Protein AF-A0A8S4S5B0-F1 (afdb_monomer)

Secondary structure (DSSP, 8-state):
-PPP--S---S--------TT----HHHHHHHHHHHHHHHHHHTT--SHHHHHHHHHHHHHHHHHHHHHHHHHHHHHHGGGGSSBTTB---HHHHHHHHHHHHHHHHHHHHHHHHHHTTSTT--HHHHHHHHHHHHHHHHHHHHHHHHHHHHHHHS-TT-SS--TT--HHHHHHTS----THHHHTTTTTTTS-HHHHHHHHHHHHHHHHHHHHHHTT--GGGHHHHHHHHHH-HHHHHHHHHHHHHH--HHHHHHHHHGGGSTTTTHHHHHHSPP-SEEEEEEE-S--EEEE-TTS-EEEEPPP-TTT-S--EEEEEEESS-BTT--SS-S--BPPEEEEEEEE--STTTS--TTTTHHHHHHHHHHH---EEEEEPPPTTTS-TTHHHHHHHHHHHHHHHTTTTTTEEEEEEEEEEETHHHHHHHHHHHHHHHTTPPPPSEEEEES-----S----HHHHHGGG-SSS-HHHHHHHHHHHHS---TT----------------SPPPPPP-S-PPP-----S-------PPPPTTHHHHTTS-S---------------------------PPPP--HHHHHHHHHHHEEEEEEE-TTS-EEEEEEE-TT-TT----------------

Radius of gyration: 30.4 Å; Cα contacts (8 Å, |Δi|>4): 809; chains: 1; bounding box: 84×95×87 Å

Mean predicted aligned error: 15.58 Å

Solvent-accessible surface area (backbone atoms only — not comparable to full-atom values): 37441 Å² total; per-residue (Å²): 136,84,80,80,80,81,92,81,82,85,76,88,91,80,93,74,98,66,86,86,82,71,74,91,49,72,66,57,60,49,54,31,40,53,40,25,51,55,45,20,66,67,23,64,84,33,87,48,73,49,30,45,47,38,18,50,29,26,50,52,38,40,56,43,47,69,61,33,48,64,50,47,52,51,48,58,72,53,34,70,57,49,26,83,40,96,89,50,76,63,45,41,55,52,52,47,45,53,41,53,54,28,49,50,53,50,45,34,54,51,37,47,51,46,68,76,36,66,87,43,95,82,50,57,52,71,59,50,33,55,53,43,42,43,48,32,49,36,51,46,32,50,38,55,52,45,53,53,50,52,52,51,57,72,51,14,62,92,56,45,80,51,58,55,94,91,74,55,54,57,59,63,57,70,75,45,77,82,69,59,52,47,35,44,48,19,86,51,41,48,57,73,48,57,76,82,50,27,59,56,50,51,48,54,46,27,49,51,37,16,43,51,49,30,67,75,64,81,46,67,78,78,57,24,78,69,56,26,57,56,37,71,75,34,32,63,62,28,6,54,44,46,55,47,45,38,75,66,58,51,66,67,52,55,32,55,59,54,42,51,64,60,31,78,78,50,61,51,51,40,75,75,75,37,56,82,54,52,32,76,45,79,44,73,44,70,62,52,76,42,78,42,64,24,74,86,68,44,84,41,76,47,65,52,55,42,68,83,70,44,80,53,65,43,45,30,37,42,36,18,44,63,44,18,45,60,41,86,72,76,75,97,65,62,43,73,50,26,58,27,36,37,42,32,29,49,39,46,51,51,42,30,70,42,45,73,70,48,37,44,62,50,36,42,47,17,57,76,69,68,26,34,32,43,24,43,46,59,58,38,20,66,69,24,27,70,64,36,31,45,44,40,52,41,44,51,50,56,50,46,72,78,38,28,51,52,64,17,22,68,61,78,36,36,33,37,36,18,29,30,43,11,16,34,40,54,52,54,29,50,52,52,30,55,75,65,42,34,77,70,65,79,42,78,46,60,43,78,46,68,81,75,82,73,86,64,64,36,54,57,62,61,51,23,67,60,37,81,84,64,30,52,48,52,56,53,44,29,46,36,27,28,77,57,57,83,82,86,79,72,81,86,74,83,73,81,86,75,87,76,90,75,79,96,74,83,81,85,79,81,78,89,83,70,93,72,83,76,83,85,82,79,83,90,83,91,79,88,79,90,83,79,86,84,58,80,68,66,67,56,68,79,68,72,86,74,85,90,85,86,92,84,83,87,80,89,89,80,90,80,84,91,88,82,84,89,88,82,92,86,79,94,73,75,83,80,78,83,56,66,67,59,55,54,52,53,50,60,68,46,33,42,84,43,72,46,66,50,100,84,70,50,75,45,84,41,84,40,72,40,88,84,52,88,88,71,73,77,84,75,88,73,88,84,83,88,87,87,81,91,135

Sequence (631 aa):
MEFPDPPSKAALCCPIESVEGAPPTYAMYEALKDSCQNNATFFQPDDSENGQRLYQGFMTLIDHIDTVWPLVDHVRKVAPLYDFDAKSPGNGYRSFVSVVDSCVLHGLKLSRQVCTGRDALLFRKGYFVKEVESCGQLLASLGTCLHHLQTLLSWAPPGELFPSEGHSPEELFSQADNINQYCFYGRCLGFQFLPSMRGILKGISICMAGFSEAYYSHGNLISSVWTGGQYLIDPEMRARRIVNISQSASIEFCKAFWFLAESEIMKRVPSLMSSTVAVNKIITILPEPLVVNTMEGKEFTALPPTVHIGLQGLNVRLISVNKRVGMSGEGSTSLPASDGILFHCHGGGFVAQSSKSHETYLRDWAAKLGMPILSVDYSLAPQAPFPRALEEVFYAYCWMINHFKEIGTTGKRIVFAGDSAGANLIAGCTLKILGAGLRPPDGLFMAYAPLLVSFIPSPARLLCLMDPILPFGFMMRCLKAYASPNVKGGKEDKCPSKELTLSNATSPIEGNGFLKVSPSQEGISEGPSSFEEVSPSDLAELQAHKSGSERRKSSDTTISAASLQSEHTATGITPAEDKSQQYVSDFLERYVFDSDTDSEGRRFPIVKPNKQDPSYRYPMCHDRGLCSNSC

Foldseek 3Di:
DDDPDDPPPPDDDDDDDDDPDDDDDVVLLVLLLVLLVVLLVVLVVPPDPLSVLSNVLSVLSNVLSVLQVVLLVVLVVQQVLQAPDPVGRDDLSVVLSLVLSLLSVQSSVLSVCCVVPVPPPPDDSVVSSVVSNLSSLVSVLSSQLSVLVVVQVVQPDRNDQFGDPDDDPLNSPVPGDFRDLLSLQFPCPQSSHDPVVSVVLLVLLLLLLLQVCCVVVVHDSVCSVVSSVVCVVGRSSSSVSVVCCLVPPALVSLAVSQCVCVDPVNLVVLVVPAADAQFWDKDWAFQQWFWDAFPVRDTDTQGGDQPQPGGDIWIKIKTARFAAQQEDGDDDDHHAFAQEEEEEEEDRLLAYDAVSSVVNVVRVCNVVVNHMYIYTGFHGFLSQAPPRRLSSSLVVVSVCNVRSRNSRHPHNAYEYEYEEVRLCSLVSSQVVCVVRNHDHHPYYHYHPYPPDPDPTDGSVLSCLSSDSPRRNSSSVNSCCRHPPHDPPDDPPPPDDDDDDDDDDDDDDDDDRDDNDDDPPDPDDDDDDDDDDDDDPVVVVVVPPPDDDDDDDDDDDDDDDDDDDDDDDDDDDDDPDDDPVVVVVVVQPVQWDFDWDADPVGDTDTDTDGDPPDPPDDDPPPDDDDDDDDDD

Nearest PDB structures (foldseek):
  1jji-assembly1_A  TM=8.815E-01  e=3.417E-10  Archaeoglobus fulgidus
  4ypv-assembly1_A  TM=8.045E-01  e=4.622E-10  Parvibaculum
  5jd4-assembly3_C  TM=8.069E-01  e=1.204E-09  uncultured bacterium
  6rky-assembly2_D  TM=7.932E-01  e=5.740E-09  metagenome
  7yc0-assembly1_B  TM=7.167E-01  e=4.692E-09  Lactococcus garvieae subsp. garvieae

InterPro domains:
  IPR010468 Hormone-sensitive lipase, N-terminal [PF06350] (28-328)
  IPR013094 Alpha/beta hydrolase fold-3 [PF07859] (343-483)
  IPR029058 Alpha/Beta hydrolase fold [G3DSA:3.40.50.1820] (319-519)
  IPR029058 Alpha/Beta hydrolase fold [SSF53474] (338-486)

Organism: NCBI:txid348720

pLDDT: mean 72.64, std 27.78, range [21.22, 98.81]

Structure (mmCIF, N/CA/C/O backbone):
data_AF-A0A8S4S5B0-F1
#
_entry.id   AF-A0A8S4S5B0-F1
#
loop_
_atom_site.group_PDB
_atom_site.id
_atom_site.type_symbol
_atom_site.label_atom_id
_atom_site.label_alt_id
_atom_site.label_comp_id
_atom_site.label_asym_id
_atom_site.label_entity_id
_atom_site.label_seq_id
_atom_site.pdbx_PDB_ins_code
_atom_site.Cartn_x
_atom_site.Cartn_y
_atom_site.Cartn_z
_atom_site.occupancy
_atom_site.B_iso_or_equiv
_atom_site.auth_seq_id
_atom_site.auth_comp_id
_atom_site.auth_asym_id
_atom_site.auth_atom_id
_atom_site.pdbx_PDB_model_num
ATOM 1 N N . MET A 1 1 ? -36.886 -6.380 -2.736 1.00 30.95 1 MET A N 1
ATOM 2 C CA . MET A 1 1 ? -36.113 -5.254 -3.294 1.00 30.95 1 MET A CA 1
ATOM 3 C C . MET A 1 1 ? -34.664 -5.671 -3.236 1.00 30.95 1 MET A C 1
ATOM 5 O O . MET A 1 1 ? -34.085 -5.677 -2.159 1.00 30.95 1 MET A O 1
ATOM 9 N N . GLU A 1 2 ? -34.162 -6.173 -4.358 1.00 21.84 2 GLU A N 1
ATOM 10 C CA . GLU A 1 2 ? -32.765 -6.567 -4.529 1.00 21.84 2 GLU A CA 1
ATOM 11 C C . GLU A 1 2 ? -31.877 -5.321 -4.475 1.00 21.84 2 GLU A C 1
ATOM 13 O O . GLU A 1 2 ? -32.246 -4.260 -4.983 1.00 21.84 2 GLU A O 1
ATOM 18 N N . PHE A 1 3 ? -30.738 -5.438 -3.799 1.00 27.09 3 PHE A N 1
ATOM 19 C CA . PHE A 1 3 ? -29.723 -4.392 -3.762 1.00 27.09 3 PHE A CA 1
ATOM 20 C C . PHE A 1 3 ? -29.048 -4.306 -5.141 1.00 27.09 3 PHE A C 1
ATOM 22 O O . PHE A 1 3 ? -28.681 -5.353 -5.674 1.00 27.09 3 PHE A O 1
ATOM 29 N N . PRO A 1 4 ? -28.866 -3.109 -5.726 1.00 31.53 4 PRO A N 1
ATOM 30 C CA . PRO A 1 4 ? -28.059 -2.968 -6.929 1.00 31.53 4 PRO A CA 1
ATOM 31 C C . PRO A 1 4 ? -26.576 -3.213 -6.596 1.00 31.53 4 PRO A C 1
ATOM 33 O O . PRO A 1 4 ? -26.133 -2.954 -5.476 1.00 31.53 4 PRO A O 1
ATOM 36 N N . ASP A 1 5 ? -25.856 -3.738 -7.586 1.00 28.83 5 ASP A N 1
ATOM 37 C CA . ASP A 1 5 ? -24.474 -4.235 -7.565 1.00 28.83 5 ASP A CA 1
ATOM 38 C C . ASP A 1 5 ? -23.453 -3.446 -6.707 1.00 28.83 5 ASP A C 1
ATOM 40 O O . ASP A 1 5 ? -23.515 -2.215 -6.615 1.00 28.83 5 ASP A O 1
ATOM 44 N N . PRO A 1 6 ? -22.433 -4.123 -6.132 1.00 26.33 6 PRO A N 1
ATOM 45 C CA . PRO A 1 6 ? -21.343 -3.463 -5.420 1.00 26.33 6 PRO A CA 1
ATOM 46 C C . PRO A 1 6 ? -20.470 -2.610 -6.366 1.00 26.33 6 PRO A C 1
ATOM 48 O O . PRO A 1 6 ? -20.270 -2.961 -7.531 1.00 26.33 6 PRO A O 1
ATOM 51 N N . PRO A 1 7 ? -19.882 -1.501 -5.875 1.00 27.95 7 PRO A N 1
ATOM 52 C CA . PRO A 1 7 ? -19.089 -0.579 -6.678 1.00 27.95 7 PRO A CA 1
ATOM 53 C C . PRO A 1 7 ? -17.677 -1.140 -6.914 1.00 27.95 7 PRO A C 1
ATOM 55 O O . PRO A 1 7 ? -16.706 -0.678 -6.323 1.00 27.95 7 PRO A O 1
ATOM 58 N N . SER A 1 8 ? -17.551 -2.141 -7.786 1.00 27.22 8 SER A N 1
ATOM 59 C CA . SER A 1 8 ? -16.265 -2.639 -8.303 1.00 27.22 8 SER A CA 1
ATOM 60 C C . SER A 1 8 ? -15.980 -2.206 -9.750 1.00 27.22 8 SER A C 1
ATOM 62 O O . SER A 1 8 ? -14.988 -2.621 -10.339 1.00 27.22 8 SER A O 1
ATOM 64 N N . LYS A 1 9 ? -16.787 -1.301 -10.323 1.00 27.78 9 LYS A N 1
ATOM 65 C CA . LYS A 1 9 ? -16.585 -0.719 -11.666 1.00 27.78 9 LYS A CA 1
ATOM 66 C C . LYS A 1 9 ? -16.189 0.761 -11.624 1.00 27.78 9 LYS A C 1
ATOM 68 O O . LYS A 1 9 ? -16.827 1.607 -12.240 1.00 27.78 9 LYS A O 1
ATOM 73 N N . ALA A 1 10 ? -15.127 1.077 -10.890 1.00 25.31 10 ALA A N 1
ATOM 74 C CA . ALA A 1 10 ? -14.486 2.394 -10.928 1.00 25.31 10 ALA A CA 1
ATOM 75 C C . ALA A 1 10 ? -12.992 2.262 -11.258 1.00 25.31 10 ALA A C 1
ATOM 77 O O . ALA A 1 10 ? -12.125 2.760 -10.549 1.00 25.31 10 ALA A O 1
ATOM 78 N N . ALA A 1 11 ? -12.692 1.574 -12.353 1.00 30.84 11 ALA A N 1
ATOM 79 C CA . ALA A 1 11 ? -11.438 1.722 -13.070 1.00 30.84 11 ALA A CA 1
ATOM 80 C C . ALA A 1 11 ? -11.768 1.680 -14.564 1.00 30.84 11 ALA A C 1
ATOM 82 O O . ALA A 1 11 ? -12.525 0.811 -14.980 1.00 30.84 11 ALA A O 1
ATOM 83 N N . LEU A 1 12 ? -11.167 2.603 -15.323 1.00 31.94 12 LEU A N 1
ATOM 84 C CA . LEU A 1 12 ? -11.177 2.712 -16.791 1.00 31.94 12 LEU A CA 1
ATOM 85 C C . LEU A 1 12 ? -12.345 3.510 -17.403 1.00 31.94 12 LEU A C 1
ATOM 87 O O . LEU A 1 12 ? -13.310 2.964 -17.917 1.00 31.94 12 LEU A O 1
ATOM 91 N N . CYS A 1 13 ? -12.178 4.836 -17.450 1.00 26.30 13 CYS A N 1
ATOM 92 C CA . CYS A 1 13 ? -12.841 5.692 -18.437 1.00 26.30 13 CYS A CA 1
ATOM 93 C C . CYS A 1 13 ? -11.777 6.440 -19.258 1.00 26.30 13 CYS A C 1
ATOM 95 O O . CYS A 1 13 ? -11.218 7.425 -18.778 1.00 26.30 13 CYS A O 1
ATOM 97 N N . CYS A 1 14 ? -11.480 5.955 -20.469 1.00 27.17 14 CYS A N 1
ATOM 98 C CA . CYS A 1 14 ? -11.394 6.759 -21.700 1.00 27.17 14 CYS A CA 1
ATOM 99 C C . CYS A 1 14 ? -11.246 5.841 -22.937 1.00 27.17 14 CYS A C 1
ATOM 101 O O . CYS A 1 14 ? -10.607 4.796 -22.827 1.00 27.17 14 CYS A O 1
ATOM 103 N N . PRO A 1 15 ? -11.822 6.206 -24.100 1.00 29.58 15 PRO A N 1
ATOM 104 C CA . PRO A 1 15 ? -12.222 5.252 -25.128 1.00 29.58 15 PRO A CA 1
ATOM 105 C C . PRO A 1 15 ? -11.218 5.173 -26.283 1.00 29.58 15 PRO A C 1
ATOM 107 O O . PRO A 1 15 ? -10.966 6.173 -26.950 1.00 29.58 15 PRO A O 1
ATOM 110 N N . ILE A 1 16 ? -10.702 3.974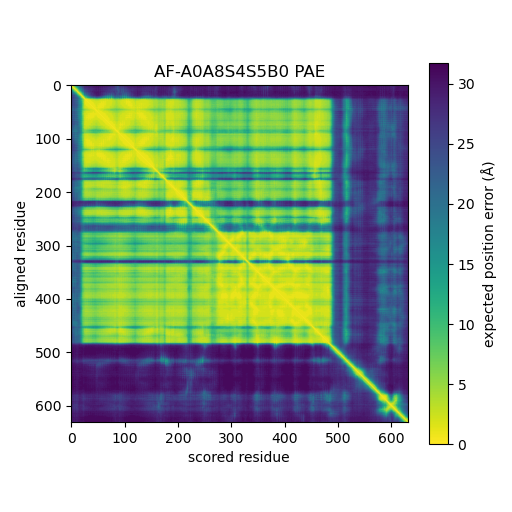 -26.559 1.00 29.91 16 ILE A N 1
ATOM 111 C CA . ILE A 1 16 ? -10.297 3.542 -27.904 1.00 29.91 16 ILE A CA 1
ATOM 112 C C . ILE A 1 16 ? -10.712 2.075 -28.017 1.00 29.91 16 ILE A C 1
ATOM 114 O O . ILE A 1 16 ? -10.271 1.234 -27.237 1.00 29.91 16 ILE A O 1
ATOM 118 N N . GLU A 1 17 ? -11.605 1.812 -28.962 1.00 33.03 17 GLU A N 1
ATOM 119 C CA . GLU A 1 17 ? -12.188 0.513 -29.277 1.00 33.03 17 GLU A CA 1
ATOM 120 C C . GLU A 1 17 ? -11.104 -0.553 -29.509 1.00 33.03 17 GLU A C 1
ATOM 122 O O . GLU A 1 17 ? -10.437 -0.591 -30.540 1.00 33.03 17 GLU A O 1
ATOM 127 N N . SER A 1 18 ? -10.940 -1.451 -28.541 1.00 34.25 18 SER A N 1
ATOM 128 C CA . SER A 1 18 ? -10.412 -2.796 -28.763 1.00 34.25 18 SER A CA 1
ATOM 129 C C . SER A 1 18 ? -11.069 -3.716 -27.738 1.00 34.25 18 SER A C 1
ATOM 131 O O . SER A 1 18 ? -11.217 -3.349 -26.577 1.00 34.25 18 SER A O 1
ATOM 133 N N . VAL A 1 19 ? -11.556 -4.855 -28.217 1.00 33.75 19 VAL A N 1
ATOM 134 C CA . VAL A 1 19 ? -12.407 -5.827 -27.519 1.00 33.75 19 VAL A CA 1
ATOM 135 C C . VAL A 1 19 ? -11.889 -6.137 -26.101 1.00 33.75 19 VAL A C 1
ATOM 137 O O . VAL A 1 19 ? -10.853 -6.777 -25.938 1.00 33.75 19 VAL A O 1
ATOM 140 N N . GLU A 1 20 ? -12.617 -5.683 -25.075 1.00 32.00 20 GLU A N 1
ATOM 141 C CA . GLU A 1 20 ? -12.344 -5.972 -23.662 1.00 32.00 20 GLU A CA 1
ATOM 142 C C . GLU A 1 20 ? -12.591 -7.459 -23.357 1.00 32.00 20 GLU A C 1
ATOM 144 O O . GLU A 1 20 ? -13.695 -7.965 -23.554 1.00 32.00 20 GLU A O 1
ATOM 149 N N . GLY A 1 21 ? -11.573 -8.156 -22.839 1.00 34.88 21 GLY A N 1
ATOM 150 C CA . GLY A 1 21 ? -11.745 -9.452 -22.166 1.00 34.88 21 GLY A CA 1
ATOM 151 C C . GLY A 1 21 ? -10.787 -10.575 -22.569 1.00 34.88 21 GLY A C 1
ATOM 152 O O . GLY A 1 21 ? -10.723 -11.576 -21.859 1.00 34.88 21 GLY A O 1
ATOM 153 N N . ALA A 1 22 ? -10.013 -10.439 -23.649 1.00 36.50 22 ALA A N 1
ATOM 154 C CA . ALA A 1 22 ? -8.960 -11.411 -23.940 1.00 36.50 22 ALA A CA 1
ATOM 155 C C . ALA A 1 22 ? -7.696 -11.071 -23.124 1.00 36.50 22 ALA A C 1
ATOM 157 O O . ALA A 1 22 ? -7.259 -9.917 -23.157 1.00 36.50 22 ALA A O 1
ATOM 158 N N . PRO A 1 23 ? -7.087 -12.028 -22.395 1.00 44.81 23 PRO A N 1
ATOM 159 C CA . PRO A 1 23 ? -5.765 -11.807 -21.823 1.00 44.81 23 PRO A CA 1
ATOM 160 C C . PRO A 1 23 ? -4.789 -11.453 -22.955 1.00 44.81 23 PRO A C 1
ATOM 162 O O . PRO A 1 23 ? -4.957 -11.965 -24.065 1.00 44.81 23 PRO A O 1
ATOM 165 N N . PRO A 1 24 ? -3.771 -10.613 -22.708 1.00 53.81 24 PRO A N 1
ATOM 166 C CA . PRO A 1 24 ? -2.731 -10.354 -23.689 1.00 53.81 24 PRO A CA 1
ATOM 167 C C . PRO A 1 24 ? -2.148 -11.681 -24.178 1.00 53.81 24 PRO A C 1
ATOM 169 O O . PRO A 1 24 ? -1.574 -12.455 -23.411 1.00 53.81 24 PRO A O 1
ATOM 172 N N . THR A 1 25 ? -2.384 -11.989 -25.448 1.00 64.50 25 THR A N 1
ATOM 173 C CA . THR A 1 25 ? -1.925 -13.224 -26.078 1.00 64.50 25 THR A CA 1
ATOM 174 C C . THR A 1 25 ? -0.509 -13.035 -26.608 1.00 64.50 25 THR A C 1
ATOM 176 O O . THR A 1 25 ? 0.006 -11.915 -26.672 1.00 64.50 25 THR A O 1
ATOM 179 N N . TYR A 1 26 ? 0.119 -14.134 -27.029 1.00 76.25 26 TYR A N 1
ATOM 180 C CA . TYR A 1 26 ? 1.409 -14.122 -27.725 1.00 76.25 26 TYR A CA 1
ATOM 181 C C . TYR A 1 26 ? 1.496 -13.040 -28.817 1.00 76.25 26 TYR A C 1
ATOM 183 O O . TYR A 1 26 ? 2.517 -12.372 -28.939 1.00 76.25 26 TYR A O 1
ATOM 191 N N . ALA A 1 27 ? 0.376 -12.757 -29.492 1.00 85.56 27 ALA A N 1
ATOM 192 C CA . ALA A 1 27 ? 0.250 -11.717 -30.508 1.00 85.56 27 ALA A CA 1
ATOM 193 C C . ALA A 1 27 ? 0.718 -10.319 -30.055 1.00 85.56 27 ALA A C 1
ATOM 195 O O . ALA A 1 27 ? 1.209 -9.539 -30.865 1.00 85.56 27 ALA A O 1
ATOM 196 N N . MET A 1 28 ? 0.583 -9.966 -28.772 1.00 88.38 28 MET A N 1
ATOM 197 C CA . MET A 1 28 ? 1.077 -8.681 -28.264 1.00 88.38 28 MET A CA 1
ATOM 198 C C . MET A 1 28 ? 2.608 -8.650 -28.164 1.00 88.38 28 MET A C 1
ATOM 200 O O . MET A 1 28 ? 3.223 -7.626 -28.466 1.00 88.38 28 MET A O 1
ATOM 204 N N . TYR A 1 29 ? 3.210 -9.762 -27.742 1.00 92.75 29 TYR A N 1
ATOM 205 C CA . TYR A 1 29 ? 4.662 -9.918 -27.670 1.00 92.75 29 TYR A CA 1
ATOM 206 C C . TYR A 1 29 ? 5.252 -9.935 -29.085 1.00 92.75 29 TYR A C 1
ATOM 208 O O . TYR A 1 29 ? 6.221 -9.224 -29.343 1.00 92.75 29 TYR A O 1
ATOM 216 N N . GLU A 1 30 ? 4.607 -10.643 -30.018 1.00 93.25 30 GLU A N 1
ATOM 217 C CA . GLU A 1 30 ? 4.946 -10.614 -31.447 1.00 93.25 30 GLU A CA 1
ATOM 218 C C . GLU A 1 30 ? 4.837 -9.199 -32.025 1.00 93.25 30 GLU A C 1
ATOM 220 O O . GLU A 1 30 ? 5.784 -8.711 -32.629 1.00 93.25 30 GLU A O 1
ATOM 225 N N . ALA A 1 31 ? 3.744 -8.476 -31.760 1.00 94.94 31 ALA A N 1
ATOM 226 C CA . ALA A 1 31 ? 3.577 -7.109 -32.254 1.00 94.94 31 ALA A CA 1
ATOM 227 C C . ALA A 1 31 ? 4.668 -6.150 -31.746 1.00 94.94 31 ALA A C 1
ATOM 229 O O . ALA A 1 31 ? 5.087 -5.245 -32.475 1.00 94.94 31 ALA A O 1
ATOM 230 N N . LEU A 1 32 ? 5.124 -6.314 -30.497 1.00 95.75 32 LEU A N 1
ATOM 231 C CA . LEU A 1 32 ? 6.275 -5.568 -29.985 1.00 95.75 32 LEU A CA 1
ATOM 232 C C . LEU A 1 32 ? 7.552 -5.973 -30.719 1.00 95.75 32 LEU A C 1
ATOM 234 O O . LEU A 1 32 ? 8.275 -5.089 -31.178 1.00 95.75 32 LEU A O 1
ATOM 238 N N . LYS A 1 33 ? 7.806 -7.275 -30.857 1.00 96.38 33 LYS A N 1
ATOM 239 C CA . LYS A 1 33 ? 8.981 -7.810 -31.548 1.00 96.38 33 LYS A CA 1
ATOM 240 C C . LYS A 1 33 ? 9.071 -7.293 -32.985 1.00 96.38 33 LYS A C 1
ATOM 242 O O . LYS A 1 33 ? 10.098 -6.732 -33.355 1.00 96.38 33 LYS A O 1
ATOM 247 N N . ASP A 1 34 ? 7.980 -7.357 -33.741 1.00 97.31 34 ASP A N 1
ATOM 248 C CA . ASP A 1 34 ? 7.889 -6.851 -35.114 1.00 97.31 34 ASP A CA 1
ATOM 249 C C . ASP A 1 34 ? 8.150 -5.342 -35.189 1.00 97.31 34 ASP A C 1
ATOM 251 O O . ASP A 1 34 ? 8.900 -4.861 -36.043 1.00 97.31 34 ASP A O 1
ATOM 255 N N . SER A 1 35 ? 7.568 -4.572 -34.263 1.00 97.75 35 SER A N 1
ATOM 256 C CA . SER A 1 35 ? 7.790 -3.124 -34.186 1.00 97.75 35 SER A CA 1
ATOM 257 C C . SER A 1 35 ? 9.249 -2.790 -33.850 1.00 97.75 35 SER A C 1
ATOM 259 O O . SER A 1 35 ? 9.822 -1.867 -34.431 1.00 97.75 35 SER A O 1
ATOM 261 N N . CYS A 1 36 ? 9.873 -3.533 -32.931 1.00 98.25 36 CYS A N 1
ATOM 262 C CA . CYS A 1 36 ? 11.293 -3.394 -32.607 1.00 98.25 36 CYS A CA 1
ATOM 263 C C . CYS A 1 36 ? 12.176 -3.759 -33.802 1.00 98.25 36 CYS A C 1
ATOM 265 O O . CYS A 1 36 ? 13.081 -2.993 -34.120 1.00 98.25 36 CYS A O 1
ATOM 267 N N . GLN A 1 37 ? 11.874 -4.847 -34.515 1.00 98.25 37 GLN A N 1
ATOM 268 C CA . GLN A 1 37 ? 12.614 -5.262 -35.707 1.00 98.25 37 GLN A CA 1
ATOM 269 C C . GLN A 1 37 ? 12.554 -4.187 -36.796 1.00 98.25 37 GLN A C 1
ATOM 271 O O . GLN A 1 37 ? 13.573 -3.853 -37.397 1.00 98.25 37 GLN A O 1
ATOM 276 N N . ASN A 1 38 ? 11.379 -3.588 -37.011 1.00 98.06 38 ASN A N 1
ATOM 277 C CA . ASN A 1 38 ? 11.220 -2.495 -37.964 1.00 98.06 38 ASN A CA 1
ATOM 278 C C . ASN A 1 38 ? 12.084 -1.274 -37.610 1.00 98.06 38 ASN A C 1
ATOM 280 O O . ASN A 1 38 ? 12.691 -0.671 -38.495 1.00 98.06 38 ASN A O 1
ATOM 284 N N . ASN A 1 39 ? 12.142 -0.898 -36.330 1.00 98.19 39 ASN A N 1
ATOM 285 C CA . ASN A 1 39 ? 13.007 0.190 -35.875 1.00 98.19 39 ASN A CA 1
ATOM 286 C C . ASN A 1 39 ? 14.491 -0.170 -35.946 1.00 98.19 39 ASN A C 1
ATOM 288 O O . ASN A 1 39 ? 15.280 0.659 -36.393 1.00 98.19 39 ASN A O 1
ATOM 292 N N . ALA A 1 40 ? 14.874 -1.386 -35.558 1.00 97.94 40 ALA A N 1
ATOM 293 C CA . ALA A 1 40 ? 16.251 -1.852 -35.657 1.00 97.94 40 ALA A CA 1
ATOM 294 C C . ALA A 1 40 ? 16.738 -1.764 -37.111 1.00 97.94 40 ALA A C 1
ATOM 296 O O . ALA A 1 40 ? 17.728 -1.095 -37.383 1.00 97.94 40 ALA A O 1
ATOM 297 N N . THR A 1 41 ? 15.992 -2.313 -38.072 1.00 98.00 41 THR A N 1
ATOM 298 C CA . THR A 1 41 ? 16.347 -2.219 -39.498 1.00 98.00 41 THR A CA 1
ATOM 299 C C . THR A 1 41 ? 16.474 -0.770 -39.983 1.00 98.00 41 THR A C 1
ATOM 301 O O . THR A 1 41 ? 17.350 -0.478 -40.792 1.00 98.00 41 THR A O 1
ATOM 304 N N . PHE A 1 42 ? 15.651 0.154 -39.476 1.00 97.56 42 PHE A N 1
ATOM 305 C CA . PHE A 1 42 ? 15.754 1.575 -39.822 1.00 97.56 42 PHE A CA 1
ATOM 306 C C . PHE A 1 42 ? 17.033 2.240 -39.290 1.00 97.56 42 PHE A C 1
ATOM 308 O O . PHE A 1 42 ? 17.645 3.025 -40.008 1.00 97.56 42 PHE A O 1
ATOM 315 N N . PHE A 1 43 ? 17.435 1.947 -38.049 1.00 97.62 43 PHE A N 1
ATOM 316 C CA . PHE A 1 43 ? 18.626 2.546 -37.429 1.00 97.62 43 PHE A CA 1
ATOM 317 C C . PHE A 1 43 ? 19.927 1.784 -37.723 1.00 97.62 43 PHE A C 1
ATOM 319 O O . PHE A 1 43 ? 21.001 2.310 -37.465 1.00 97.62 43 PHE A O 1
ATOM 326 N N . GLN A 1 44 ? 19.861 0.579 -38.293 1.00 97.19 44 GLN A N 1
ATOM 327 C CA . GLN A 1 44 ? 21.032 -0.223 -38.660 1.00 97.19 44 GLN A CA 1
ATOM 328 C C . GLN A 1 44 ? 22.076 0.518 -39.528 1.00 97.19 44 GLN A C 1
ATOM 330 O O . GLN A 1 44 ? 23.260 0.369 -39.239 1.00 97.19 44 GLN A O 1
ATOM 335 N N . PRO A 1 45 ? 21.705 1.297 -40.568 1.00 97.38 45 PRO A N 1
ATOM 336 C CA . PRO A 1 45 ? 22.674 2.050 -41.370 1.00 97.38 45 PRO A CA 1
ATOM 337 C C . PRO A 1 45 ? 23.097 3.398 -40.748 1.00 97.38 45 PRO A C 1
ATOM 339 O O . PRO A 1 45 ? 23.820 4.157 -41.388 1.00 97.38 45 PRO A O 1
ATOM 342 N N . ASP A 1 46 ? 22.603 3.756 -39.559 1.00 94.69 46 ASP A N 1
ATOM 343 C CA . ASP A 1 46 ? 22.887 5.040 -38.912 1.00 94.69 46 ASP A CA 1
ATOM 344 C C . ASP A 1 46 ? 24.146 4.954 -38.038 1.00 94.69 46 ASP A C 1
ATOM 346 O O . ASP A 1 46 ? 24.091 4.536 -36.882 1.00 94.69 46 ASP A O 1
ATOM 350 N N . ASP A 1 47 ? 25.276 5.409 -38.583 1.00 94.56 47 ASP A N 1
ATOM 351 C CA . ASP A 1 47 ? 26.587 5.381 -37.918 1.00 94.56 47 ASP A CA 1
ATOM 352 C C . ASP A 1 47 ? 26.751 6.408 -36.781 1.00 94.56 47 ASP A C 1
ATOM 354 O O . ASP A 1 47 ? 27.809 6.481 -36.152 1.00 94.56 47 ASP A O 1
ATOM 358 N N . SER A 1 48 ? 25.735 7.229 -36.490 1.00 96.12 48 SER A N 1
ATOM 359 C CA . SER A 1 48 ? 25.788 8.107 -35.317 1.00 96.12 48 SER A CA 1
ATOM 360 C C . SER A 1 48 ? 25.698 7.300 -34.020 1.00 96.12 48 SER A C 1
ATOM 362 O O . SER A 1 48 ? 24.981 6.305 -33.954 1.00 96.12 48 SER A O 1
ATOM 364 N N . GLU A 1 49 ? 26.342 7.769 -32.944 1.00 96.38 49 GLU A N 1
ATOM 365 C CA . GLU A 1 49 ? 26.304 7.098 -31.630 1.00 96.38 49 GLU A CA 1
ATOM 366 C C . GLU A 1 49 ? 24.862 6.785 -31.185 1.00 96.38 49 GLU A C 1
ATOM 368 O O . GLU A 1 49 ? 24.537 5.665 -30.802 1.00 96.38 49 GLU A O 1
ATOM 373 N N . ASN A 1 50 ? 23.958 7.764 -31.300 1.00 96.56 50 ASN A N 1
ATOM 374 C CA . ASN A 1 50 ? 22.554 7.570 -30.940 1.00 96.56 50 ASN A CA 1
ATOM 375 C C . ASN A 1 50 ? 21.819 6.608 -31.891 1.00 96.56 50 ASN A C 1
ATOM 377 O O . ASN A 1 50 ? 20.898 5.924 -31.452 1.00 96.56 50 ASN A O 1
ATOM 381 N N . GLY A 1 51 ? 22.185 6.568 -33.177 1.00 96.56 51 GLY A N 1
ATOM 382 C CA . GLY A 1 51 ? 21.634 5.623 -34.152 1.00 96.56 51 GLY A CA 1
ATOM 383 C C . GLY A 1 51 ? 22.014 4.185 -33.814 1.00 96.56 51 GLY A C 1
ATOM 384 O O . GLY A 1 51 ? 21.139 3.338 -33.632 1.00 96.56 51 GLY A O 1
ATOM 385 N N . GLN A 1 52 ? 23.306 3.946 -33.589 1.00 97.75 52 GLN A N 1
ATOM 386 C CA . GLN A 1 52 ? 23.833 2.645 -33.174 1.00 97.75 52 GLN A CA 1
ATOM 387 C C . GLN A 1 52 ? 23.239 2.181 -31.839 1.00 97.75 52 GLN A C 1
ATOM 389 O O . GLN A 1 52 ? 22.842 1.022 -31.711 1.00 97.75 52 GLN A O 1
ATOM 394 N N . ARG A 1 53 ? 23.099 3.082 -30.860 1.00 98.12 53 ARG A N 1
ATOM 395 C CA . ARG A 1 53 ? 22.463 2.767 -29.570 1.00 98.12 53 ARG A CA 1
ATOM 396 C C . ARG A 1 53 ? 20.974 2.461 -29.696 1.00 98.12 53 ARG A C 1
ATOM 398 O O . ARG A 1 53 ? 20.488 1.573 -29.005 1.00 98.12 53 ARG A O 1
ATOM 405 N N . LEU A 1 54 ? 20.242 3.137 -30.585 1.00 98.12 54 LEU A N 1
ATOM 406 C CA . LEU A 1 54 ? 18.847 2.783 -30.875 1.00 98.12 54 LEU A CA 1
ATOM 407 C C . LEU A 1 54 ? 18.749 1.405 -31.528 1.00 98.12 54 LEU A C 1
ATOM 409 O O . LEU A 1 54 ? 17.924 0.601 -31.099 1.00 98.12 54 LEU A O 1
ATOM 413 N N . TYR A 1 55 ? 19.599 1.116 -32.517 1.00 98.12 55 TYR A N 1
ATOM 414 C CA . TYR A 1 55 ? 19.678 -0.209 -33.134 1.00 98.12 55 TYR A CA 1
ATOM 415 C C . TYR A 1 55 ? 19.916 -1.296 -32.079 1.00 98.12 55 TYR A C 1
ATOM 417 O O . TYR A 1 55 ? 19.109 -2.218 -31.957 1.00 98.12 55 TYR A O 1
ATOM 425 N N . GLN A 1 56 ? 20.966 -1.146 -31.267 1.00 97.94 56 GLN A N 1
ATOM 426 C CA . GLN A 1 56 ? 21.287 -2.087 -30.193 1.00 97.94 56 GLN A CA 1
ATOM 427 C C . GLN A 1 56 ? 20.147 -2.194 -29.176 1.00 97.94 56 GLN A C 1
ATOM 429 O O . GLN A 1 56 ? 19.742 -3.299 -28.842 1.00 97.94 56 GLN A O 1
ATOM 434 N N . GLY A 1 57 ? 19.569 -1.075 -28.737 1.00 98.00 57 GLY A N 1
ATOM 435 C CA . GLY A 1 57 ? 18.468 -1.064 -27.775 1.00 98.00 57 GLY A CA 1
ATOM 436 C C . GLY A 1 57 ? 17.230 -1.826 -28.259 1.00 98.00 57 GLY A C 1
ATOM 437 O O . GLY A 1 57 ? 16.619 -2.562 -27.483 1.00 98.00 57 GLY A O 1
ATOM 438 N N . PHE A 1 58 ? 16.872 -1.707 -29.542 1.00 98.56 58 PHE A N 1
ATOM 439 C CA . PHE A 1 58 ? 15.769 -2.481 -30.118 1.00 98.56 58 PHE A CA 1
ATOM 440 C C . PHE A 1 58 ? 16.106 -3.964 -30.291 1.00 98.56 58 PHE A C 1
ATOM 442 O O . PHE A 1 58 ? 15.232 -4.791 -30.038 1.00 98.56 58 PHE A O 1
ATOM 449 N N . MET A 1 59 ? 17.342 -4.308 -30.665 1.00 98.31 59 MET A N 1
ATOM 450 C CA . MET A 1 59 ? 17.790 -5.707 -30.722 1.00 98.31 59 MET A CA 1
ATOM 451 C C . MET A 1 59 ? 17.771 -6.354 -29.330 1.00 98.31 59 MET A C 1
ATOM 453 O O . MET A 1 59 ? 17.177 -7.412 -29.155 1.00 98.31 59 MET A O 1
ATOM 457 N N . THR A 1 60 ? 18.281 -5.666 -28.309 1.00 97.56 60 THR A N 1
ATOM 458 C CA . THR A 1 60 ? 18.230 -6.122 -26.912 1.00 97.56 60 THR A CA 1
ATOM 459 C C . THR A 1 60 ? 16.793 -6.336 -26.428 1.00 97.56 60 THR A C 1
ATOM 461 O O . THR A 1 60 ? 16.503 -7.313 -25.739 1.00 97.56 60 THR A O 1
ATOM 464 N N . LEU A 1 61 ? 15.856 -5.454 -26.800 1.00 97.44 61 LEU A N 1
ATOM 465 C CA . LEU A 1 61 ? 14.438 -5.656 -26.490 1.00 97.44 61 LEU A CA 1
ATOM 466 C C . LEU A 1 61 ? 13.882 -6.930 -27.134 1.00 97.44 61 LEU A C 1
ATOM 468 O O . LEU A 1 61 ? 13.111 -7.629 -26.482 1.00 97.44 61 LEU A O 1
ATOM 472 N N . ILE A 1 62 ? 14.261 -7.235 -28.378 1.00 98.00 62 ILE A N 1
ATOM 473 C CA . ILE A 1 62 ? 13.861 -8.474 -29.059 1.00 98.00 62 ILE A CA 1
ATOM 474 C C . ILE A 1 62 ? 14.366 -9.698 -28.283 1.00 98.00 62 ILE A C 1
ATOM 476 O O . ILE A 1 62 ? 13.565 -10.578 -27.961 1.00 98.00 62 ILE A O 1
ATOM 480 N N . ASP A 1 63 ? 15.643 -9.712 -27.904 1.00 97.38 63 ASP A N 1
ATOM 481 C CA . ASP A 1 63 ? 16.246 -10.820 -27.151 1.00 97.38 63 ASP A CA 1
ATOM 482 C C . ASP A 1 63 ? 15.562 -11.026 -25.788 1.00 97.38 63 ASP A C 1
ATOM 484 O O . ASP A 1 63 ? 15.270 -12.152 -25.365 1.00 97.38 63 ASP A O 1
ATOM 488 N N . HIS A 1 64 ? 15.245 -9.930 -25.093 1.00 95.88 64 HIS A N 1
ATOM 489 C CA . HIS A 1 64 ? 14.511 -9.987 -23.831 1.00 95.88 64 HIS A CA 1
ATOM 490 C C . HIS A 1 64 ? 13.080 -10.499 -24.004 1.00 95.88 64 HIS A C 1
ATOM 492 O O . HIS A 1 64 ? 12.622 -11.266 -23.160 1.00 95.88 64 HIS A O 1
ATOM 498 N N . ILE A 1 65 ? 12.373 -10.131 -25.076 1.00 95.44 65 ILE A N 1
ATOM 499 C CA . ILE A 1 65 ? 11.023 -10.648 -25.366 1.00 95.44 65 ILE A CA 1
ATOM 500 C C . ILE A 1 65 ? 11.058 -12.167 -25.540 1.00 95.44 65 ILE A C 1
ATOM 502 O O . ILE A 1 65 ? 10.242 -12.862 -24.929 1.00 95.44 65 ILE A O 1
ATOM 506 N N . ASP A 1 66 ? 12.017 -12.676 -26.316 1.00 94.62 66 ASP A N 1
ATOM 507 C CA . ASP A 1 66 ? 12.168 -14.113 -26.570 1.00 94.62 66 ASP A CA 1
ATOM 508 C C . ASP A 1 66 ? 12.504 -14.893 -25.293 1.00 94.62 66 ASP A C 1
ATOM 510 O O . ASP A 1 66 ? 12.026 -16.012 -25.101 1.00 94.62 66 ASP A O 1
ATOM 514 N N . THR A 1 67 ? 13.257 -14.274 -24.383 1.00 93.12 67 THR A N 1
ATOM 515 C CA . THR A 1 67 ? 13.607 -14.860 -23.082 1.00 93.12 67 THR A CA 1
ATOM 516 C C . THR A 1 67 ? 12.441 -14.811 -22.088 1.00 93.12 67 THR A C 1
ATOM 518 O O . THR A 1 67 ? 12.192 -15.770 -21.360 1.00 93.12 67 THR A O 1
ATOM 521 N N . VAL A 1 68 ? 11.705 -13.697 -22.035 1.00 94.25 68 VAL A N 1
ATOM 522 C CA . VAL A 1 68 ? 10.648 -13.448 -21.039 1.00 94.25 68 VAL A CA 1
ATOM 523 C C . VAL A 1 68 ? 9.354 -14.185 -21.372 1.00 94.25 68 VAL A C 1
ATOM 525 O O . VAL A 1 68 ? 8.672 -14.660 -20.460 1.00 94.25 68 VAL A O 1
ATOM 528 N N . TRP A 1 69 ? 9.005 -14.298 -22.657 1.00 94.19 69 TRP A N 1
ATOM 529 C CA . TRP A 1 69 ? 7.730 -14.874 -23.089 1.00 94.19 69 TRP A CA 1
ATOM 530 C C . TRP A 1 69 ? 7.467 -16.297 -22.546 1.00 94.19 69 TRP A C 1
ATOM 532 O O . TRP A 1 69 ? 6.407 -16.509 -21.948 1.00 94.19 69 TRP A O 1
ATOM 542 N N . PRO A 1 70 ? 8.388 -17.273 -22.672 1.00 93.88 70 PRO A N 1
ATOM 543 C CA . PRO A 1 70 ? 8.155 -18.625 -22.160 1.00 93.88 70 PRO A CA 1
ATOM 544 C C . PRO A 1 70 ? 7.913 -18.655 -20.644 1.00 93.88 70 PRO A C 1
ATOM 546 O O . PRO A 1 70 ? 7.106 -19.445 -20.150 1.00 93.88 70 PRO A O 1
ATOM 549 N N . LEU A 1 71 ? 8.584 -17.769 -19.904 1.00 93.88 71 LEU A N 1
ATOM 550 C CA . LEU A 1 71 ? 8.490 -17.689 -18.448 1.00 93.88 71 LEU A CA 1
ATOM 551 C C . LEU A 1 71 ? 7.127 -17.150 -18.011 1.00 93.88 71 LEU A C 1
ATOM 553 O O . LEU A 1 71 ? 6.461 -17.751 -17.166 1.00 93.88 71 LEU A O 1
ATOM 557 N N . VAL A 1 72 ? 6.689 -16.032 -18.600 1.00 94.38 72 VAL A N 1
ATOM 558 C CA . VAL A 1 72 ? 5.387 -15.432 -18.275 1.00 94.38 72 VAL A CA 1
ATOM 559 C C . VAL A 1 72 ? 4.234 -16.326 -18.725 1.00 94.38 72 VAL A C 1
ATOM 561 O O . VAL A 1 72 ? 3.240 -16.426 -18.009 1.00 94.38 72 VAL A O 1
ATOM 564 N N . ASP A 1 73 ? 4.366 -17.030 -19.853 1.00 93.25 73 ASP A N 1
ATOM 565 C CA . ASP A 1 73 ? 3.362 -17.991 -20.317 1.00 93.25 73 ASP A CA 1
ATOM 566 C C . ASP A 1 73 ? 3.225 -19.184 -19.358 1.00 93.25 73 ASP A C 1
ATOM 568 O O . ASP A 1 73 ? 2.108 -19.583 -19.016 1.00 93.25 73 ASP A O 1
ATOM 572 N N . HIS A 1 74 ? 4.342 -19.698 -18.835 1.00 92.75 74 HIS A N 1
ATOM 573 C CA . HIS A 1 74 ? 4.321 -20.725 -17.793 1.00 92.75 74 HIS A CA 1
ATOM 574 C C . HIS A 1 74 ? 3.610 -20.236 -16.522 1.00 92.75 74 HIS A C 1
ATOM 576 O O . HIS A 1 74 ? 2.661 -20.876 -16.062 1.00 92.75 74 HIS A O 1
ATOM 582 N N . VAL A 1 75 ? 4.002 -19.071 -15.990 1.00 92.88 75 VAL A N 1
ATOM 583 C CA . VAL A 1 75 ? 3.363 -18.488 -14.795 1.00 92.88 75 VAL A CA 1
ATOM 584 C C . VAL A 1 75 ? 1.870 -18.247 -15.038 1.00 92.88 75 VAL A C 1
ATOM 586 O O . VAL A 1 75 ? 1.052 -18.565 -14.178 1.00 92.88 75 VAL A O 1
ATOM 589 N N . ARG A 1 76 ? 1.483 -17.758 -16.222 1.00 92.44 76 ARG A N 1
ATOM 590 C CA . ARG A 1 76 ? 0.081 -17.521 -16.606 1.00 92.44 76 ARG A CA 1
ATOM 591 C C . ARG A 1 76 ? -0.756 -18.801 -16.591 1.00 92.44 76 ARG A C 1
ATOM 593 O O . ARG A 1 76 ? -1.897 -18.757 -16.138 1.00 92.44 76 ARG A O 1
ATOM 600 N N . LYS A 1 77 ? -0.207 -19.924 -17.060 1.00 91.50 77 LYS A N 1
ATOM 601 C CA . LYS A 1 77 ? -0.885 -21.235 -17.064 1.00 91.50 77 LYS A CA 1
ATOM 602 C C . LYS A 1 77 ? -1.061 -21.815 -15.662 1.00 91.50 77 LYS A C 1
ATOM 604 O O . LYS A 1 77 ? -2.052 -22.491 -15.406 1.00 91.50 77 LYS A O 1
ATOM 609 N N . VAL A 1 78 ? -0.115 -21.537 -14.771 1.00 90.31 78 VAL A N 1
ATOM 610 C CA . VAL A 1 78 ? -0.074 -22.074 -13.405 1.00 90.31 78 VAL A CA 1
ATOM 611 C C . VAL A 1 78 ? -0.850 -21.202 -12.408 1.00 90.31 78 VAL A C 1
ATOM 613 O O . VAL A 1 78 ? -1.435 -21.718 -11.459 1.00 90.31 78 VAL A O 1
ATOM 616 N N . ALA A 1 79 ? -0.944 -19.891 -12.647 1.00 91.06 79 ALA A N 1
ATOM 617 C CA . ALA A 1 79 ? -1.602 -18.935 -11.758 1.00 91.06 79 ALA A CA 1
ATOM 618 C C . ALA A 1 79 ? -3.043 -19.295 -11.323 1.00 91.06 79 ALA A C 1
ATOM 620 O O . ALA A 1 79 ? -3.358 -19.023 -10.164 1.00 91.06 79 ALA A O 1
ATOM 621 N N . PRO A 1 80 ? -3.917 -19.905 -12.156 1.00 91.69 80 PRO A N 1
ATOM 622 C CA . PRO A 1 80 ? -5.259 -20.309 -11.729 1.00 91.69 80 PRO A CA 1
ATOM 623 C C . PRO A 1 80 ? -5.289 -21.320 -10.576 1.00 91.69 80 PRO A C 1
ATOM 625 O O . PRO A 1 80 ? -6.283 -21.382 -9.861 1.00 91.69 80 PRO A O 1
ATOM 628 N N . LEU A 1 81 ? -4.214 -22.091 -10.367 1.00 90.31 81 LEU A N 1
ATOM 629 C CA . LEU A 1 81 ? -4.119 -23.047 -9.257 1.00 90.31 81 LEU A CA 1
ATOM 630 C C . LEU A 1 81 ? -4.084 -22.363 -7.883 1.00 90.31 81 LEU A C 1
ATOM 632 O O . LEU A 1 81 ? -4.366 -23.010 -6.883 1.00 90.31 81 LEU A O 1
ATOM 636 N N . TYR A 1 82 ? -3.744 -21.072 -7.837 1.00 89.44 82 TYR A N 1
ATOM 637 C CA . TYR A 1 82 ? -3.577 -20.287 -6.610 1.00 89.44 82 TYR A CA 1
ATOM 638 C C . TYR A 1 82 ? -4.727 -19.306 -6.366 1.00 89.44 82 TYR A C 1
ATOM 640 O O . TYR A 1 82 ? -4.629 -18.441 -5.495 1.00 89.44 82 TYR A O 1
ATOM 648 N N . ASP A 1 83 ? -5.786 -19.375 -7.171 1.00 89.00 83 ASP A N 1
ATOM 649 C CA . ASP A 1 83 ? -6.987 -18.587 -6.924 1.00 89.00 83 ASP A CA 1
ATOM 650 C C . ASP A 1 83 ? -7.745 -19.138 -5.718 1.00 89.00 83 ASP A C 1
ATOM 652 O O . ASP A 1 83 ? -7.790 -20.346 -5.501 1.00 89.00 83 ASP A O 1
ATOM 656 N N . PHE A 1 84 ? -8.373 -18.243 -4.951 1.00 85.00 84 PHE A N 1
ATOM 657 C CA . PHE A 1 84 ? -9.211 -18.648 -3.823 1.00 85.00 84 PHE A CA 1
ATOM 658 C C . PHE A 1 84 ? -10.351 -19.569 -4.281 1.00 85.00 84 PHE A C 1
ATOM 660 O O . PHE A 1 84 ? -10.614 -20.600 -3.667 1.00 85.00 84 PHE A O 1
ATOM 667 N N . ASP A 1 85 ? -10.999 -19.207 -5.392 1.00 86.38 85 ASP A N 1
ATOM 668 C CA . ASP A 1 85 ? -11.939 -20.050 -6.121 1.00 86.38 85 ASP A CA 1
ATOM 669 C C . ASP A 1 85 ? -12.066 -19.568 -7.584 1.00 86.38 85 ASP A C 1
ATOM 671 O O . ASP A 1 85 ? -11.605 -18.483 -7.942 1.00 86.38 85 ASP A O 1
ATOM 675 N N . ALA A 1 86 ? -12.726 -20.356 -8.441 1.00 84.69 86 ALA A N 1
ATOM 676 C CA . ALA A 1 86 ? -12.871 -20.053 -9.872 1.00 84.69 86 ALA A CA 1
ATOM 677 C C . ALA A 1 86 ? -13.654 -18.758 -10.190 1.00 84.69 86 ALA A C 1
ATOM 679 O O . ALA A 1 86 ? -13.521 -18.210 -11.284 1.00 84.69 86 ALA A O 1
ATOM 680 N N . LYS A 1 87 ? -14.496 -18.284 -9.268 1.00 90.00 87 LYS A N 1
ATOM 681 C CA . LYS A 1 87 ? -15.273 -17.036 -9.366 1.00 90.00 87 LYS A CA 1
ATOM 682 C C . LYS A 1 87 ? -14.545 -15.847 -8.731 1.00 90.00 87 LYS A C 1
ATOM 684 O O . LYS A 1 87 ? -14.910 -14.708 -9.018 1.00 90.00 87 LYS A O 1
ATOM 689 N N . SER A 1 88 ? -13.515 -16.108 -7.931 1.00 87.25 88 SER A N 1
ATOM 690 C CA . SER A 1 88 ? -12.708 -15.120 -7.214 1.00 87.25 88 SER A CA 1
ATOM 691 C C . SER A 1 88 ? -11.231 -15.178 -7.650 1.00 87.25 88 SER A C 1
ATOM 693 O O . SER A 1 88 ? -10.358 -15.413 -6.809 1.00 87.25 88 SER A O 1
ATOM 695 N N . PRO A 1 89 ? -10.911 -14.988 -8.951 1.00 88.31 89 PRO A N 1
ATOM 696 C CA . PRO A 1 89 ? -9.533 -15.047 -9.420 1.00 88.31 89 PRO A CA 1
ATOM 697 C C . PRO A 1 89 ? -8.721 -13.884 -8.844 1.00 88.31 89 PRO A C 1
ATOM 699 O O . PRO A 1 89 ? -9.087 -12.717 -8.994 1.00 88.31 89 PRO A O 1
ATOM 702 N N . GLY A 1 90 ? -7.594 -14.187 -8.206 1.00 86.69 90 GLY A N 1
ATOM 703 C CA . GLY A 1 90 ? -6.813 -13.170 -7.513 1.00 86.69 90 GLY A CA 1
ATOM 704 C C . GLY A 1 90 ? -5.671 -13.758 -6.703 1.00 86.69 90 GLY A C 1
ATOM 705 O O . GLY A 1 90 ? -5.877 -14.292 -5.620 1.00 86.69 90 GLY A O 1
ATOM 706 N N . ASN A 1 91 ? -4.449 -13.614 -7.213 1.00 90.25 91 ASN A N 1
ATOM 707 C CA . ASN A 1 91 ? -3.231 -13.995 -6.509 1.00 90.25 91 ASN A CA 1
ATOM 7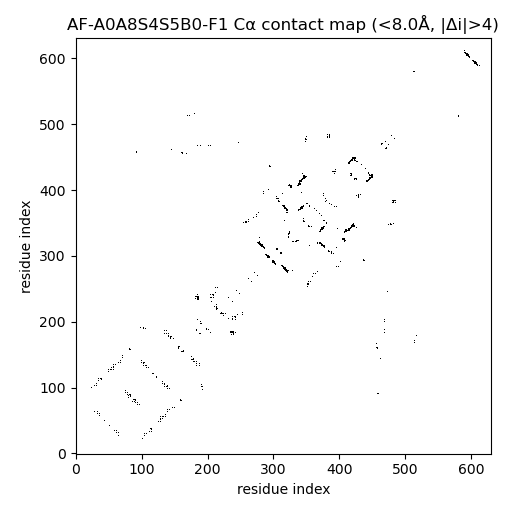08 C C . ASN A 1 91 ? -2.017 -13.223 -7.051 1.00 90.25 91 ASN A C 1
ATOM 710 O O . ASN A 1 91 ? -2.084 -12.564 -8.092 1.00 90.25 91 ASN A O 1
ATOM 714 N N . GLY A 1 92 ? -0.889 -13.308 -6.345 1.00 90.44 92 GLY A N 1
ATOM 715 C CA . GLY A 1 92 ? 0.310 -12.551 -6.701 1.00 90.44 92 GLY A CA 1
ATOM 716 C C . GLY A 1 92 ? 0.967 -12.971 -8.027 1.00 90.44 92 GLY A C 1
ATOM 717 O O . GLY A 1 92 ? 1.588 -12.125 -8.667 1.00 90.44 92 GLY A O 1
ATOM 718 N N . TYR A 1 93 ? 0.794 -14.218 -8.490 1.00 92.25 93 TYR A N 1
ATOM 719 C CA . TYR A 1 93 ? 1.272 -14.640 -9.815 1.00 92.25 93 TYR A CA 1
ATOM 720 C C . TYR A 1 93 ? 0.485 -13.947 -10.930 1.00 92.25 93 TYR A C 1
ATOM 722 O O . TYR A 1 93 ? 1.085 -13.420 -11.867 1.00 92.25 93 TYR A O 1
ATOM 730 N N . ARG A 1 94 ? -0.849 -13.855 -10.799 1.00 92.31 94 ARG A N 1
ATOM 731 C CA . ARG A 1 94 ? -1.691 -13.076 -11.728 1.00 92.31 94 ARG A CA 1
ATOM 732 C C . ARG A 1 94 ? -1.272 -11.608 -11.769 1.00 92.31 94 ARG A C 1
ATOM 734 O O . ARG A 1 94 ? -1.165 -11.039 -12.853 1.00 92.31 94 ARG A O 1
ATOM 741 N N . SER A 1 95 ? -1.005 -11.007 -10.608 1.00 92.75 95 SER A N 1
ATOM 742 C CA . SER A 1 95 ? -0.514 -9.626 -10.531 1.00 92.75 95 SER A CA 1
ATOM 743 C C . SER A 1 95 ? 0.801 -9.448 -11.289 1.00 92.75 95 SER A C 1
ATOM 745 O O . SER A 1 95 ? 0.942 -8.489 -12.042 1.00 92.75 95 SER A O 1
ATOM 747 N N . PHE A 1 96 ? 1.737 -10.390 -11.159 1.00 93.19 96 PHE A N 1
ATOM 748 C CA . PHE A 1 96 ? 2.997 -10.343 -11.896 1.00 93.19 96 PHE A CA 1
ATOM 749 C C . PHE A 1 96 ? 2.824 -10.470 -13.406 1.00 93.19 96 PHE A C 1
ATOM 751 O O . PHE A 1 96 ? 3.421 -9.688 -14.139 1.00 93.19 96 PHE A O 1
ATOM 758 N N . VAL A 1 97 ? 1.985 -11.397 -13.875 1.00 93.38 97 VAL A N 1
ATOM 759 C CA . VAL A 1 97 ? 1.669 -11.521 -15.309 1.00 93.38 97 VAL A CA 1
ATOM 760 C C . VAL A 1 97 ? 1.142 -10.188 -15.850 1.00 93.38 97 VAL A C 1
ATOM 762 O O . VAL A 1 97 ? 1.658 -9.687 -16.846 1.00 93.38 97 VAL A O 1
ATOM 765 N N . SER A 1 98 ? 0.204 -9.552 -15.139 1.00 93.00 98 SER A N 1
ATOM 766 C CA . SER A 1 98 ? -0.328 -8.233 -15.509 1.00 93.00 98 SER A CA 1
ATOM 767 C C . SER A 1 98 ? 0.742 -7.135 -15.539 1.00 93.00 98 SER A C 1
ATOM 769 O O . SER A 1 98 ? 0.696 -6.248 -16.395 1.00 93.00 98 SER A O 1
ATOM 771 N N . VAL A 1 99 ? 1.717 -7.176 -14.626 1.00 94.44 99 VAL A N 1
ATOM 772 C CA . VAL A 1 99 ? 2.851 -6.241 -14.611 1.00 94.44 99 VAL A CA 1
ATOM 773 C C . VAL A 1 99 ? 3.736 -6.442 -15.841 1.00 94.44 99 VAL A C 1
ATOM 775 O O . VAL A 1 99 ? 4.040 -5.467 -16.526 1.00 94.44 99 VAL A O 1
ATOM 778 N N . VAL A 1 100 ? 4.110 -7.679 -16.175 1.00 95.31 100 VAL A N 1
ATOM 779 C CA . VAL A 1 100 ? 4.946 -7.959 -17.357 1.00 95.31 100 VAL A CA 1
ATOM 780 C C . VAL A 1 100 ? 4.219 -7.573 -18.643 1.00 95.31 100 VAL A C 1
ATOM 782 O O . VAL A 1 100 ? 4.785 -6.875 -19.484 1.00 95.31 100 VAL A O 1
ATOM 785 N N . ASP A 1 101 ? 2.935 -7.904 -18.755 1.00 94.00 101 ASP A N 1
ATOM 786 C CA . ASP A 1 101 ? 2.116 -7.512 -19.901 1.00 94.00 101 ASP A CA 1
ATOM 787 C C . ASP A 1 101 ? 2.011 -5.981 -20.032 1.00 94.00 101 ASP A C 1
ATOM 789 O O . ASP A 1 101 ? 2.091 -5.435 -21.135 1.00 94.00 101 ASP A O 1
ATOM 793 N N . SER A 1 102 ? 1.934 -5.259 -18.909 1.00 94.69 102 SER A N 1
ATOM 794 C CA . SER A 1 102 ? 1.977 -3.790 -18.899 1.00 94.69 102 SER A CA 1
ATOM 795 C C . SER A 1 102 ? 3.324 -3.234 -19.376 1.00 94.69 102 SER A C 1
ATOM 797 O O . SER A 1 102 ? 3.350 -2.199 -20.047 1.00 94.69 102 SER A O 1
ATOM 799 N N . CYS A 1 103 ? 4.440 -3.908 -19.073 1.00 95.88 103 CYS A N 1
ATOM 800 C CA . CYS A 1 103 ? 5.762 -3.553 -19.598 1.00 95.88 103 CYS A CA 1
ATOM 801 C C . CYS A 1 103 ? 5.823 -3.739 -21.119 1.00 95.88 103 CYS A C 1
ATOM 803 O O . CYS A 1 103 ? 6.299 -2.853 -21.828 1.00 95.88 103 CYS A O 1
ATOM 805 N N . VAL A 1 104 ? 5.291 -4.845 -21.640 1.00 95.62 104 VAL A N 1
ATOM 806 C CA . VAL A 1 104 ? 5.251 -5.105 -23.088 1.00 95.62 104 VAL A CA 1
ATOM 807 C C . VAL A 1 104 ? 4.372 -4.085 -23.810 1.00 95.62 104 VAL A C 1
ATOM 809 O O . VAL A 1 104 ? 4.787 -3.531 -24.827 1.00 95.62 104 VAL A O 1
ATOM 812 N N . LEU A 1 105 ? 3.205 -3.737 -23.259 1.00 93.88 105 LEU A N 1
ATOM 813 C CA . LEU A 1 105 ? 2.371 -2.649 -23.790 1.00 93.88 105 LEU A CA 1
ATOM 814 C C . LEU A 1 105 ? 3.092 -1.299 -23.770 1.00 93.88 105 LEU A C 1
ATOM 816 O O . LEU A 1 105 ? 2.977 -0.512 -24.715 1.00 93.88 105 LEU A O 1
ATOM 820 N N . HIS A 1 106 ? 3.834 -1.018 -22.698 1.00 94.69 106 HIS A N 1
ATOM 821 C CA . HIS A 1 106 ? 4.639 0.192 -22.588 1.00 94.69 106 HIS A CA 1
ATOM 822 C C . HIS A 1 106 ? 5.723 0.241 -23.674 1.00 94.69 106 HIS A C 1
ATOM 824 O O . HIS A 1 106 ? 5.808 1.245 -24.388 1.00 94.69 106 HIS A O 1
ATOM 830 N N . GLY A 1 107 ? 6.463 -0.854 -23.861 1.00 96.31 107 GLY A N 1
ATOM 831 C CA . GLY A 1 107 ? 7.458 -1.005 -24.922 1.00 96.31 107 GLY A CA 1
ATOM 832 C C . GLY A 1 107 ? 6.852 -0.892 -26.319 1.00 96.31 107 GLY A C 1
ATOM 833 O O . GLY A 1 107 ? 7.412 -0.216 -27.178 1.00 96.31 107 GLY A O 1
ATOM 834 N N . LEU A 1 108 ? 5.662 -1.458 -26.550 1.00 96.19 108 LEU A N 1
ATOM 835 C CA . LEU A 1 108 ? 4.987 -1.402 -27.854 1.00 96.19 108 LEU A CA 1
ATOM 836 C C . LEU A 1 108 ? 4.566 0.021 -28.190 1.00 96.19 108 LEU A C 1
ATOM 838 O O . LEU A 1 108 ? 4.755 0.482 -29.316 1.00 96.19 108 LEU A O 1
ATOM 842 N N . LYS A 1 109 ? 4.033 0.744 -27.203 1.00 95.06 109 LYS A N 1
ATOM 843 C CA . LYS A 1 109 ? 3.707 2.160 -27.359 1.00 95.06 109 LYS A CA 1
ATOM 844 C C . LYS A 1 109 ? 4.956 2.983 -27.678 1.00 95.06 109 LYS A C 1
ATOM 846 O O . LYS A 1 109 ? 4.901 3.803 -28.591 1.00 95.06 109 LYS A O 1
ATOM 851 N N . LEU A 1 110 ? 6.059 2.754 -26.965 1.00 96.81 110 LEU A N 1
ATOM 852 C CA . LEU A 1 110 ? 7.334 3.432 -27.201 1.00 96.81 110 LEU A CA 1
ATOM 853 C C . LEU A 1 110 ? 7.890 3.129 -28.602 1.00 96.81 110 LEU A C 1
ATOM 855 O O . LEU A 1 110 ? 8.205 4.049 -29.354 1.00 96.81 110 LEU A O 1
ATOM 859 N N . SER A 1 111 ? 7.945 1.853 -28.984 1.00 97.75 111 SER A N 1
ATOM 860 C CA . SER A 1 111 ? 8.437 1.404 -30.290 1.00 97.75 111 SER A CA 1
ATOM 861 C C . SER A 1 111 ? 7.611 2.003 -31.433 1.00 97.75 111 SER A C 1
ATOM 863 O O . SER A 1 111 ? 8.170 2.555 -32.381 1.00 97.75 111 SER A O 1
ATOM 865 N N . ARG A 1 112 ? 6.277 2.031 -31.304 1.00 96.81 112 ARG A N 1
ATOM 866 C CA . ARG A 1 112 ? 5.392 2.689 -32.280 1.00 96.81 112 ARG A CA 1
ATOM 867 C C . ARG A 1 112 ? 5.604 4.199 -32.352 1.00 96.81 112 ARG A C 1
ATOM 869 O O . ARG A 1 112 ? 5.607 4.744 -33.450 1.00 96.81 112 ARG A O 1
ATOM 876 N N . GLN A 1 113 ? 5.808 4.874 -31.219 1.00 95.88 113 GLN A N 1
ATOM 877 C CA . GLN A 1 113 ? 6.127 6.307 -31.209 1.00 95.88 113 GLN A CA 1
ATOM 878 C C . GLN A 1 113 ? 7.408 6.595 -31.995 1.00 95.88 113 GLN A C 1
ATOM 880 O O . GLN A 1 113 ? 7.421 7.520 -32.809 1.00 95.88 113 GLN A O 1
ATOM 885 N N . VAL A 1 114 ? 8.443 5.769 -31.819 1.00 97.12 114 VAL A N 1
ATOM 886 C CA . VAL A 1 114 ? 9.675 5.860 -32.611 1.00 97.12 114 VAL A CA 1
ATOM 887 C C . VAL A 1 114 ? 9.393 5.604 -34.092 1.00 97.12 114 VAL A C 1
ATOM 889 O O . VAL A 1 114 ? 9.742 6.457 -34.903 1.00 97.12 114 VAL A O 1
ATOM 892 N N . CYS A 1 115 ? 8.676 4.531 -34.449 1.00 95.38 115 CYS A N 1
ATOM 893 C CA . CYS A 1 115 ? 8.306 4.236 -35.842 1.00 95.38 115 CYS A CA 1
ATOM 894 C C . CYS A 1 115 ? 7.625 5.427 -36.526 1.00 95.38 115 CYS A C 1
ATOM 896 O O . CYS A 1 115 ? 7.966 5.775 -37.649 1.00 95.38 115 CYS A O 1
ATOM 898 N N . THR A 1 116 ? 6.664 6.058 -35.845 1.00 94.25 116 THR A N 1
ATOM 899 C CA . THR A 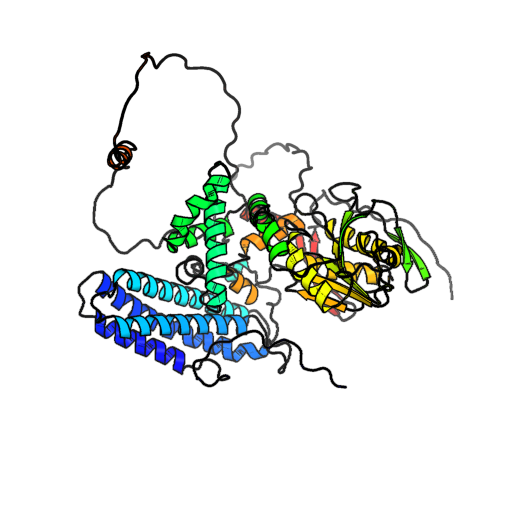1 116 ? 5.883 7.173 -36.406 1.00 94.25 116 THR A CA 1
ATOM 900 C C . THR A 1 116 ? 6.646 8.496 -36.451 1.00 94.25 116 THR A C 1
ATOM 902 O O . THR A 1 116 ? 6.297 9.372 -37.235 1.00 94.25 116 THR A O 1
ATOM 905 N N . GLY A 1 117 ? 7.645 8.673 -35.580 1.00 93.00 117 GLY A N 1
ATOM 906 C CA . GLY A 1 117 ? 8.321 9.954 -35.375 1.00 93.00 117 GLY A CA 1
ATOM 907 C C . GLY A 1 117 ? 9.732 10.036 -35.947 1.00 93.00 117 GLY A C 1
ATOM 908 O O . GLY A 1 117 ? 10.244 11.144 -36.074 1.00 93.00 117 GLY A O 1
ATOM 909 N N . ARG A 1 118 ? 10.370 8.906 -36.274 1.00 93.31 118 ARG A N 1
ATOM 910 C CA . ARG A 1 118 ? 11.800 8.831 -36.633 1.00 93.31 118 ARG A CA 1
ATOM 911 C C . ARG A 1 118 ? 12.203 9.630 -37.875 1.00 93.31 118 ARG A C 1
ATOM 913 O O . ARG A 1 118 ? 13.345 10.068 -37.942 1.00 93.31 118 ARG A O 1
ATOM 920 N N . ASP A 1 119 ? 11.269 9.876 -38.794 1.00 91.12 119 ASP A N 1
ATOM 921 C CA . ASP A 1 119 ? 11.493 10.680 -40.006 1.00 91.12 119 ASP A CA 1
ATOM 922 C C . ASP A 1 119 ? 11.236 12.187 -39.795 1.00 91.12 119 ASP A C 1
ATOM 924 O O . ASP A 1 119 ? 11.475 13.006 -40.684 1.00 91.12 119 ASP A O 1
ATOM 928 N N . ALA A 1 120 ? 10.727 12.590 -38.626 1.00 91.44 120 ALA A N 1
ATOM 929 C CA . ALA A 1 120 ? 10.412 13.985 -38.347 1.00 91.44 120 ALA A CA 1
ATOM 930 C C . ALA A 1 120 ? 11.677 14.810 -38.056 1.00 91.44 120 ALA A C 1
ATOM 932 O O . ALA A 1 120 ? 12.548 14.399 -37.292 1.00 91.44 120 ALA A O 1
ATOM 933 N N . LEU A 1 121 ? 11.720 16.052 -38.555 1.00 83.12 121 LEU A N 1
ATOM 934 C CA . LEU A 1 121 ? 12.845 16.984 -38.351 1.00 83.12 121 LEU A CA 1
ATOM 935 C C . LEU A 1 121 ? 13.179 17.253 -36.872 1.00 83.12 121 LEU A C 1
ATOM 937 O O . LEU A 1 121 ? 14.315 17.575 -36.542 1.00 83.12 121 LEU A O 1
ATOM 941 N N . LEU A 1 122 ? 12.192 17.140 -35.979 1.00 87.44 122 LEU A N 1
ATOM 942 C CA . LEU A 1 122 ? 12.351 17.364 -34.538 1.00 87.44 122 LEU A CA 1
ATOM 943 C C . LEU A 1 122 ? 12.529 16.059 -33.742 1.00 87.44 122 LEU A C 1
ATOM 945 O O . LEU A 1 122 ? 12.388 16.072 -32.515 1.00 87.44 122 LEU A O 1
ATOM 949 N N . PHE A 1 123 ? 12.819 14.933 -34.403 1.00 92.81 123 PHE A N 1
ATOM 950 C CA . PHE A 1 123 ? 13.047 13.656 -33.734 1.00 92.81 123 PHE A CA 1
ATOM 951 C C . PHE A 1 123 ? 14.303 13.709 -32.855 1.00 92.81 123 PHE A C 1
ATOM 953 O O . PHE A 1 123 ? 15.435 13.844 -33.320 1.00 92.81 123 PHE A O 1
ATOM 960 N N . ARG A 1 124 ? 14.109 13.587 -31.541 1.00 93.38 124 ARG A N 1
ATOM 961 C CA . ARG A 1 124 ? 15.193 13.669 -30.557 1.00 93.38 124 ARG A CA 1
ATOM 962 C C . ARG A 1 124 ? 15.779 12.282 -30.305 1.00 93.38 124 ARG A C 1
ATOM 964 O O . ARG A 1 124 ? 15.401 11.637 -29.330 1.00 93.38 124 ARG A O 1
ATOM 971 N N . LYS A 1 125 ? 16.721 11.836 -31.147 1.00 93.88 125 LYS A N 1
ATOM 972 C CA . LYS A 1 125 ? 17.362 10.507 -31.017 1.00 93.88 125 LYS A CA 1
ATOM 973 C C . LYS A 1 125 ? 17.856 10.231 -29.592 1.00 93.88 125 LYS A C 1
ATOM 975 O O . LYS A 1 125 ? 17.444 9.249 -28.993 1.00 93.88 125 LYS A O 1
ATOM 980 N N . GLY A 1 126 ? 18.627 11.151 -29.003 1.00 94.31 126 GLY A N 1
ATOM 981 C CA . GLY A 1 126 ? 19.163 10.986 -27.643 1.00 94.31 126 GLY A CA 1
ATOM 982 C C . GLY A 1 126 ? 18.105 10.896 -26.532 1.00 94.31 126 GLY A C 1
ATOM 983 O O . GLY A 1 126 ? 18.374 10.325 -25.480 1.00 94.31 126 GLY A O 1
ATOM 984 N N . TYR A 1 127 ? 16.888 11.415 -26.747 1.00 94.75 127 TYR A N 1
ATOM 985 C CA . TYR A 1 127 ? 15.772 11.176 -25.825 1.00 94.75 127 TYR A CA 1
ATOM 986 C C . TYR A 1 127 ? 15.281 9.729 -25.944 1.00 94.75 127 TYR A C 1
ATOM 988 O O . TYR A 1 127 ? 15.204 9.028 -24.939 1.00 94.75 127 TYR A O 1
ATOM 996 N N . PHE A 1 128 ? 15.010 9.269 -27.169 1.00 96.94 128 PHE A N 1
ATOM 997 C CA . PHE A 1 128 ? 14.494 7.921 -27.411 1.00 96.94 128 PHE A CA 1
ATOM 998 C C . PHE A 1 128 ? 15.501 6.815 -27.095 1.00 96.94 128 PHE A C 1
ATOM 1000 O O . PHE A 1 128 ? 15.071 5.766 -26.631 1.00 96.94 128 PHE A O 1
ATOM 1007 N N . VAL A 1 129 ? 16.808 7.056 -27.252 1.00 97.69 129 VAL A N 1
ATOM 1008 C CA . VAL A 1 129 ? 17.867 6.143 -26.778 1.00 97.69 129 VAL A CA 1
ATOM 1009 C C . VAL A 1 129 ? 17.626 5.782 -25.313 1.00 97.69 129 VAL A C 1
ATOM 1011 O O . VAL A 1 129 ? 17.471 4.612 -24.979 1.00 97.69 129 VAL A O 1
ATOM 1014 N N . LYS A 1 130 ? 17.487 6.795 -24.447 1.00 96.56 130 LYS A N 1
ATOM 1015 C CA . LYS A 1 130 ? 17.313 6.582 -23.005 1.00 96.56 130 LYS A CA 1
ATOM 1016 C C . LYS A 1 130 ? 15.994 5.889 -22.660 1.00 96.56 130 LYS A C 1
ATOM 1018 O O . LYS A 1 130 ? 15.956 5.085 -21.731 1.00 96.56 130 LYS A O 1
ATOM 1023 N N . GLU A 1 131 ? 14.913 6.200 -23.378 1.00 97.25 131 GLU A N 1
ATOM 1024 C CA . GLU A 1 131 ? 13.614 5.544 -23.173 1.00 97.25 131 GLU A CA 1
ATOM 1025 C C . GLU A 1 131 ? 13.662 4.060 -23.578 1.00 97.25 131 GLU A C 1
ATOM 1027 O O . GLU A 1 131 ? 13.176 3.210 -22.832 1.00 97.25 131 GLU A O 1
ATOM 1032 N N . VAL A 1 132 ? 14.275 3.736 -24.724 1.00 97.94 132 VAL A N 1
ATOM 1033 C CA . VAL A 1 132 ? 14.401 2.358 -25.233 1.00 97.94 132 VAL A CA 1
ATOM 1034 C C . VAL A 1 132 ? 15.298 1.526 -24.318 1.00 97.94 132 VAL A C 1
ATOM 1036 O O . VAL A 1 132 ? 14.894 0.444 -23.898 1.00 97.94 132 VAL A O 1
ATOM 1039 N N . GLU A 1 133 ? 16.461 2.055 -23.932 1.00 97.31 133 GLU A N 1
ATOM 1040 C CA . GLU A 1 133 ? 17.377 1.395 -22.993 1.00 97.31 133 GLU A CA 1
ATOM 1041 C C . GLU A 1 133 ? 16.709 1.146 -21.632 1.00 97.31 133 GLU A C 1
ATOM 1043 O O . GLU A 1 133 ? 16.799 0.045 -21.089 1.00 97.31 133 GLU A O 1
ATOM 1048 N N . SER A 1 134 ? 15.966 2.126 -21.102 1.00 96.75 134 SER A N 1
ATOM 1049 C CA . SER A 1 134 ? 15.241 1.965 -19.831 1.00 96.75 134 SER A CA 1
ATOM 1050 C C . SER A 1 134 ? 14.133 0.918 -19.918 1.00 96.75 134 SER A C 1
ATOM 1052 O O . SER A 1 134 ? 13.939 0.148 -18.978 1.00 96.75 134 SER A O 1
ATOM 1054 N N . CYS A 1 135 ? 13.422 0.850 -21.048 1.00 97.75 135 CYS A N 1
ATOM 1055 C CA . CYS A 1 135 ? 12.429 -0.195 -21.290 1.00 97.75 135 CYS A CA 1
ATOM 1056 C C . CYS A 1 135 ? 13.081 -1.586 -21.371 1.00 97.75 135 CYS A C 1
ATOM 1058 O O . CYS A 1 135 ? 12.517 -2.551 -20.855 1.00 97.75 135 CYS A O 1
ATOM 1060 N N . GLY A 1 136 ? 14.269 -1.690 -21.977 1.00 97.00 136 GLY A N 1
ATOM 1061 C CA . GLY A 1 136 ? 15.060 -2.923 -22.012 1.00 97.00 136 GLY A CA 1
ATOM 1062 C C . GLY A 1 136 ? 15.469 -3.382 -20.614 1.00 97.00 136 GLY A C 1
ATOM 1063 O O . GLY A 1 136 ? 15.181 -4.513 -20.230 1.00 97.00 136 GLY A O 1
ATOM 1064 N N . GLN A 1 13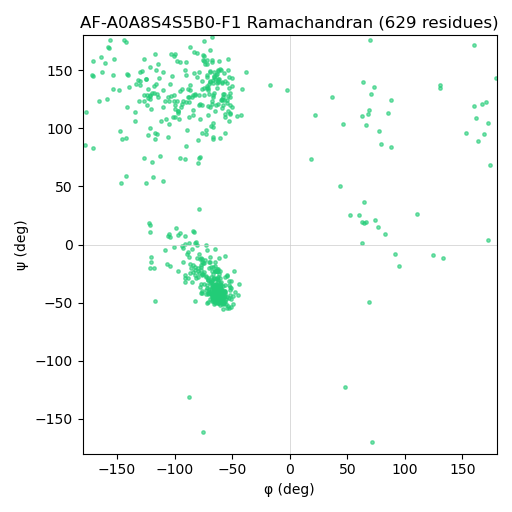7 ? 16.036 -2.476 -19.812 1.00 95.50 137 GLN A N 1
ATOM 1065 C CA . GLN A 1 137 ? 16.416 -2.747 -18.418 1.00 95.50 137 GLN A CA 1
ATOM 1066 C C . GLN A 1 137 ? 15.222 -3.164 -17.551 1.00 95.50 137 GLN A C 1
ATOM 1068 O O . GLN A 1 137 ? 15.354 -4.042 -16.693 1.00 95.50 137 GLN A O 1
ATOM 1073 N N . LEU A 1 138 ? 14.055 -2.551 -17.773 1.00 96.25 138 LEU A N 1
ATOM 1074 C CA . LEU A 1 138 ? 12.819 -2.930 -17.099 1.00 96.25 138 LEU A CA 1
ATOM 1075 C C . LEU A 1 138 ? 12.414 -4.366 -17.447 1.00 96.25 138 LEU A C 1
ATOM 1077 O O . LEU A 1 138 ? 12.153 -5.160 -16.543 1.00 96.25 138 LEU A O 1
ATOM 1081 N N . LEU A 1 139 ? 12.382 -4.711 -18.737 1.00 95.94 139 LEU A N 1
ATOM 1082 C CA . LEU A 1 139 ? 11.986 -6.046 -19.183 1.00 95.94 139 LEU A CA 1
ATOM 1083 C C . LEU A 1 139 ? 12.976 -7.123 -18.712 1.00 95.94 139 LEU A C 1
ATOM 1085 O O . LEU A 1 139 ? 12.539 -8.174 -18.250 1.00 95.94 139 LEU A O 1
ATOM 1089 N N . ALA A 1 140 ? 14.280 -6.835 -18.735 1.00 94.75 140 ALA A N 1
ATOM 1090 C CA . ALA A 1 140 ? 15.310 -7.699 -18.157 1.00 94.75 140 ALA A CA 1
ATOM 1091 C C . ALA A 1 140 ? 15.083 -7.947 -16.658 1.00 94.75 140 ALA A C 1
ATOM 1093 O O . ALA A 1 140 ? 15.038 -9.095 -16.224 1.00 94.75 140 ALA A O 1
ATOM 1094 N N . SER A 1 141 ? 14.860 -6.884 -15.877 1.00 93.62 141 SER A N 1
ATOM 1095 C CA . SER A 1 141 ? 14.631 -6.997 -14.427 1.00 93.62 141 SER A CA 1
ATOM 1096 C C . SER A 1 141 ? 13.363 -7.793 -14.107 1.00 93.62 141 SER A C 1
ATOM 1098 O O . SER A 1 141 ? 13.338 -8.585 -13.165 1.00 93.62 141 SER A O 1
ATOM 1100 N N . LEU A 1 142 ? 12.309 -7.628 -14.911 1.00 94.56 142 LEU A N 1
ATOM 1101 C CA . LEU A 1 142 ? 11.099 -8.446 -14.819 1.00 94.56 142 LEU A CA 1
ATOM 1102 C C . LEU A 1 142 ? 11.354 -9.909 -15.215 1.00 94.56 142 LEU A C 1
ATOM 1104 O O . LEU A 1 142 ? 10.770 -10.804 -14.605 1.00 94.56 142 LEU A O 1
ATOM 1108 N N . GLY A 1 143 ? 12.241 -10.163 -16.178 1.00 93.69 143 GLY A N 1
ATOM 1109 C CA . GLY A 1 143 ? 12.723 -11.502 -16.523 1.00 93.69 143 GLY A CA 1
ATOM 1110 C C . GLY A 1 143 ? 13.400 -12.202 -15.346 1.00 93.69 143 GLY A C 1
ATOM 1111 O O . GLY A 1 143 ? 13.056 -13.345 -15.042 1.00 93.69 143 GLY A O 1
ATOM 1112 N N . THR A 1 144 ? 14.278 -11.506 -14.619 1.00 91.62 144 THR A N 1
ATOM 1113 C CA . THR A 1 144 ? 14.884 -12.018 -13.377 1.00 91.62 144 THR A CA 1
ATOM 1114 C C . THR A 1 144 ? 13.815 -12.312 -12.320 1.00 91.62 144 THR A C 1
ATOM 1116 O O . THR A 1 144 ? 13.790 -13.400 -11.748 1.00 91.62 144 THR A O 1
ATOM 1119 N N . CYS A 1 145 ? 12.846 -11.408 -12.120 1.00 91.75 145 CYS A N 1
ATOM 1120 C CA . CYS A 1 145 ? 11.707 -11.659 -11.227 1.00 91.75 145 CYS A CA 1
ATOM 1121 C C . CYS A 1 145 ? 10.913 -12.918 -11.615 1.00 91.75 145 CYS A C 1
ATOM 1123 O O . CYS A 1 145 ? 10.509 -13.676 -10.736 1.00 91.75 145 CYS A O 1
ATOM 1125 N N . LEU A 1 146 ? 10.694 -13.171 -12.909 1.00 92.56 146 LEU A N 1
ATOM 1126 C CA . LEU A 1 146 ? 9.988 -14.367 -13.382 1.00 92.56 146 LEU A CA 1
ATOM 1127 C C . LEU A 1 146 ? 10.750 -15.663 -13.078 1.00 92.56 146 LEU A C 1
ATOM 1129 O O . LEU A 1 146 ? 10.108 -16.656 -12.738 1.00 92.56 146 LEU A O 1
ATOM 1133 N N . HIS A 1 147 ? 12.085 -15.655 -13.128 1.00 90.25 147 HIS A N 1
ATOM 1134 C CA . HIS A 1 147 ? 12.887 -16.806 -12.694 1.00 90.25 147 HIS A CA 1
ATOM 1135 C C . HIS A 1 147 ? 12.667 -17.086 -11.203 1.00 90.25 147 HIS A C 1
ATOM 1137 O O . HIS A 1 147 ? 12.400 -18.225 -10.826 1.00 90.25 147 HIS A O 1
ATOM 1143 N N . HIS A 1 148 ? 12.644 -16.048 -10.358 1.00 87.50 148 HIS A N 1
ATOM 1144 C CA . HIS A 1 148 ? 12.315 -16.218 -8.937 1.00 87.50 148 HIS A CA 1
ATOM 1145 C C . HIS A 1 148 ? 10.910 -16.765 -8.712 1.00 87.50 148 HIS A C 1
ATOM 1147 O O . HIS A 1 148 ? 10.706 -17.575 -7.812 1.00 87.50 148 HIS A O 1
ATOM 1153 N N . LEU A 1 149 ? 9.935 -16.362 -9.528 1.00 89.88 149 LEU A N 1
ATOM 1154 C CA . LEU A 1 149 ? 8.593 -16.933 -9.452 1.00 89.88 149 LEU A CA 1
ATOM 1155 C C . LEU A 1 149 ? 8.581 -18.413 -9.834 1.00 89.88 149 LEU A C 1
ATOM 1157 O O . LEU A 1 149 ? 7.858 -19.174 -9.204 1.00 89.88 149 LEU A O 1
ATOM 1161 N N . GLN A 1 150 ? 9.375 -18.842 -10.816 1.00 88.81 150 GLN A N 1
ATOM 1162 C CA . GLN A 1 150 ? 9.506 -20.265 -11.142 1.00 88.81 150 GLN A CA 1
ATOM 1163 C C . GLN A 1 150 ? 10.150 -21.059 -10.002 1.00 88.81 150 GLN A C 1
ATOM 1165 O O . GLN A 1 150 ? 9.675 -22.151 -9.695 1.00 88.81 150 GLN A O 1
ATOM 1170 N N . THR A 1 151 ? 11.160 -20.499 -9.336 1.00 87.44 151 THR A N 1
ATOM 1171 C CA . THR A 1 151 ? 11.733 -21.091 -8.119 1.00 87.44 151 THR A CA 1
ATOM 1172 C C . THR A 1 151 ? 10.687 -21.183 -7.006 1.00 87.44 151 THR A C 1
ATOM 1174 O O . THR A 1 151 ? 10.524 -22.229 -6.394 1.00 87.44 151 THR A O 1
ATOM 1177 N N . LEU A 1 152 ? 9.888 -20.136 -6.787 1.00 87.00 152 LEU A N 1
ATOM 1178 C CA . LEU A 1 152 ? 8.801 -20.181 -5.803 1.00 87.00 152 LEU A CA 1
ATOM 1179 C C . LEU A 1 152 ? 7.741 -21.239 -6.126 1.00 87.00 152 LEU A C 1
ATOM 1181 O O . LEU A 1 152 ? 7.248 -21.904 -5.218 1.00 87.00 152 LEU A O 1
ATOM 1185 N N . LEU A 1 153 ? 7.414 -21.421 -7.407 1.00 87.94 153 LEU A N 1
ATOM 1186 C CA . LEU A 1 153 ? 6.501 -22.471 -7.857 1.00 87.94 153 LEU A CA 1
ATOM 1187 C C . LEU A 1 153 ? 7.062 -23.880 -7.626 1.00 87.94 153 LEU A C 1
ATOM 1189 O O . LEU A 1 153 ? 6.275 -24.803 -7.449 1.00 87.94 153 LEU A O 1
ATOM 1193 N N . SER A 1 154 ? 8.387 -24.068 -7.631 1.00 86.44 154 SER A N 1
ATOM 1194 C CA . SER A 1 154 ? 8.997 -25.375 -7.350 1.00 86.44 154 SER A CA 1
ATOM 1195 C C . SER A 1 154 ? 9.121 -25.672 -5.854 1.00 86.44 154 SER A C 1
ATOM 1197 O O . SER A 1 154 ? 9.199 -26.838 -5.474 1.00 86.44 154 SER A O 1
ATOM 1199 N N . TRP A 1 155 ? 9.112 -24.639 -5.008 1.00 85.00 155 TRP A N 1
ATOM 1200 C CA . TRP A 1 155 ? 9.240 -24.760 -3.551 1.00 85.00 155 TRP A CA 1
ATOM 1201 C C . TRP A 1 155 ? 7.920 -24.995 -2.816 1.00 85.00 155 TRP A C 1
ATOM 1203 O O . TRP A 1 155 ? 7.930 -25.377 -1.646 1.00 85.00 155 TRP A O 1
ATOM 1213 N N . ALA A 1 156 ? 6.786 -24.731 -3.463 1.00 77.88 156 ALA A N 1
ATOM 1214 C CA . ALA A 1 156 ? 5.469 -24.872 -2.859 1.00 77.88 156 ALA A CA 1
ATOM 1215 C C . ALA A 1 156 ? 4.648 -25.958 -3.572 1.00 77.88 156 ALA A C 1
ATOM 1217 O O . ALA A 1 156 ? 4.643 -26.008 -4.806 1.00 77.88 156 ALA A O 1
ATOM 1218 N N . PRO A 1 157 ? 3.909 -26.808 -2.834 1.00 78.69 157 PRO A N 1
ATOM 1219 C CA . PRO A 1 157 ? 2.925 -27.695 -3.438 1.00 78.69 157 PRO A CA 1
ATOM 1220 C C . PRO A 1 157 ? 1.921 -26.923 -4.319 1.00 78.69 157 PRO A C 1
ATOM 1222 O O . PRO A 1 157 ? 1.601 -25.763 -4.032 1.00 78.69 157 PRO A O 1
ATOM 1225 N N . PRO A 1 158 ? 1.374 -27.539 -5.384 1.00 79.69 158 PRO A N 1
ATOM 1226 C CA . PRO A 1 158 ? 0.359 -26.895 -6.211 1.00 79.69 158 PRO A CA 1
ATOM 1227 C C . PRO A 1 158 ? -0.836 -26.409 -5.378 1.00 79.69 158 PRO A C 1
ATOM 1229 O O . PRO A 1 158 ? -1.464 -27.193 -4.671 1.00 79.69 158 PRO A O 1
ATOM 1232 N N . GLY A 1 159 ? -1.153 -25.117 -5.489 1.00 78.81 159 GLY A N 1
ATOM 1233 C CA . GLY A 1 159 ? -2.233 -24.467 -4.737 1.00 78.81 159 GLY A CA 1
ATOM 1234 C C . GLY A 1 159 ? -1.814 -23.841 -3.404 1.00 78.81 159 GLY A C 1
ATOM 1235 O O . GLY A 1 159 ? -2.592 -23.083 -2.826 1.00 78.81 159 GLY A O 1
ATOM 1236 N N . GLU A 1 160 ? -0.581 -24.056 -2.939 1.00 81.75 160 GLU A N 1
ATOM 1237 C CA . GLU A 1 160 ? -0.055 -23.409 -1.734 1.00 81.75 160 GLU A CA 1
ATOM 1238 C C . GLU A 1 160 ? 0.776 -22.171 -2.083 1.00 81.75 160 GLU A C 1
ATOM 1240 O O . GLU A 1 160 ? 1.824 -22.239 -2.713 1.00 81.75 160 GLU A O 1
ATOM 1245 N N . LEU A 1 161 ? 0.311 -20.990 -1.671 1.00 76.94 161 LEU A N 1
ATOM 1246 C CA . LEU A 1 161 ? 0.947 -19.713 -2.029 1.00 76.94 161 LEU A CA 1
ATOM 1247 C C . LEU A 1 161 ? 2.306 -19.473 -1.351 1.00 76.94 161 LEU A C 1
ATOM 1249 O O . LEU A 1 161 ? 3.034 -18.558 -1.743 1.00 76.94 161 LEU A O 1
ATOM 1253 N N . PHE A 1 162 ? 2.609 -20.251 -0.316 1.00 80.31 162 PHE A N 1
ATOM 1254 C CA . PHE A 1 162 ? 3.787 -20.121 0.525 1.00 80.31 162 PHE A CA 1
ATOM 1255 C C . PHE A 1 162 ? 4.564 -21.441 0.497 1.00 80.31 162 PHE A C 1
ATOM 1257 O O . PHE A 1 162 ? 3.938 -22.488 0.642 1.00 80.31 162 PHE A O 1
ATOM 1264 N N . PRO A 1 163 ? 5.894 -21.412 0.315 1.00 74.81 163 PRO A N 1
ATOM 1265 C CA . PRO A 1 163 ? 6.702 -22.625 0.326 1.00 74.81 163 PRO A CA 1
ATOM 1266 C C . PRO A 1 163 ? 6.641 -23.331 1.687 1.00 74.81 163 PRO A C 1
ATOM 1268 O O . PRO A 1 163 ? 6.615 -22.678 2.735 1.00 74.81 163 PRO A O 1
ATOM 1271 N N . SER A 1 164 ? 6.621 -24.665 1.656 1.00 65.38 164 SER A N 1
ATOM 1272 C CA . SER A 1 164 ? 6.675 -25.523 2.845 1.00 65.38 164 SER A CA 1
ATOM 1273 C C . SER A 1 164 ? 8.094 -25.585 3.434 1.00 65.38 164 SER A C 1
ATOM 1275 O O . SER A 1 164 ? 9.058 -25.204 2.772 1.00 65.38 164 SER A O 1
ATOM 1277 N N . GLU A 1 165 ? 8.217 -26.043 4.687 1.00 64.94 165 GLU A N 1
ATOM 1278 C CA . GLU A 1 165 ? 9.471 -26.105 5.461 1.00 64.94 165 GLU A CA 1
ATOM 1279 C C . GLU A 1 165 ? 10.683 -26.580 4.632 1.00 64.94 165 GLU A C 1
ATOM 1281 O O . GLU A 1 165 ? 10.604 -27.583 3.926 1.00 64.94 165 GLU A O 1
ATOM 1286 N N . GLY A 1 166 ? 11.818 -25.879 4.757 1.00 65.50 166 GLY A N 1
ATOM 1287 C CA . GLY A 1 166 ? 13.100 -26.291 4.166 1.00 65.50 166 GLY A CA 1
ATOM 1288 C C . GLY A 1 166 ? 13.779 -25.270 3.253 1.00 65.50 166 GLY A C 1
ATOM 1289 O O . GLY A 1 166 ? 14.939 -25.481 2.920 1.00 65.50 166 GLY A O 1
ATOM 1290 N N . HIS A 1 167 ? 13.102 -24.172 2.898 1.00 73.38 167 HIS A N 1
ATOM 1291 C CA . HIS A 1 167 ? 13.669 -23.110 2.062 1.00 73.38 167 HIS A CA 1
ATOM 1292 C C . HIS A 1 167 ? 13.609 -21.741 2.730 1.00 73.38 167 HIS A C 1
ATOM 1294 O O . HIS A 1 167 ? 12.553 -21.291 3.188 1.00 73.38 167 HIS A O 1
ATOM 1300 N N . SER A 1 168 ? 14.751 -21.064 2.763 1.00 67.88 168 SER A N 1
ATOM 1301 C CA . SER A 1 168 ? 14.879 -19.714 3.301 1.00 67.88 168 SER A CA 1
ATOM 1302 C C . SER A 1 168 ? 14.669 -18.631 2.225 1.00 67.88 168 SER A C 1
ATOM 1304 O O . SER A 1 168 ? 14.968 -18.839 1.046 1.00 67.88 168 SER A O 1
ATOM 1306 N N . PRO A 1 169 ? 14.164 -17.436 2.586 1.00 67.88 169 PRO A N 1
ATOM 1307 C CA . PRO A 1 169 ? 14.228 -16.264 1.711 1.00 67.88 169 PRO A CA 1
ATOM 1308 C C . PRO A 1 169 ? 15.647 -16.014 1.178 1.00 67.88 169 PRO A C 1
ATOM 1310 O O . PRO A 1 169 ? 15.821 -15.648 0.018 1.00 67.88 169 PRO A O 1
ATOM 1313 N N . GLU A 1 170 ? 16.660 -16.244 2.012 1.00 67.81 170 GLU A N 1
ATOM 1314 C CA . GLU A 1 170 ? 18.077 -16.085 1.696 1.00 67.81 170 GLU A CA 1
ATOM 1315 C C . GLU A 1 170 ? 18.524 -17.027 0.571 1.00 67.81 170 GLU A C 1
ATOM 1317 O O . GLU A 1 170 ? 19.280 -16.606 -0.301 1.00 67.81 170 GLU A O 1
ATOM 1322 N N . GLU A 1 171 ? 18.021 -18.262 0.508 1.00 70.25 171 GLU A N 1
ATOM 1323 C CA . GLU A 1 171 ? 18.244 -19.165 -0.633 1.00 70.25 171 GLU A CA 1
ATOM 1324 C C . GLU A 1 171 ? 17.674 -18.597 -1.941 1.00 70.25 171 GLU A C 1
ATOM 1326 O O . GLU A 1 171 ? 18.312 -18.708 -2.986 1.00 70.25 171 GLU A O 1
ATOM 1331 N N . LEU A 1 172 ? 16.508 -17.943 -1.902 1.00 71.38 172 LEU A N 1
ATOM 1332 C CA . LEU A 1 172 ? 15.865 -17.419 -3.114 1.00 71.38 172 LEU A CA 1
ATOM 1333 C C . LEU A 1 172 ? 16.654 -16.237 -3.672 1.00 71.38 172 LEU A C 1
ATOM 1335 O O . LEU A 1 172 ? 16.778 -16.077 -4.887 1.00 71.38 172 LEU A O 1
ATOM 1339 N N . PHE A 1 173 ? 17.170 -15.404 -2.768 1.00 64.19 173 PHE A N 1
ATOM 1340 C CA . PHE A 1 173 ? 17.917 -14.201 -3.111 1.00 64.19 173 PHE A CA 1
ATOM 1341 C C . PHE A 1 173 ? 19.413 -14.456 -3.326 1.00 64.19 173 PHE A C 1
ATOM 1343 O O . PHE A 1 173 ? 20.038 -13.697 -4.057 1.00 64.19 173 PHE A O 1
ATOM 1350 N N . SER A 1 174 ? 19.999 -15.507 -2.747 1.00 61.81 174 SER A N 1
ATOM 1351 C CA . SER A 1 174 ? 21.399 -15.887 -3.009 1.00 61.81 174 SER A CA 1
ATOM 1352 C C . SER A 1 174 ? 21.582 -16.570 -4.366 1.00 61.81 174 SER A C 1
ATOM 1354 O O . SER A 1 174 ? 22.656 -16.481 -4.949 1.00 61.81 174 SER A O 1
ATOM 1356 N N . GLN A 1 175 ? 20.530 -17.196 -4.902 1.00 55.19 175 GLN A N 1
ATOM 1357 C CA . GLN A 1 175 ? 20.494 -17.748 -6.263 1.00 55.19 175 GLN A CA 1
ATOM 1358 C C . GLN A 1 175 ? 20.190 -16.685 -7.339 1.00 55.19 175 GLN A C 1
ATOM 1360 O O . GLN A 1 175 ? 20.056 -17.019 -8.515 1.00 55.19 175 GLN A O 1
ATOM 1365 N N . ALA A 1 176 ? 20.040 -15.417 -6.946 1.00 49.31 176 ALA A N 1
ATOM 1366 C CA . ALA A 1 176 ? 19.637 -14.324 -7.817 1.00 49.31 176 ALA A CA 1
ATOM 1367 C C . ALA A 1 176 ? 20.830 -13.547 -8.376 1.00 49.31 176 ALA A C 1
ATOM 1369 O O . ALA A 1 176 ? 21.660 -13.045 -7.617 1.00 49.31 176 ALA A O 1
ATOM 1370 N N . ASP A 1 177 ? 20.826 -13.303 -9.686 1.00 54.22 177 ASP A N 1
ATOM 1371 C CA . ASP A 1 177 ? 21.448 -12.088 -10.207 1.00 54.22 177 ASP A CA 1
ATOM 1372 C C . ASP A 1 177 ? 20.761 -10.866 -9.571 1.00 54.22 177 ASP A C 1
ATOM 1374 O O . ASP A 1 177 ? 19.540 -10.840 -9.387 1.00 54.22 177 ASP A O 1
ATOM 1378 N N . ASN A 1 178 ? 21.534 -9.835 -9.218 1.00 69.19 178 ASN A N 1
ATOM 1379 C CA . ASN A 1 178 ? 21.006 -8.631 -8.574 1.00 69.19 178 ASN A CA 1
ATOM 1380 C C . ASN A 1 178 ? 19.896 -7.984 -9.430 1.00 69.19 178 ASN A C 1
ATOM 1382 O O . ASN A 1 178 ? 20.176 -7.380 -10.466 1.00 69.19 178 ASN A O 1
ATOM 1386 N N . ILE A 1 179 ? 18.638 -8.053 -8.969 1.00 82.38 179 ILE A N 1
ATOM 1387 C CA . ILE A 1 179 ? 17.505 -7.367 -9.608 1.00 82.38 179 ILE A CA 1
ATOM 1388 C C . ILE A 1 179 ? 17.794 -5.862 -9.628 1.00 82.38 179 ILE A C 1
ATOM 1390 O O . ILE A 1 179 ? 17.894 -5.217 -8.578 1.00 82.38 179 ILE A O 1
ATOM 1394 N N . ASN A 1 180 ? 17.887 -5.280 -10.824 1.00 86.69 180 ASN A N 1
ATOM 1395 C CA . ASN A 1 180 ? 18.121 -3.850 -10.983 1.00 86.69 180 ASN A CA 1
ATOM 1396 C C . ASN A 1 180 ? 16.860 -3.049 -10.614 1.00 86.69 180 ASN A C 1
ATOM 1398 O O . ASN A 1 180 ? 15.985 -2.808 -11.442 1.00 86.69 180 ASN A O 1
ATOM 1402 N N . GLN A 1 181 ? 16.785 -2.573 -9.371 1.00 87.12 181 GLN A N 1
ATOM 1403 C CA . GLN A 1 181 ? 15.637 -1.794 -8.896 1.00 87.12 181 GLN A CA 1
ATOM 1404 C C . GLN A 1 181 ? 15.538 -0.393 -9.519 1.00 87.12 181 GLN A C 1
ATOM 1406 O O . GLN A 1 181 ? 14.456 0.197 -9.527 1.00 87.12 181 GLN A O 1
ATOM 1411 N N . TYR A 1 182 ? 16.627 0.164 -10.062 1.00 90.75 182 TYR A N 1
ATOM 1412 C CA . TYR A 1 182 ? 16.617 1.530 -10.598 1.00 90.75 182 TYR A CA 1
ATOM 1413 C C . TYR A 1 182 ? 15.647 1.686 -11.776 1.00 90.75 182 TYR A C 1
ATOM 1415 O O . TYR A 1 182 ? 15.037 2.748 -11.930 1.00 90.75 182 TYR A O 1
ATOM 1423 N N . CYS A 1 183 ? 15.436 0.625 -12.563 1.00 92.06 183 CYS A N 1
ATOM 1424 C CA . CYS A 1 183 ? 14.511 0.654 -13.697 1.00 92.06 183 CYS A CA 1
ATOM 1425 C C . CYS A 1 183 ? 13.058 0.961 -13.274 1.00 92.06 183 CYS A C 1
ATOM 1427 O O . CYS A 1 183 ? 12.327 1.616 -14.020 1.00 92.06 183 CYS A O 1
ATOM 1429 N N . PHE A 1 184 ? 12.655 0.591 -12.051 1.00 92.44 184 PHE A N 1
ATOM 1430 C CA . PHE A 1 184 ? 11.297 0.808 -11.538 1.00 92.44 184 PHE A CA 1
ATOM 1431 C C . PHE A 1 184 ? 11.046 2.241 -11.056 1.00 92.44 184 PHE A C 1
ATOM 1433 O O . PHE A 1 184 ? 9.903 2.696 -11.048 1.00 92.44 184 PHE A O 1
ATOM 1440 N N . TYR A 1 185 ? 12.099 2.968 -10.672 1.00 92.25 185 TYR A N 1
ATOM 1441 C CA . TYR A 1 185 ? 11.994 4.314 -10.091 1.00 92.25 185 TYR A CA 1
ATOM 1442 C C . TYR A 1 185 ? 12.466 5.434 -11.038 1.00 92.25 185 TYR A C 1
ATOM 1444 O O . TYR A 1 185 ? 12.317 6.625 -10.735 1.00 92.25 185 TYR A O 1
ATOM 1452 N N . GLY A 1 186 ? 12.993 5.053 -12.207 1.00 92.44 186 GLY A N 1
ATOM 1453 C CA . GLY A 1 186 ? 13.495 5.945 -13.251 1.00 92.44 186 GLY A CA 1
ATOM 1454 C C . GLY A 1 186 ? 12.427 6.405 -14.240 1.00 92.44 186 GLY A C 1
ATOM 1455 O O . GLY A 1 186 ? 11.362 6.900 -13.854 1.00 92.44 186 GLY A O 1
ATOM 1456 N N . ARG A 1 187 ? 12.728 6.292 -15.538 1.00 93.50 187 ARG A N 1
ATOM 1457 C CA . ARG A 1 187 ? 11.834 6.702 -16.641 1.00 93.50 187 ARG A CA 1
ATOM 1458 C C . ARG A 1 187 ? 10.536 5.914 -16.668 1.00 93.50 187 ARG A C 1
ATOM 1460 O O . ARG A 1 187 ? 9.476 6.496 -16.880 1.00 93.50 187 ARG A O 1
ATOM 1467 N N . CYS A 1 188 ? 10.617 4.625 -16.361 1.00 94.25 188 CYS A N 1
ATOM 1468 C CA . CYS A 1 188 ? 9.475 3.727 -16.370 1.00 94.25 188 CYS A CA 1
ATOM 1469 C C . CYS A 1 188 ? 8.639 3.775 -15.080 1.00 94.25 188 CYS A C 1
ATOM 1471 O O . CYS A 1 188 ? 7.766 2.931 -14.901 1.00 94.25 188 CYS A O 1
ATOM 1473 N N . LEU A 1 189 ? 8.858 4.745 -14.182 1.00 93.69 189 LEU A N 1
ATOM 1474 C CA . LEU A 1 189 ? 8.114 4.841 -12.925 1.00 93.69 189 LEU A CA 1
ATOM 1475 C C . LEU A 1 189 ? 6.595 4.805 -13.152 1.00 93.69 189 LEU A C 1
ATOM 1477 O O . LEU A 1 189 ? 6.008 5.672 -13.806 1.00 93.69 189 LEU A O 1
ATOM 1481 N N . GLY A 1 190 ? 5.964 3.794 -12.559 1.00 91.69 190 GLY A N 1
ATOM 1482 C CA . GLY A 1 190 ? 4.525 3.581 -12.603 1.00 91.69 190 GLY A CA 1
ATOM 1483 C C . GLY A 1 190 ? 3.989 3.066 -13.943 1.00 91.69 190 GLY A C 1
ATOM 1484 O O . GLY A 1 190 ? 2.799 3.237 -14.218 1.00 91.69 190 GLY A O 1
ATOM 1485 N N . PHE A 1 191 ? 4.827 2.453 -14.786 1.00 92.44 191 PHE A N 1
ATOM 1486 C CA . PHE A 1 191 ? 4.424 1.856 -16.066 1.00 92.44 191 PHE A CA 1
ATOM 1487 C C . PHE A 1 191 ? 3.223 0.898 -15.950 1.00 92.44 191 PHE A C 1
ATOM 1489 O O . PHE A 1 191 ? 2.409 0.835 -16.869 1.00 92.44 191 PHE A O 1
ATOM 1496 N N . GLN A 1 192 ? 3.083 0.210 -14.816 1.00 91.38 192 GLN A N 1
ATOM 1497 C CA . GLN A 1 192 ? 2.005 -0.731 -14.511 1.00 91.38 192 GLN A CA 1
ATOM 1498 C C . GLN A 1 192 ? 0.680 -0.059 -14.114 1.00 91.38 192 GLN A C 1
ATOM 1500 O O . GLN A 1 192 ? -0.356 -0.713 -14.055 1.00 91.38 192 GLN A O 1
ATOM 1505 N N . PHE A 1 193 ? 0.686 1.249 -13.844 1.00 91.25 193 PHE A N 1
ATOM 1506 C CA . PHE A 1 193 ? -0.508 1.993 -13.449 1.00 91.25 193 PHE A CA 1
ATOM 1507 C C . PHE A 1 193 ? -1.110 2.777 -14.614 1.00 91.25 193 PHE A C 1
ATOM 1509 O O . PHE A 1 193 ? -0.452 3.081 -15.616 1.00 91.25 193 PHE A O 1
ATOM 1516 N N . LEU A 1 194 ? -2.374 3.169 -14.451 1.00 87.88 194 LEU A N 1
ATOM 1517 C CA . LEU A 1 194 ? -3.071 4.042 -15.390 1.00 87.88 194 LEU A CA 1
ATOM 1518 C C . LEU A 1 194 ? -2.401 5.423 -15.485 1.00 87.88 194 LEU A C 1
ATOM 1520 O O . LEU A 1 194 ? -1.864 5.913 -14.487 1.00 87.88 194 LEU A O 1
ATOM 1524 N N . PRO A 1 195 ? -2.475 6.104 -16.646 1.00 83.69 195 PRO A N 1
ATOM 1525 C CA . PRO A 1 195 ? -1.868 7.422 -16.834 1.00 83.69 195 PRO A CA 1
ATOM 1526 C C . PRO A 1 195 ? -2.260 8.464 -15.774 1.00 83.69 195 PRO A C 1
ATOM 1528 O O . PRO A 1 195 ? -1.417 9.267 -15.380 1.00 83.69 195 PRO A O 1
ATOM 1531 N N . SER A 1 196 ? -3.499 8.416 -15.268 1.00 85.94 196 SER A N 1
ATOM 1532 C CA . SER A 1 196 ? -3.995 9.304 -14.205 1.00 85.94 196 SER A CA 1
ATOM 1533 C C . SER A 1 196 ? -3.241 9.148 -12.879 1.00 85.94 196 SER A C 1
ATOM 1535 O O . SER A 1 196 ? -3.047 10.129 -12.167 1.00 85.94 196 SER A O 1
ATOM 1537 N N . MET A 1 197 ? -2.766 7.940 -12.565 1.00 87.50 197 MET A N 1
ATOM 1538 C CA . MET A 1 197 ? -2.010 7.652 -11.342 1.00 87.50 197 MET A CA 1
ATOM 1539 C C . MET A 1 197 ? -0.520 7.950 -11.494 1.00 87.50 197 MET A C 1
ATOM 1541 O O . MET A 1 197 ? 0.120 8.382 -10.536 1.00 87.50 197 MET A O 1
ATOM 1545 N N . ARG A 1 198 ? 0.049 7.774 -12.694 1.00 88.94 198 ARG A N 1
ATOM 1546 C CA . ARG A 1 198 ? 1.493 7.959 -12.935 1.00 88.94 198 ARG A CA 1
ATOM 1547 C C . ARG A 1 198 ? 1.988 9.344 -12.535 1.00 88.94 198 ARG A C 1
ATOM 1549 O O . ARG A 1 198 ? 3.052 9.456 -11.936 1.00 88.94 198 ARG A O 1
ATOM 1556 N N . GLY A 1 199 ? 1.214 10.390 -12.833 1.00 86.75 199 GLY A N 1
ATOM 1557 C CA . GLY A 1 199 ? 1.559 11.763 -12.453 1.00 86.75 199 GLY A CA 1
ATOM 1558 C C . GLY A 1 199 ? 1.641 11.951 -10.936 1.00 86.75 199 GLY A C 1
ATOM 1559 O O . GLY A 1 199 ? 2.602 12.537 -10.442 1.00 86.75 199 GLY A O 1
ATOM 1560 N N . ILE A 1 200 ? 0.679 11.385 -10.202 1.00 86.50 200 ILE A N 1
ATOM 1561 C CA . ILE A 1 200 ? 0.624 11.441 -8.736 1.00 86.50 200 ILE A CA 1
ATOM 1562 C C . ILE A 1 200 ? 1.814 10.687 -8.135 1.00 86.50 200 ILE A C 1
ATOM 1564 O O . ILE A 1 200 ? 2.548 11.241 -7.321 1.00 86.50 200 ILE A O 1
ATOM 1568 N N . LEU A 1 201 ? 2.054 9.453 -8.586 1.00 89.75 201 LEU A N 1
ATOM 1569 C CA . LEU A 1 201 ? 3.158 8.611 -8.113 1.00 89.75 201 LEU A CA 1
ATOM 1570 C C . LEU A 1 201 ? 4.524 9.240 -8.401 1.00 89.75 201 LEU A C 1
ATOM 1572 O O . LEU A 1 201 ? 5.407 9.249 -7.543 1.00 89.75 201 LEU A O 1
ATOM 1576 N N . LYS A 1 202 ? 4.687 9.832 -9.588 1.00 89.38 202 LYS A N 1
ATOM 1577 C CA . LYS A 1 202 ? 5.891 10.586 -9.941 1.00 89.38 202 LYS A CA 1
ATOM 1578 C C . LYS A 1 202 ? 6.069 11.807 -9.040 1.00 89.38 202 LYS A C 1
ATOM 1580 O O . LYS A 1 202 ? 7.185 12.051 -8.592 1.00 89.38 202 LYS A O 1
ATOM 1585 N N . GLY A 1 203 ? 4.992 12.532 -8.737 1.00 86.38 203 GLY A N 1
ATOM 1586 C CA . GLY A 1 203 ? 5.007 13.642 -7.783 1.00 86.38 203 GLY A CA 1
ATOM 1587 C C . GLY A 1 203 ? 5.478 13.205 -6.395 1.00 86.38 203 GLY A C 1
ATOM 1588 O O . GLY A 1 203 ? 6.424 13.784 -5.868 1.00 86.38 203 GLY A O 1
ATOM 1589 N N . ILE A 1 204 ? 4.899 12.130 -5.852 1.00 85.50 204 ILE A N 1
ATOM 1590 C CA . ILE A 1 204 ? 5.296 11.554 -4.555 1.00 85.50 204 ILE A CA 1
ATOM 1591 C C . ILE A 1 204 ? 6.778 11.158 -4.564 1.00 85.50 204 ILE A C 1
ATOM 1593 O O . ILE A 1 204 ? 7.513 11.511 -3.644 1.00 85.50 204 ILE A O 1
ATOM 1597 N N . SER A 1 205 ? 7.239 10.482 -5.618 1.00 87.38 205 SER A N 1
ATOM 1598 C CA . SER A 1 205 ? 8.638 10.063 -5.759 1.00 87.38 205 SER A CA 1
ATOM 1599 C C . SER A 1 205 ? 9.605 11.254 -5.821 1.00 87.38 205 SER A C 1
ATOM 1601 O O . SER A 1 205 ? 10.648 11.235 -5.170 1.00 87.38 205 SER A O 1
ATOM 1603 N N . ILE A 1 206 ? 9.250 12.326 -6.536 1.00 87.25 206 ILE A N 1
ATOM 1604 C CA . ILE A 1 206 ? 10.040 13.567 -6.576 1.00 87.25 206 ILE A CA 1
ATOM 1605 C C . ILE A 1 206 ? 10.083 14.225 -5.193 1.00 87.25 206 ILE A C 1
ATOM 1607 O O . ILE A 1 206 ? 11.162 14.603 -4.734 1.00 87.25 206 ILE A O 1
ATOM 1611 N N . CYS A 1 207 ? 8.941 14.322 -4.506 1.00 84.19 207 CYS A N 1
ATOM 1612 C CA . CYS A 1 207 ? 8.875 14.862 -3.149 1.00 84.19 207 CYS A CA 1
ATOM 1613 C C . CYS A 1 207 ? 9.726 14.045 -2.172 1.00 84.19 207 CYS A C 1
ATOM 1615 O O . CYS A 1 207 ? 10.442 14.626 -1.363 1.00 84.19 207 CYS A O 1
ATOM 1617 N N . MET A 1 208 ? 9.696 12.715 -2.266 1.00 85.12 208 MET A N 1
ATOM 1618 C CA . MET A 1 208 ? 10.501 11.822 -1.431 1.00 85.12 208 MET A CA 1
ATOM 1619 C C . MET A 1 208 ? 12.003 12.004 -1.673 1.00 85.12 208 MET A C 1
ATOM 1621 O O . MET A 1 208 ? 12.767 12.119 -0.713 1.00 85.12 208 MET A O 1
ATOM 1625 N N . ALA A 1 209 ? 12.425 12.083 -2.937 1.00 85.81 209 ALA A N 1
ATOM 1626 C CA . ALA A 1 209 ? 13.822 12.319 -3.290 1.00 85.81 209 ALA A CA 1
ATOM 1627 C C . ALA A 1 209 ? 14.315 13.689 -2.785 1.00 85.81 209 ALA A C 1
ATOM 1629 O O . ALA A 1 209 ? 15.338 13.755 -2.102 1.00 85.81 209 ALA A O 1
ATOM 1630 N N . GLY A 1 210 ? 13.551 14.759 -3.039 1.00 83.44 210 GLY A N 1
ATOM 1631 C CA . GLY A 1 210 ? 13.884 16.116 -2.589 1.00 83.44 210 GLY A CA 1
ATOM 1632 C C . GLY A 1 210 ? 13.881 16.271 -1.066 1.00 83.44 210 GLY A C 1
ATOM 1633 O O . GLY A 1 210 ? 14.796 16.871 -0.501 1.00 83.44 210 GLY A O 1
ATOM 1634 N N . PHE A 1 211 ? 12.899 15.675 -0.381 1.00 82.75 211 PHE A N 1
ATOM 1635 C CA . PHE A 1 211 ? 12.831 15.687 1.082 1.00 82.75 211 PHE A CA 1
ATOM 1636 C C . PHE A 1 211 ? 14.020 14.958 1.712 1.00 82.75 211 PHE A C 1
ATOM 1638 O O . PHE A 1 211 ? 14.605 15.455 2.668 1.00 82.75 211 PHE A O 1
ATOM 1645 N N . SER A 1 212 ? 14.413 13.809 1.160 1.00 82.81 212 SER A N 1
ATOM 1646 C CA . SER A 1 212 ? 15.595 13.075 1.617 1.00 82.81 212 SER A CA 1
ATOM 1647 C C . SER A 1 212 ? 16.869 13.897 1.540 1.00 82.81 212 SER A C 1
ATOM 1649 O O . SER A 1 212 ? 17.685 13.839 2.455 1.00 82.81 212 SER A O 1
ATOM 1651 N N . GLU A 1 213 ? 17.069 14.648 0.465 1.00 79.88 213 GLU A N 1
ATOM 1652 C CA . GLU A 1 213 ? 18.251 15.495 0.335 1.00 79.88 213 GLU A CA 1
ATOM 1653 C C . GLU A 1 213 ? 18.297 16.555 1.431 1.00 79.88 213 GLU A C 1
ATOM 1655 O O . GLU A 1 213 ? 19.273 16.607 2.173 1.00 79.88 213 GLU A O 1
ATOM 1660 N N . ALA A 1 214 ? 17.200 17.292 1.619 1.00 74.44 214 ALA A N 1
ATOM 1661 C CA . ALA A 1 214 ? 17.103 18.300 2.669 1.00 74.44 214 ALA A CA 1
ATOM 1662 C C . ALA A 1 214 ? 17.253 17.713 4.083 1.00 74.44 214 ALA A C 1
ATOM 1664 O O . ALA A 1 214 ? 17.886 18.325 4.942 1.00 74.44 214 ALA A O 1
ATOM 1665 N N . TYR A 1 215 ? 16.691 16.523 4.322 1.00 76.62 215 TYR A N 1
ATOM 1666 C CA . TYR A 1 215 ? 16.755 15.847 5.616 1.00 76.62 215 TYR A CA 1
ATOM 1667 C C . TYR A 1 215 ? 18.191 15.463 5.992 1.00 76.6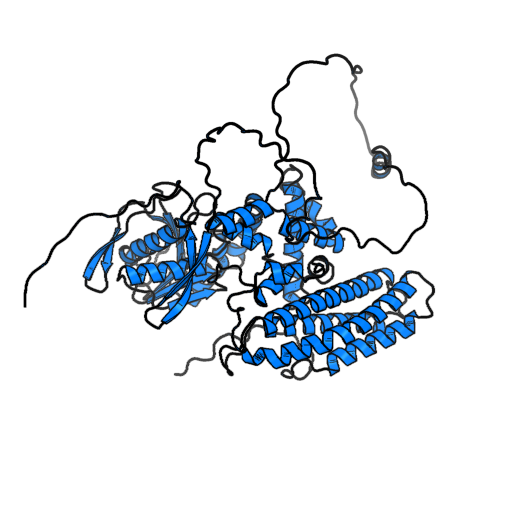2 215 TYR A C 1
ATOM 1669 O O . TYR A 1 215 ? 18.615 15.691 7.123 1.00 76.62 215 TYR A O 1
ATOM 1677 N N . TYR A 1 216 ? 18.957 14.904 5.051 1.00 76.06 216 TYR A N 1
ATOM 1678 C CA . TYR A 1 216 ? 20.322 14.442 5.321 1.00 76.06 216 TYR A CA 1
ATOM 1679 C C . TYR A 1 216 ? 21.384 15.544 5.185 1.00 76.06 216 TYR A C 1
ATOM 1681 O O . TYR A 1 216 ? 22.457 15.433 5.777 1.00 76.06 216 TYR A O 1
ATOM 1689 N N . SER A 1 217 ? 21.099 16.636 4.469 1.00 68.19 217 SER A N 1
ATOM 1690 C CA . SER A 1 217 ? 22.052 17.733 4.255 1.00 68.19 217 SER A CA 1
ATOM 1691 C C . SER A 1 217 ? 22.108 18.770 5.392 1.00 68.19 217 SER A C 1
ATOM 1693 O O . SER A 1 217 ? 22.699 19.828 5.198 1.00 68.19 217 SER A O 1
ATOM 1695 N N . HIS A 1 218 ? 21.499 18.510 6.561 1.00 57.53 218 HIS A N 1
ATOM 1696 C CA . HIS A 1 218 ? 21.451 19.425 7.723 1.00 57.53 218 HIS A CA 1
ATOM 1697 C C . HIS A 1 218 ? 20.947 20.856 7.397 1.00 57.53 218 HIS A C 1
ATOM 1699 O O . HIS A 1 218 ? 21.276 21.817 8.092 1.00 57.53 218 HIS A O 1
ATOM 1705 N N . GLY A 1 219 ? 20.147 21.015 6.336 1.00 49.94 219 GLY A N 1
ATOM 1706 C CA . GLY A 1 219 ? 19.633 22.308 5.873 1.00 49.94 219 GLY A CA 1
ATOM 1707 C C . GLY A 1 219 ? 18.230 22.630 6.399 1.00 49.94 219 GLY A C 1
ATOM 1708 O O . GLY A 1 219 ? 17.454 21.739 6.737 1.00 49.94 219 GLY A O 1
ATOM 1709 N N . ASN A 1 220 ? 17.874 23.920 6.435 1.00 50.84 220 ASN A N 1
ATOM 1710 C CA . ASN A 1 220 ? 16.517 24.373 6.761 1.00 50.84 220 ASN A CA 1
ATOM 1711 C C . ASN A 1 220 ? 15.476 23.686 5.857 1.00 50.84 220 ASN A C 1
ATOM 1713 O O . ASN A 1 220 ? 15.555 23.790 4.635 1.00 50.84 220 ASN A O 1
ATOM 1717 N N . LEU A 1 221 ? 14.446 23.080 6.465 1.00 48.06 221 LEU A N 1
ATOM 1718 C CA . LEU A 1 221 ? 13.363 22.310 5.818 1.00 48.06 221 LEU A CA 1
ATOM 1719 C C . LEU A 1 221 ? 12.697 23.021 4.614 1.00 48.06 221 LEU A C 1
ATOM 1721 O O . LEU A 1 221 ? 12.114 22.377 3.744 1.00 48.06 221 LEU A O 1
ATOM 1725 N N . ILE A 1 222 ? 12.790 24.353 4.565 1.00 47.69 222 ILE A N 1
ATOM 1726 C CA . ILE A 1 222 ? 12.186 25.239 3.561 1.00 47.69 222 ILE A CA 1
ATOM 1727 C C . ILE A 1 222 ? 12.960 25.238 2.222 1.00 47.69 222 ILE A C 1
ATOM 1729 O O . ILE A 1 222 ? 12.366 25.548 1.192 1.00 47.69 222 ILE A O 1
ATOM 1733 N N . SER A 1 223 ? 14.234 24.817 2.170 1.00 47.19 223 SER A N 1
ATOM 1734 C CA . SER A 1 223 ? 14.970 24.691 0.892 1.00 47.19 223 SER A CA 1
ATOM 1735 C C . SER A 1 223 ? 14.560 23.463 0.057 1.00 47.19 223 SER A C 1
ATOM 1737 O O . SER A 1 223 ? 14.806 23.433 -1.150 1.00 47.19 223 SER A O 1
ATOM 1739 N N . SER A 1 224 ? 13.874 22.487 0.668 1.00 49.91 224 SER A N 1
ATOM 1740 C CA . SER A 1 224 ? 13.481 21.201 0.056 1.00 49.91 224 SER A CA 1
ATOM 1741 C C . SER A 1 224 ? 12.527 21.324 -1.141 1.00 49.91 224 SER A C 1
ATOM 1743 O O . SER A 1 224 ? 12.530 20.488 -2.044 1.00 49.91 224 SER A O 1
ATOM 1745 N N . VAL A 1 225 ? 11.719 22.387 -1.179 1.00 45.72 225 VAL A N 1
ATOM 1746 C CA . VAL A 1 225 ? 10.755 22.631 -2.265 1.00 45.72 225 VAL A CA 1
ATOM 1747 C C . VAL A 1 225 ? 11.467 23.103 -3.541 1.00 45.72 225 VAL A C 1
ATOM 1749 O O . VAL A 1 225 ? 10.963 22.882 -4.640 1.00 45.72 225 VAL A O 1
ATOM 1752 N N . TRP A 1 226 ? 12.664 23.690 -3.420 1.00 47.38 226 TRP A N 1
ATOM 1753 C CA . TRP A 1 226 ? 13.456 24.166 -4.560 1.00 47.38 226 TRP A CA 1
ATOM 1754 C C . TRP A 1 226 ? 14.426 23.098 -5.100 1.00 47.38 226 TRP A C 1
ATOM 1756 O O . TRP A 1 226 ? 14.680 23.050 -6.302 1.00 47.38 226 TRP A O 1
ATOM 1766 N N . THR A 1 227 ? 14.900 22.172 -4.257 1.00 56.81 227 THR A N 1
ATOM 1767 C CA . THR A 1 227 ? 15.790 21.063 -4.666 1.00 56.81 227 THR A CA 1
ATOM 1768 C C . THR A 1 227 ? 15.073 19.926 -5.404 1.00 56.81 227 THR A C 1
ATOM 1770 O O . THR A 1 227 ? 15.720 19.110 -6.051 1.00 56.81 227 THR A O 1
ATOM 1773 N N . GLY A 1 228 ? 13.735 19.879 -5.407 1.00 61.69 228 GLY A N 1
ATOM 1774 C CA . GLY A 1 228 ? 12.963 18.869 -6.147 1.00 61.69 228 GLY A CA 1
ATOM 1775 C C . GLY A 1 228 ? 13.095 18.944 -7.678 1.00 61.69 228 GLY A C 1
ATOM 1776 O O . GLY A 1 228 ? 12.876 17.946 -8.369 1.00 61.69 228 GLY A O 1
ATOM 1777 N N . GLY A 1 229 ? 13.472 20.108 -8.223 1.00 72.75 229 GLY A N 1
ATOM 1778 C CA . GLY A 1 229 ? 13.533 20.347 -9.669 1.00 72.75 229 GLY A CA 1
ATOM 1779 C C . GLY A 1 229 ? 14.491 19.411 -10.410 1.00 72.75 229 GLY A C 1
ATOM 1780 O O . GLY A 1 229 ? 14.158 18.926 -11.492 1.00 72.75 229 GLY A O 1
ATOM 1781 N N . GLN A 1 230 ? 15.635 19.072 -9.808 1.00 80.69 230 GLN A N 1
ATOM 1782 C CA . GLN A 1 230 ? 16.603 18.161 -10.430 1.00 80.69 230 GLN A CA 1
ATOM 1783 C C . GLN A 1 230 ? 16.040 16.746 -10.603 1.00 80.69 230 GLN A C 1
ATOM 1785 O O . GLN A 1 230 ? 16.222 16.141 -11.653 1.00 80.69 230 GLN A O 1
ATOM 1790 N N . TYR A 1 231 ? 15.243 16.258 -9.647 1.00 85.56 231 TYR A N 1
ATOM 1791 C CA . TYR A 1 231 ? 14.606 14.937 -9.720 1.00 85.56 231 TYR A CA 1
ATOM 1792 C C . TYR A 1 231 ? 13.422 14.883 -10.694 1.00 85.56 231 TYR A C 1
ATOM 1794 O O . TYR A 1 231 ? 12.975 13.793 -11.069 1.00 85.56 231 TYR A O 1
ATOM 1802 N N . LEU A 1 232 ? 12.891 16.038 -11.109 1.00 82.94 232 LEU A N 1
ATOM 1803 C CA . LEU A 1 232 ? 11.948 16.128 -12.225 1.00 82.94 232 LEU A CA 1
ATOM 1804 C C . LEU A 1 232 ? 12.679 16.009 -13.571 1.00 82.94 232 LEU A C 1
ATOM 1806 O O . LEU A 1 232 ? 12.174 15.328 -14.468 1.00 82.94 232 LEU A O 1
ATOM 1810 N N . ILE A 1 233 ? 13.840 16.664 -13.686 1.00 84.81 233 ILE A N 1
ATOM 1811 C CA . ILE A 1 233 ? 14.656 16.757 -14.907 1.00 84.81 233 ILE A CA 1
ATOM 1812 C C . ILE A 1 233 ? 15.433 15.461 -15.173 1.00 84.81 233 ILE A C 1
ATOM 1814 O O . ILE A 1 233 ? 15.502 15.030 -16.323 1.00 84.81 233 ILE A O 1
ATOM 1818 N N . ASP A 1 234 ? 15.970 14.831 -14.127 1.00 89.56 234 ASP A N 1
ATOM 1819 C CA . ASP A 1 234 ? 16.796 13.624 -14.194 1.00 89.56 234 ASP A CA 1
ATOM 1820 C C . ASP A 1 234 ? 16.089 12.433 -13.502 1.00 89.56 234 ASP A C 1
ATOM 1822 O O . ASP A 1 234 ? 16.154 12.262 -12.275 1.00 89.56 234 ASP A O 1
ATOM 1826 N N . PRO A 1 235 ? 15.369 11.593 -14.275 1.00 92.56 235 PRO A N 1
ATOM 1827 C CA . PRO A 1 235 ? 14.747 10.374 -13.769 1.00 92.56 235 PRO A CA 1
ATOM 1828 C C . PRO A 1 235 ? 15.741 9.366 -13.191 1.00 92.56 235 PRO A C 1
ATOM 1830 O O . PRO A 1 235 ? 15.393 8.666 -12.242 1.00 92.56 235 PRO A O 1
ATOM 1833 N N . GLU A 1 236 ? 16.952 9.282 -13.737 1.00 93.19 236 GLU A N 1
ATOM 1834 C CA . GLU A 1 236 ? 17.972 8.327 -13.304 1.00 93.19 236 GLU A CA 1
ATOM 1835 C C . GLU A 1 236 ? 18.505 8.705 -11.915 1.00 93.19 236 GLU A C 1
ATOM 1837 O O . GLU A 1 236 ? 18.637 7.854 -11.032 1.00 93.19 236 GLU A O 1
ATOM 1842 N N . MET A 1 237 ? 18.733 9.999 -11.677 1.00 89.25 237 MET A N 1
ATOM 1843 C CA . MET A 1 237 ? 19.092 10.529 -10.360 1.00 89.25 237 MET A CA 1
ATOM 1844 C C . MET A 1 237 ? 17.987 10.275 -9.332 1.00 89.25 237 MET A C 1
ATOM 1846 O O . MET A 1 237 ? 18.274 9.842 -8.212 1.00 89.25 237 MET A O 1
ATOM 1850 N N . ARG A 1 238 ? 16.719 10.477 -9.716 1.00 91.94 238 ARG A N 1
ATOM 1851 C CA . ARG A 1 238 ? 15.573 10.148 -8.857 1.00 91.94 238 ARG A CA 1
ATOM 1852 C C . ARG A 1 238 ? 15.565 8.665 -8.496 1.00 91.94 238 ARG A C 1
ATOM 1854 O O . ARG A 1 238 ? 15.434 8.343 -7.318 1.00 91.94 238 ARG A O 1
ATOM 1861 N N . ALA A 1 239 ? 15.757 7.778 -9.471 1.00 91.81 239 ALA A N 1
ATOM 1862 C CA . ALA A 1 239 ? 15.805 6.339 -9.232 1.00 91.81 239 ALA A CA 1
ATOM 1863 C C . ALA A 1 239 ? 16.890 5.965 -8.219 1.00 91.81 239 ALA A C 1
ATOM 1865 O O . ALA A 1 239 ? 16.600 5.289 -7.232 1.00 91.81 239 ALA A O 1
ATOM 1866 N N . ARG A 1 240 ? 18.118 6.465 -8.423 1.00 90.06 240 ARG A N 1
ATOM 1867 C CA . ARG A 1 240 ? 19.243 6.233 -7.506 1.00 90.06 240 ARG A CA 1
ATOM 1868 C C . ARG A 1 240 ? 18.919 6.673 -6.086 1.00 90.06 240 ARG A C 1
ATOM 1870 O O . ARG A 1 240 ? 19.170 5.934 -5.136 1.00 90.06 240 ARG A O 1
ATOM 1877 N N . ARG A 1 241 ? 18.314 7.854 -5.944 1.00 88.00 241 ARG A N 1
ATOM 1878 C CA . ARG A 1 241 ? 17.945 8.399 -4.638 1.00 88.00 241 ARG A CA 1
ATOM 1879 C C . ARG A 1 241 ? 16.868 7.560 -3.954 1.00 88.00 241 ARG A C 1
ATOM 1881 O O . ARG A 1 241 ? 17.036 7.236 -2.784 1.00 88.00 241 ARG A O 1
ATOM 1888 N N . ILE A 1 242 ? 15.804 7.173 -4.660 1.00 87.19 242 ILE A N 1
ATOM 1889 C CA . ILE A 1 242 ? 14.723 6.363 -4.078 1.00 87.19 242 ILE A CA 1
ATOM 1890 C C . ILE A 1 242 ? 15.205 4.973 -3.668 1.00 87.19 242 ILE A C 1
ATOM 1892 O O . ILE A 1 242 ? 14.905 4.538 -2.556 1.00 87.19 242 ILE A O 1
ATOM 1896 N N . VAL A 1 243 ? 15.988 4.302 -4.513 1.00 85.75 243 VAL A N 1
ATOM 1897 C CA . VAL A 1 243 ? 16.557 2.991 -4.173 1.00 85.75 243 VAL A CA 1
ATOM 1898 C C . VAL A 1 243 ? 17.459 3.110 -2.944 1.00 85.75 243 VAL A C 1
ATOM 1900 O O . VAL A 1 243 ? 17.289 2.338 -2.002 1.00 85.75 243 VAL A O 1
ATOM 1903 N N . ASN A 1 244 ? 18.324 4.129 -2.878 1.00 83.69 244 ASN A N 1
ATOM 1904 C CA . ASN A 1 244 ? 19.157 4.372 -1.699 1.00 83.69 244 ASN A CA 1
ATOM 1905 C C . ASN A 1 244 ? 18.302 4.582 -0.439 1.00 83.69 244 ASN A C 1
ATOM 1907 O O . ASN A 1 244 ? 18.489 3.863 0.535 1.00 83.69 244 ASN A O 1
ATOM 1911 N N . ILE A 1 245 ? 17.305 5.472 -0.481 1.00 81.69 245 ILE A N 1
ATOM 1912 C CA . ILE A 1 245 ? 16.374 5.716 0.635 1.00 81.69 245 ILE A CA 1
ATOM 1913 C C . ILE A 1 245 ? 15.700 4.413 1.083 1.00 81.69 245 ILE A C 1
ATOM 1915 O O . ILE A 1 245 ? 15.628 4.127 2.278 1.00 81.69 245 ILE A O 1
ATOM 1919 N N . SER A 1 246 ? 15.223 3.597 0.142 1.00 78.75 246 SER A N 1
ATOM 1920 C CA . SER A 1 246 ? 14.567 2.331 0.470 1.00 78.75 246 SER A CA 1
ATOM 1921 C C . SER A 1 246 ? 15.494 1.387 1.250 1.00 78.75 246 SER A C 1
ATOM 1923 O O . SER A 1 246 ? 15.033 0.684 2.151 1.00 78.75 246 SER A O 1
ATOM 1925 N N . GLN A 1 247 ? 16.803 1.440 0.986 1.00 76.75 247 GLN A N 1
ATOM 1926 C CA . GLN A 1 247 ? 17.830 0.587 1.589 1.00 76.75 247 GLN A CA 1
ATOM 1927 C C . GLN A 1 247 ? 18.456 1.177 2.859 1.00 76.75 247 GLN A C 1
ATOM 1929 O O . GLN A 1 247 ? 18.736 0.417 3.779 1.00 76.75 247 GLN A O 1
ATOM 1934 N N . SER A 1 248 ? 18.578 2.503 2.981 1.00 72.38 248 SER A N 1
ATOM 1935 C CA . SER A 1 248 ? 19.383 3.168 4.025 1.00 72.38 248 SER A CA 1
ATOM 1936 C C . SER A 1 248 ? 18.620 4.124 4.952 1.00 72.38 248 SER A C 1
ATOM 1938 O O . SER A 1 248 ? 19.173 4.565 5.957 1.00 72.38 248 SER A O 1
ATOM 1940 N N . ALA A 1 249 ? 17.363 4.474 4.654 1.00 70.94 249 ALA A N 1
ATOM 1941 C CA . ALA A 1 249 ? 16.652 5.477 5.446 1.00 70.94 249 ALA A CA 1
ATOM 1942 C C . ALA A 1 249 ? 16.507 5.083 6.925 1.00 70.94 249 ALA A C 1
ATOM 1944 O O . ALA A 1 249 ? 16.377 3.910 7.259 1.00 70.94 249 ALA A O 1
ATOM 1945 N N . SER A 1 250 ? 16.461 6.054 7.835 1.00 77.75 250 SER A N 1
ATOM 1946 C CA . SER A 1 250 ? 16.160 5.771 9.243 1.00 77.75 250 SER A CA 1
ATOM 1947 C C . SER A 1 250 ? 14.649 5.677 9.481 1.00 77.75 250 SER A C 1
ATOM 1949 O O . SER A 1 250 ? 13.834 6.089 8.645 1.00 77.75 250 SER A O 1
ATOM 1951 N N . ILE A 1 251 ? 14.238 5.148 10.638 1.00 77.94 251 ILE A N 1
ATOM 1952 C CA . ILE A 1 251 ? 12.818 5.179 11.016 1.00 77.94 251 ILE A CA 1
ATOM 1953 C C . ILE A 1 251 ? 12.354 6.616 11.282 1.00 77.94 251 ILE A C 1
ATOM 1955 O O . ILE A 1 251 ? 11.220 6.965 10.969 1.00 77.94 251 ILE A O 1
ATOM 1959 N N . GLU A 1 252 ? 13.241 7.479 11.772 1.00 80.31 252 GLU A N 1
ATOM 1960 C CA . GLU A 1 252 ? 13.001 8.906 11.974 1.00 80.31 252 GLU A CA 1
ATOM 1961 C C . GLU A 1 252 ? 12.740 9.620 10.647 1.00 80.31 252 GLU A C 1
ATOM 1963 O O . GLU A 1 252 ? 11.819 10.434 10.572 1.00 80.31 252 GLU A O 1
ATOM 1968 N N . PHE A 1 253 ? 13.484 9.271 9.592 1.00 80.75 253 PHE A N 1
ATOM 1969 C CA . PHE A 1 253 ? 13.210 9.752 8.241 1.00 80.75 253 PHE A CA 1
ATOM 1970 C C . PHE A 1 253 ? 11.816 9.318 7.778 1.00 80.75 253 PHE A C 1
ATOM 1972 O O . PHE A 1 253 ? 11.031 10.155 7.332 1.00 80.75 253 PHE A O 1
ATOM 1979 N N . CYS A 1 254 ? 11.487 8.028 7.925 1.00 75.31 254 CYS A N 1
ATOM 1980 C CA . CYS A 1 254 ? 10.182 7.493 7.528 1.00 75.31 254 CYS A CA 1
ATOM 1981 C C . CYS A 1 254 ? 9.046 8.237 8.243 1.00 75.31 254 CYS A C 1
ATOM 1983 O O . CYS A 1 254 ? 8.086 8.662 7.604 1.00 75.31 254 CYS A O 1
ATOM 1985 N N . LYS A 1 255 ? 9.184 8.459 9.557 1.00 78.75 255 LYS A N 1
ATOM 1986 C CA . LYS A 1 255 ? 8.237 9.260 10.340 1.00 78.75 255 LYS A CA 1
ATOM 1987 C C . LYS A 1 255 ? 8.130 10.673 9.773 1.00 78.75 255 LYS A C 1
ATOM 1989 O O . LYS A 1 255 ? 7.035 11.096 9.420 1.00 78.75 255 LYS A O 1
ATOM 1994 N N . ALA A 1 256 ? 9.247 11.385 9.644 1.00 78.38 256 ALA A N 1
ATOM 1995 C CA . ALA A 1 256 ? 9.258 12.776 9.198 1.00 78.38 256 ALA A CA 1
ATOM 1996 C C . ALA A 1 256 ? 8.638 12.960 7.800 1.00 78.38 256 ALA A C 1
ATOM 1998 O O . ALA A 1 256 ? 7.867 13.896 7.593 1.00 78.38 256 ALA A O 1
ATOM 1999 N N . PHE A 1 257 ? 8.915 12.046 6.867 1.00 78.62 257 PHE A N 1
ATOM 2000 C CA . PHE A 1 257 ? 8.343 12.078 5.524 1.00 78.62 257 PHE A CA 1
ATOM 2001 C C . PHE A 1 257 ? 6.829 11.830 5.526 1.00 78.62 257 PHE A C 1
ATOM 2003 O O . PHE A 1 257 ? 6.080 12.581 4.905 1.00 78.62 257 PHE A O 1
ATOM 2010 N N . TRP A 1 258 ? 6.340 10.822 6.253 1.00 74.19 258 TRP A N 1
ATOM 2011 C CA . TRP A 1 258 ? 4.900 10.540 6.287 1.00 74.19 258 TRP A CA 1
ATOM 2012 C C . TRP A 1 258 ? 4.106 11.574 7.096 1.00 74.19 258 TRP A C 1
ATOM 2014 O O . TRP A 1 258 ? 2.956 11.858 6.764 1.00 74.19 258 TRP A O 1
ATOM 2024 N N . PHE A 1 259 ? 4.731 12.228 8.080 1.00 73.94 259 PHE A N 1
ATOM 2025 C CA . PHE A 1 259 ? 4.161 13.403 8.749 1.00 73.94 259 PHE A CA 1
ATOM 2026 C C . PHE A 1 259 ? 4.099 14.646 7.849 1.00 73.94 259 PHE A C 1
ATOM 2028 O O . PHE A 1 259 ? 3.350 15.573 8.149 1.00 73.94 259 PHE A O 1
ATOM 2035 N N . LEU A 1 260 ? 4.804 14.685 6.714 1.00 65.50 260 LEU A N 1
ATOM 2036 C CA . LEU A 1 260 ? 4.719 15.806 5.769 1.00 65.50 260 LEU A CA 1
ATOM 2037 C C . LEU A 1 260 ? 3.316 15.927 5.148 1.00 65.50 260 LEU A C 1
ATOM 2039 O O . LEU A 1 260 ? 2.849 17.037 4.875 1.00 65.50 260 LEU A O 1
ATOM 2043 N N . ALA A 1 261 ? 2.604 14.800 5.020 1.00 57.69 261 ALA A N 1
ATOM 2044 C CA . ALA A 1 261 ? 1.187 14.763 4.657 1.00 57.69 261 ALA A CA 1
ATOM 2045 C C . ALA A 1 261 ? 0.277 15.419 5.719 1.00 57.69 261 ALA A C 1
ATOM 2047 O O . ALA A 1 261 ? -0.843 15.818 5.408 1.00 57.69 261 ALA A O 1
ATOM 2048 N N . GLU A 1 262 ? 0.765 15.590 6.951 1.00 61.69 262 GLU A N 1
ATOM 2049 C CA . GLU A 1 262 ? 0.113 16.334 8.035 1.00 61.69 262 GLU A CA 1
ATOM 2050 C C . GLU A 1 262 ? 0.624 17.778 8.177 1.00 61.69 262 GLU A C 1
ATOM 2052 O O . GLU A 1 262 ? 0.276 18.465 9.138 1.00 61.69 262 GLU A O 1
ATOM 2057 N N . SER A 1 263 ? 1.442 18.283 7.251 1.00 61.91 263 SER A N 1
ATOM 2058 C CA . SER A 1 263 ? 1.871 19.686 7.286 1.00 61.91 263 SER A CA 1
ATOM 2059 C C . SER A 1 263 ? 0.678 20.652 7.187 1.00 61.91 263 SER A C 1
ATOM 2061 O O . SER A 1 263 ? -0.345 20.351 6.570 1.00 61.91 263 SER A O 1
ATOM 2063 N N . GLU A 1 264 ? 0.804 21.852 7.767 1.00 53.38 264 GLU A N 1
ATOM 2064 C CA . GLU A 1 264 ? -0.259 22.879 7.766 1.00 53.38 264 GLU A CA 1
ATOM 2065 C C . GLU A 1 264 ? -0.771 23.244 6.361 1.00 53.38 264 GLU A C 1
ATOM 2067 O O . GLU A 1 264 ? -1.934 23.614 6.191 1.00 53.38 264 GLU A O 1
ATOM 2072 N N . ILE A 1 265 ? 0.071 23.087 5.336 1.00 50.97 265 ILE A N 1
ATOM 2073 C CA . ILE A 1 265 ? -0.291 23.313 3.931 1.00 50.97 265 ILE A CA 1
ATOM 2074 C C . ILE A 1 265 ? -1.239 22.209 3.431 1.00 50.97 265 ILE A C 1
ATOM 2076 O O . ILE A 1 265 ? -2.247 22.508 2.790 1.00 50.97 265 ILE A O 1
ATOM 2080 N N . MET A 1 266 ? -0.979 20.948 3.787 1.00 54.78 266 MET A N 1
ATOM 2081 C CA . MET A 1 266 ? -1.825 19.803 3.426 1.00 54.78 266 MET A CA 1
ATOM 2082 C C . MET A 1 266 ? -3.105 19.726 4.272 1.00 54.78 266 MET A C 1
ATOM 2084 O O . MET A 1 266 ? -4.132 19.266 3.779 1.00 54.78 266 MET A O 1
ATOM 2088 N N . LYS A 1 267 ? -3.110 20.272 5.499 1.00 55.25 267 LYS A N 1
ATOM 2089 C CA . LYS A 1 267 ? -4.302 20.355 6.372 1.00 55.25 267 LYS A CA 1
ATOM 2090 C C . LYS A 1 267 ? -5.451 21.195 5.797 1.00 55.25 267 LYS A C 1
ATOM 2092 O O . LYS A 1 267 ? -6.597 20.987 6.197 1.00 55.25 267 LYS A O 1
ATOM 2097 N N . ARG A 1 268 ? -5.179 22.118 4.863 1.00 53.16 268 ARG A N 1
ATOM 2098 C CA . ARG A 1 268 ? -6.211 22.948 4.203 1.00 53.16 268 ARG A CA 1
ATOM 2099 C C . ARG A 1 268 ? -6.912 22.252 3.034 1.00 53.16 268 ARG A C 1
ATOM 2101 O O . ARG A 1 268 ? -8.015 22.656 2.663 1.00 53.16 268 ARG A O 1
ATOM 2108 N N . VAL A 1 269 ? -6.315 21.201 2.471 1.00 52.44 269 VAL A N 1
ATOM 2109 C CA . VAL A 1 269 ? -6.876 20.471 1.322 1.00 52.44 269 VAL A CA 1
ATOM 2110 C C . VAL A 1 269 ? -8.163 19.714 1.693 1.00 52.44 269 VAL A C 1
ATOM 2112 O O . VAL A 1 269 ? -9.162 19.897 0.993 1.00 52.44 269 VAL A O 1
ATOM 2115 N N . PRO A 1 270 ? -8.235 18.970 2.821 1.00 51.34 270 PRO A N 1
ATOM 2116 C CA . PRO A 1 270 ? -9.478 18.342 3.258 1.00 51.34 270 PRO A CA 1
ATOM 2117 C C . PRO A 1 270 ? -10.599 19.366 3.454 1.00 51.34 270 PRO A C 1
ATOM 2119 O O . PRO A 1 270 ? -11.712 19.137 2.997 1.00 51.34 270 PRO A O 1
ATOM 2122 N N . SER A 1 271 ? -10.333 20.530 4.058 1.00 56.06 271 SER A N 1
ATOM 2123 C CA . SER A 1 271 ? -11.381 21.541 4.278 1.00 56.06 271 SER A CA 1
ATOM 2124 C C . SER A 1 271 ? -11.961 22.139 2.994 1.00 56.06 271 SER A C 1
ATOM 2126 O O . SER A 1 271 ? -13.082 22.636 3.034 1.00 56.06 271 SER A O 1
ATOM 2128 N N . LEU A 1 272 ? -11.225 22.087 1.877 1.00 56.94 272 LEU A N 1
ATOM 2129 C CA . LEU A 1 272 ? -11.664 22.640 0.594 1.00 56.94 272 LEU A CA 1
ATOM 2130 C C . LEU A 1 272 ? -12.417 21.622 -0.280 1.00 56.94 272 LEU A C 1
ATOM 2132 O O . LEU A 1 272 ? -13.209 22.029 -1.124 1.00 56.94 272 LEU A O 1
ATOM 2136 N N . MET A 1 273 ? -12.148 20.320 -0.109 1.00 62.94 273 MET A N 1
ATOM 2137 C CA . MET A 1 273 ? -12.652 19.260 -1.002 1.00 62.94 273 MET A CA 1
ATOM 2138 C C . MET A 1 273 ? -13.529 18.196 -0.328 1.00 62.94 273 MET A C 1
ATOM 2140 O O . MET A 1 273 ? -14.191 17.446 -1.039 1.00 62.94 273 MET A O 1
ATOM 2144 N N . SER A 1 274 ? -13.539 18.100 1.005 1.00 67.88 274 SER A N 1
ATOM 2145 C CA . SER A 1 274 ? -14.309 17.073 1.727 1.00 67.88 274 SER A CA 1
ATOM 2146 C C . SER A 1 274 ? -15.645 17.589 2.248 1.00 67.88 274 SER A C 1
ATOM 2148 O O . SER A 1 274 ? -15.831 18.787 2.486 1.00 67.88 274 SER A O 1
ATOM 2150 N N . SER A 1 275 ? -16.559 16.650 2.487 1.00 78.25 275 SER A N 1
ATOM 2151 C CA . SER A 1 275 ? -17.878 16.920 3.059 1.00 78.25 275 SER A CA 1
ATOM 2152 C C . SER A 1 275 ? -17.785 17.717 4.368 1.00 78.25 275 SER A C 1
ATOM 2154 O O . SER A 1 275 ? -16.980 17.407 5.251 1.00 78.25 275 SER A O 1
ATOM 2156 N N . THR A 1 276 ? -18.616 18.749 4.527 1.00 83.56 276 THR A N 1
ATOM 2157 C CA . THR A 1 276 ? -18.728 19.475 5.798 1.00 83.56 276 THR A CA 1
ATOM 2158 C C . THR A 1 276 ? -19.392 18.589 6.851 1.00 83.56 276 THR A C 1
ATOM 2160 O O . THR A 1 276 ? -20.313 17.828 6.564 1.00 83.56 276 THR A O 1
ATOM 2163 N N . VAL A 1 277 ? -18.906 18.670 8.091 1.00 87.44 277 VAL A N 1
ATOM 2164 C CA . VAL A 1 277 ? -19.422 17.873 9.212 1.00 87.44 277 VAL A CA 1
ATOM 2165 C C . VAL A 1 277 ? -19.721 18.777 10.401 1.00 87.44 277 VAL A C 1
ATOM 2167 O O . VAL A 1 277 ? -18.921 19.662 10.704 1.00 87.44 277 VAL A O 1
ATOM 2170 N N . ALA A 1 278 ? -20.857 18.563 11.068 1.00 89.19 278 ALA A N 1
ATOM 2171 C CA . ALA A 1 278 ? -21.253 19.335 12.248 1.00 89.19 278 ALA A CA 1
ATOM 2172 C C . ALA A 1 278 ? -20.426 18.983 13.493 1.00 89.19 278 ALA A C 1
ATOM 2174 O O . ALA A 1 278 ? -20.249 19.815 14.380 1.00 89.19 278 ALA A O 1
ATOM 2175 N N . VAL A 1 279 ? -19.919 17.750 13.573 1.00 91.62 279 VAL A N 1
ATOM 2176 C CA . VAL A 1 279 ? -19.085 17.281 14.681 1.00 91.62 279 VAL A CA 1
ATOM 2177 C C . VAL A 1 279 ? -17.769 16.759 14.123 1.00 91.62 279 VAL A C 1
ATOM 2179 O O . VAL A 1 279 ? -17.749 15.819 13.333 1.00 91.62 279 VAL A O 1
ATOM 2182 N N . ASN A 1 280 ? -16.669 17.370 14.552 1.00 93.25 280 ASN A N 1
ATOM 2183 C CA . ASN A 1 280 ? -15.308 16.860 14.414 1.00 93.25 280 ASN A CA 1
ATOM 2184 C C . ASN A 1 280 ? -14.529 17.304 15.655 1.00 93.25 280 ASN A C 1
ATOM 2186 O O . ASN A 1 280 ? -13.992 18.411 15.693 1.00 93.25 280 ASN A O 1
ATOM 2190 N N . LYS A 1 281 ? -14.535 16.473 16.698 1.00 92.69 281 LYS A N 1
ATOM 2191 C CA . LYS A 1 281 ? -13.937 16.807 17.996 1.00 92.69 281 LYS A CA 1
ATOM 2192 C C . LYS A 1 281 ? -13.018 15.701 18.485 1.00 92.69 281 LYS A C 1
ATOM 2194 O O . LYS A 1 281 ? -13.273 14.528 18.229 1.00 92.69 281 LYS A O 1
ATOM 2199 N N . ILE A 1 282 ? -11.980 16.089 19.213 1.00 95.88 282 ILE A N 1
ATOM 2200 C CA . ILE A 1 282 ? -11.137 15.159 19.963 1.00 95.88 282 ILE A CA 1
ATOM 2201 C C . ILE A 1 282 ? -11.769 14.974 21.346 1.00 95.88 282 ILE A C 1
ATOM 2203 O O . ILE A 1 282 ? -12.176 15.949 21.977 1.00 95.88 282 ILE A O 1
ATOM 2207 N N . ILE A 1 283 ? -11.873 13.727 21.787 1.00 96.94 283 ILE A N 1
ATOM 2208 C CA . ILE A 1 283 ? -12.256 13.323 23.138 1.00 96.94 283 ILE A CA 1
ATOM 2209 C C . ILE A 1 283 ? -11.038 12.626 23.739 1.00 96.94 283 ILE A C 1
ATOM 2211 O O . ILE A 1 283 ? -10.475 11.729 23.114 1.00 96.94 283 ILE A O 1
ATOM 2215 N N . THR A 1 284 ? -10.633 13.034 24.936 1.00 97.94 284 THR A N 1
ATOM 2216 C CA . THR A 1 284 ? -9.551 12.377 25.674 1.00 97.94 284 THR A CA 1
ATOM 2217 C C . THR A 1 284 ? -10.158 11.407 26.679 1.00 97.94 284 THR A C 1
ATOM 2219 O O . THR A 1 284 ? -10.843 11.820 27.612 1.00 97.94 284 THR A O 1
ATOM 2222 N N . ILE A 1 285 ? -9.908 10.117 26.478 1.00 98.12 285 ILE A N 1
ATOM 2223 C CA . ILE A 1 285 ? -10.251 9.046 27.407 1.00 98.12 285 ILE A CA 1
ATOM 2224 C C . ILE A 1 285 ? -9.215 9.064 28.532 1.00 98.12 285 ILE A C 1
ATOM 2226 O O . ILE A 1 285 ? -8.016 8.934 28.278 1.00 98.12 285 ILE A O 1
ATOM 2230 N N . LEU A 1 286 ? -9.668 9.246 29.770 1.00 97.62 286 LEU A N 1
ATOM 2231 C CA . LEU A 1 286 ? -8.795 9.241 30.944 1.00 97.62 286 LEU A CA 1
ATOM 2232 C C . LEU A 1 286 ? -8.307 7.815 31.247 1.00 97.62 286 LEU A C 1
ATOM 2234 O O . LEU A 1 286 ? -9.080 6.881 31.056 1.00 97.62 286 LEU A O 1
ATOM 2238 N N . PRO A 1 287 ? -7.059 7.621 31.715 1.00 96.62 287 PRO A N 1
ATOM 2239 C CA . PRO A 1 287 ? -6.484 6.298 31.950 1.00 96.62 287 PRO A CA 1
ATOM 2240 C C . PRO A 1 287 ? -6.958 5.695 33.283 1.00 96.62 287 PRO A C 1
ATOM 2242 O O . PRO A 1 287 ? -6.184 5.558 34.230 1.00 96.62 287 PRO A O 1
ATOM 2245 N N . GLU A 1 288 ? -8.234 5.324 33.352 1.00 97.06 288 GLU A N 1
ATOM 2246 C CA . GLU A 1 288 ? -8.890 4.761 34.540 1.00 97.06 288 GLU A CA 1
ATOM 2247 C C . GLU A 1 288 ? -9.471 3.361 34.254 1.00 97.06 288 GLU A C 1
ATOM 2249 O O . GLU A 1 288 ? -9.802 3.052 33.110 1.00 97.06 288 GLU A O 1
ATOM 2254 N N . PRO A 1 289 ? -9.606 2.461 35.244 1.00 97.44 289 PRO A N 1
ATOM 2255 C CA . PRO A 1 289 ? -10.268 1.175 35.021 1.00 97.44 289 PRO A CA 1
ATOM 2256 C C . PRO A 1 289 ? -11.701 1.349 34.494 1.00 97.44 289 PRO A C 1
ATOM 2258 O O . PRO A 1 289 ? -12.497 2.081 35.078 1.00 97.44 289 PRO A O 1
ATOM 2261 N N . LEU A 1 290 ? -12.041 0.651 33.408 1.00 97.56 290 LEU A N 1
ATOM 2262 C CA . LEU A 1 290 ? -13.376 0.682 32.806 1.00 97.56 290 LEU A CA 1
ATOM 2263 C C . LEU A 1 290 ? -14.097 -0.637 33.070 1.00 97.56 290 LEU A C 1
ATOM 2265 O O . LEU A 1 290 ? -13.605 -1.694 32.681 1.00 97.56 290 LEU A O 1
ATOM 2269 N N . VAL A 1 291 ? -15.277 -0.577 33.683 1.00 97.19 291 VAL A N 1
ATOM 2270 C CA . VAL A 1 291 ? -16.147 -1.748 33.859 1.00 97.19 291 VAL A CA 1
ATOM 2271 C C . VAL A 1 291 ? -17.121 -1.817 32.687 1.00 97.19 291 VAL A C 1
ATOM 2273 O O . VAL A 1 291 ? -17.838 -0.854 32.418 1.00 97.19 291 VAL A O 1
ATOM 2276 N N . VAL A 1 292 ? -17.129 -2.939 31.973 1.00 96.06 292 VAL A N 1
ATOM 2277 C CA . VAL A 1 292 ? -18.042 -3.233 30.860 1.00 96.06 292 VAL A CA 1
ATOM 2278 C C . VAL A 1 292 ? -18.710 -4.584 31.091 1.00 96.06 292 VAL A C 1
ATOM 2280 O O . VAL A 1 292 ? -18.120 -5.483 31.685 1.00 96.06 292 VAL A O 1
ATOM 2283 N N . ASN A 1 293 ? -19.938 -4.750 30.609 1.00 95.19 293 ASN A N 1
ATOM 2284 C CA . ASN A 1 293 ? -20.643 -6.025 30.716 1.00 95.19 293 ASN A CA 1
ATOM 2285 C C . ASN A 1 293 ? -20.296 -6.936 29.535 1.00 95.19 293 ASN A C 1
ATOM 2287 O O . ASN A 1 293 ? -20.341 -6.515 28.375 1.00 95.19 293 ASN A O 1
ATOM 2291 N N . THR A 1 294 ? -19.988 -8.195 29.829 1.00 95.38 294 THR A N 1
ATOM 2292 C CA . THR A 1 294 ? -19.876 -9.254 28.825 1.00 95.38 294 THR A CA 1
ATOM 2293 C C . THR A 1 294 ? -21.246 -9.594 28.247 1.00 95.38 294 THR A C 1
ATOM 2295 O O . THR A 1 294 ? -22.293 -9.229 28.790 1.00 95.38 294 THR A O 1
ATOM 2298 N N . MET A 1 295 ? -21.255 -10.352 27.153 1.00 95.00 295 MET A N 1
ATOM 2299 C CA . MET A 1 295 ? -22.493 -10.841 26.539 1.00 95.00 295 MET A CA 1
ATOM 2300 C C . MET A 1 295 ? -23.290 -11.783 27.458 1.00 95.00 295 MET A C 1
ATOM 2302 O O . MET A 1 295 ? -24.497 -11.919 27.290 1.00 95.00 295 MET A O 1
ATOM 2306 N N . GLU A 1 296 ? -22.637 -12.390 28.453 1.00 94.12 296 GLU A N 1
ATOM 2307 C CA . GLU A 1 296 ? -23.273 -13.212 29.493 1.00 94.12 296 GLU A CA 1
ATOM 2308 C C . GLU A 1 296 ? -23.747 -12.390 30.706 1.00 94.12 296 GLU A C 1
ATOM 2310 O O . GLU A 1 296 ? -24.249 -12.954 31.677 1.00 94.12 296 GLU A O 1
ATOM 2315 N N . GLY A 1 297 ? -23.562 -11.065 30.690 1.00 92.00 297 GLY A N 1
ATOM 2316 C CA . GLY A 1 297 ? -23.916 -10.180 31.801 1.00 92.00 297 GLY A CA 1
ATOM 2317 C C . GLY A 1 297 ? -22.940 -10.211 32.982 1.00 92.00 297 GLY A C 1
ATOM 2318 O O . GLY A 1 297 ? -23.288 -9.731 34.058 1.00 92.00 297 GLY A O 1
ATOM 2319 N N . LYS A 1 298 ? -21.732 -10.764 32.809 1.00 94.69 298 LYS A N 1
ATOM 2320 C CA . LYS A 1 298 ? -20.654 -10.680 33.810 1.00 94.69 298 LYS A CA 1
ATOM 2321 C C . LYS A 1 298 ? -19.916 -9.352 33.664 1.00 94.69 298 LYS A C 1
ATOM 2323 O O . LYS A 1 298 ? -19.756 -8.855 32.552 1.00 94.69 298 LYS A O 1
ATOM 2328 N N . GLU A 1 299 ? -19.415 -8.811 34.765 1.00 95.75 299 GLU A N 1
ATOM 2329 C CA . GLU A 1 299 ? -18.550 -7.633 34.716 1.00 95.75 299 GLU A CA 1
ATOM 2330 C C . GLU A 1 299 ? -17.148 -8.009 34.217 1.00 95.75 299 GLU A C 1
ATOM 2332 O O . GLU A 1 299 ? -16.547 -8.990 34.659 1.00 95.75 299 GLU A O 1
ATOM 2337 N N . PHE A 1 300 ? -16.622 -7.209 33.295 1.00 96.56 300 PHE A N 1
ATOM 2338 C CA . PHE A 1 300 ? -15.248 -7.259 32.816 1.00 96.56 300 PHE A CA 1
ATOM 2339 C C . PHE A 1 300 ? -14.587 -5.902 33.060 1.00 96.56 300 PHE A C 1
ATOM 2341 O O . PHE A 1 300 ? -15.105 -4.864 32.647 1.00 96.56 300 PHE A O 1
ATOM 2348 N N . THR A 1 301 ? -13.415 -5.912 33.693 1.00 97.69 301 THR A N 1
ATOM 2349 C CA . THR A 1 301 ? -12.649 -4.693 33.978 1.00 97.69 301 THR A CA 1
ATOM 2350 C C . THR A 1 301 ? -11.509 -4.542 32.977 1.00 97.69 301 THR A C 1
ATOM 2352 O O . THR A 1 301 ? -10.519 -5.272 33.032 1.00 97.69 301 THR A O 1
ATOM 2355 N N . ALA A 1 302 ? -11.620 -3.565 32.079 1.00 96.56 302 ALA A N 1
ATOM 2356 C CA . ALA A 1 302 ? -10.544 -3.167 31.182 1.00 96.56 302 ALA A CA 1
ATOM 2357 C C . ALA A 1 302 ? -9.602 -2.188 31.899 1.00 96.56 302 ALA A C 1
ATOM 2359 O O . ALA A 1 302 ? -9.997 -1.078 32.261 1.00 96.56 302 ALA A O 1
ATOM 2360 N N . LEU A 1 303 ? -8.350 -2.597 32.104 1.00 97.06 303 LEU A N 1
ATOM 2361 C CA . LEU A 1 303 ? -7.324 -1.736 32.691 1.00 97.06 303 LEU A CA 1
ATOM 2362 C C . LEU A 1 303 ? -6.738 -0.782 31.637 1.00 97.06 303 LEU A C 1
ATOM 2364 O O . LEU A 1 303 ? -6.579 -1.184 30.480 1.00 97.06 303 LEU A O 1
ATOM 2368 N N . PRO A 1 304 ? -6.390 0.459 32.021 1.00 96.75 304 PRO A N 1
ATOM 2369 C CA . PRO A 1 304 ? -5.713 1.387 31.126 1.00 96.75 304 PRO A CA 1
ATOM 2370 C C . PRO A 1 304 ? -4.326 0.845 30.728 1.00 96.75 304 PRO A C 1
ATOM 2372 O O . PRO A 1 304 ? -3.608 0.319 31.586 1.00 96.75 304 PRO A O 1
ATOM 2375 N N . PRO A 1 305 ? -3.910 0.982 29.457 1.00 96.19 305 PRO A N 1
ATOM 2376 C CA . PRO A 1 305 ? -2.598 0.526 29.002 1.00 96.19 305 PRO A CA 1
ATOM 2377 C C . PRO A 1 305 ? -1.453 1.276 29.695 1.00 96.19 305 PRO A C 1
ATOM 2379 O O . PRO A 1 305 ? -1.465 2.505 29.794 1.00 96.19 305 PRO A O 1
ATOM 2382 N N . THR A 1 306 ? -0.432 0.545 30.146 1.00 94.88 306 THR A N 1
ATOM 2383 C CA . THR A 1 306 ? 0.729 1.113 30.865 1.00 94.88 306 THR A CA 1
ATOM 2384 C C . THR A 1 306 ? 2.067 0.832 30.195 1.00 94.88 306 THR A C 1
ATOM 2386 O O . THR A 1 306 ? 3.036 1.551 30.441 1.00 94.88 306 THR A O 1
ATOM 2389 N N . VAL A 1 307 ? 2.135 -0.183 29.332 1.00 92.25 307 VAL A N 1
ATOM 2390 C CA . VAL A 1 307 ? 3.391 -0.662 28.749 1.00 92.25 307 VAL A CA 1
ATOM 2391 C C . VAL A 1 307 ? 4.068 0.449 27.926 1.00 92.25 307 VAL A C 1
ATOM 2393 O O . VAL A 1 307 ? 3.394 1.244 27.261 1.00 92.25 307 VAL A O 1
ATOM 2396 N N . HIS A 1 308 ? 5.404 0.506 27.999 1.00 92.81 308 HIS A N 1
ATOM 2397 C CA . HIS A 1 308 ? 6.336 1.440 27.333 1.00 92.81 308 HIS A CA 1
ATOM 2398 C C . HIS A 1 308 ? 6.303 2.904 27.786 1.00 92.81 308 HIS A C 1
ATOM 2400 O O . HIS A 1 308 ? 7.359 3.460 28.078 1.00 92.81 308 HIS A O 1
ATOM 2406 N N . ILE A 1 309 ? 5.127 3.530 27.864 1.00 93.56 309 ILE A N 1
ATOM 2407 C CA . ILE A 1 309 ? 5.000 4.988 28.082 1.00 93.56 309 ILE A CA 1
ATOM 2408 C C . ILE A 1 309 ? 4.193 5.376 29.335 1.00 93.56 309 ILE A C 1
ATOM 2410 O O . ILE A 1 309 ? 3.865 6.549 29.521 1.00 93.56 309 ILE A O 1
ATOM 2414 N N . GLY A 1 310 ? 3.884 4.413 30.210 1.00 95.00 310 GLY A N 1
ATOM 2415 C CA . GLY A 1 310 ? 3.136 4.641 31.451 1.00 95.00 310 GLY A CA 1
ATOM 2416 C C . GLY A 1 310 ? 1.649 4.940 31.228 1.00 95.00 310 GLY A C 1
ATOM 2417 O O . GLY A 1 310 ? 1.124 4.773 30.124 1.00 95.00 310 GLY A O 1
ATOM 2418 N N . LEU A 1 311 ? 0.958 5.366 32.291 1.00 95.75 311 LEU A N 1
ATOM 2419 C CA . LEU A 1 311 ? -0.446 5.787 32.222 1.00 95.75 311 LEU A CA 1
ATOM 2420 C C . LEU A 1 311 ? -0.552 7.122 31.483 1.00 95.75 311 LEU A C 1
ATOM 2422 O O . LEU A 1 311 ? 0.003 8.126 31.927 1.00 95.75 311 LEU A O 1
ATOM 2426 N N . GLN A 1 312 ? -1.282 7.134 30.371 1.00 95.00 312 GLN A N 1
ATOM 2427 C CA . GLN A 1 312 ? -1.553 8.340 29.590 1.00 95.00 312 GLN A CA 1
ATOM 2428 C C . GLN A 1 312 ? -2.988 8.313 29.076 1.00 95.00 312 GLN A C 1
ATOM 2430 O O . GLN A 1 312 ? -3.520 7.243 28.786 1.00 95.00 312 GLN A O 1
ATOM 2435 N N . GLY A 1 313 ? -3.606 9.491 28.966 1.00 95.94 313 GLY A N 1
ATOM 2436 C CA . GLY A 1 313 ? -4.912 9.616 28.328 1.00 95.94 313 GLY A CA 1
ATOM 2437 C C . GLY A 1 313 ? -4.835 9.278 26.840 1.00 95.94 313 GLY A C 1
ATOM 2438 O O . GLY A 1 313 ? -3.846 9.591 26.179 1.00 95.94 313 GLY A O 1
ATOM 2439 N N . LEU A 1 314 ? -5.888 8.654 26.321 1.00 98.00 314 LEU A N 1
ATOM 2440 C CA . LEU A 1 314 ? -5.982 8.230 24.927 1.00 98.00 314 LEU A CA 1
ATOM 2441 C C . LEU A 1 314 ? -6.926 9.151 24.162 1.00 98.00 314 LEU A C 1
ATOM 2443 O O . LEU A 1 314 ? -8.073 9.344 24.559 1.00 98.00 314 LEU A O 1
ATOM 2447 N N . ASN A 1 315 ? -6.468 9.698 23.042 1.00 98.38 315 ASN A N 1
ATOM 2448 C CA . ASN A 1 315 ? -7.309 10.541 22.205 1.00 98.38 315 ASN A CA 1
ATOM 2449 C C . ASN A 1 315 ? -8.115 9.702 21.210 1.00 98.38 315 ASN A C 1
ATOM 2451 O O . ASN A 1 315 ? -7.610 8.781 20.569 1.00 98.38 315 ASN A O 1
ATOM 2455 N N . VAL A 1 316 ? -9.384 10.065 21.053 1.00 98.31 316 VAL A N 1
ATOM 2456 C CA . VAL A 1 316 ? -10.256 9.568 19.991 1.00 98.31 316 VAL A CA 1
ATOM 2457 C C . VAL A 1 316 ? -10.931 10.745 19.299 1.00 98.31 316 VAL A C 1
ATOM 2459 O O . VAL A 1 316 ? -11.344 11.716 19.933 1.00 98.31 316 VAL A O 1
ATOM 2462 N N . ARG A 1 317 ? -11.063 10.679 17.978 1.00 97.56 317 ARG A N 1
ATOM 2463 C CA . ARG A 1 317 ? -11.746 11.690 17.174 1.00 97.56 317 ARG A CA 1
ATOM 2464 C C . ARG A 1 317 ? -13.156 11.230 16.843 1.00 97.56 317 ARG A C 1
ATOM 2466 O O . ARG A 1 317 ? -13.335 10.224 16.160 1.00 97.56 317 ARG A O 1
ATOM 2473 N N . LEU A 1 318 ? -14.148 12.002 17.276 1.00 97.56 318 LEU A N 1
ATOM 2474 C CA . LEU A 1 318 ? -15.546 11.813 16.904 1.00 97.56 318 LEU A CA 1
ATOM 2475 C C . LEU A 1 318 ? -15.885 12.679 15.690 1.00 97.56 318 LEU A C 1
ATOM 2477 O O . LEU A 1 318 ? -15.801 13.908 15.765 1.00 97.56 318 LEU A O 1
ATOM 2481 N N . ILE A 1 319 ? -16.319 12.036 14.608 1.00 96.00 319 ILE A N 1
ATOM 2482 C CA . ILE A 1 319 ? -16.765 12.677 13.367 1.00 96.00 319 ILE A CA 1
ATOM 2483 C C . ILE A 1 319 ? -18.234 12.322 13.123 1.00 96.00 319 ILE A C 1
ATOM 2485 O O . ILE A 1 319 ? -18.611 11.155 13.169 1.00 96.00 319 ILE A O 1
ATOM 2489 N N . SER A 1 320 ? -19.076 13.318 12.848 1.00 95.31 320 SER A N 1
ATOM 2490 C CA . SER A 1 320 ? -20.467 13.111 12.434 1.00 95.31 320 SER A CA 1
ATOM 2491 C C . SER A 1 320 ? -20.959 14.284 11.595 1.00 95.31 320 SER A C 1
ATOM 2493 O O . SER A 1 320 ? -20.785 15.444 11.973 1.00 95.31 320 SER A O 1
ATOM 2495 N N . VAL A 1 321 ? -21.625 13.987 10.476 1.00 92.38 321 VAL A N 1
ATOM 2496 C CA . VAL A 1 321 ? -22.200 15.021 9.597 1.00 92.38 321 VAL A CA 1
ATOM 2497 C C . VAL A 1 321 ? -23.249 15.845 10.315 1.00 92.38 321 VAL A C 1
ATOM 2499 O O . VAL A 1 321 ? -23.260 17.063 10.188 1.00 92.38 321 VAL A O 1
ATOM 2502 N N . ASN A 1 322 ? -24.080 15.184 11.117 1.00 90.75 322 ASN A N 1
ATOM 2503 C CA . ASN A 1 322 ? -25.140 15.819 11.881 1.00 90.75 322 ASN A CA 1
ATOM 2504 C C . ASN A 1 322 ? -24.852 15.708 13.376 1.00 90.75 322 ASN A C 1
ATOM 2506 O O . ASN A 1 322 ? -24.387 14.667 13.853 1.00 90.75 322 ASN A O 1
ATOM 2510 N N . LYS A 1 323 ? -25.200 16.751 14.131 1.00 92.50 323 LYS A N 1
ATOM 2511 C CA . LYS A 1 323 ? -25.265 16.663 15.589 1.00 92.50 323 LYS A CA 1
ATOM 2512 C C . LYS A 1 323 ? -26.389 15.701 15.974 1.00 92.50 323 LYS A C 1
ATOM 2514 O O . LYS A 1 323 ? -27.506 15.807 15.466 1.00 92.50 323 LYS A O 1
ATOM 2519 N N . ARG A 1 324 ? -26.093 14.751 16.859 1.00 93.50 324 ARG A N 1
ATOM 2520 C CA . ARG A 1 324 ? -27.055 13.763 17.362 1.00 93.50 324 ARG A CA 1
ATOM 2521 C C . ARG A 1 324 ? -27.299 13.961 18.851 1.00 93.50 324 ARG A C 1
ATOM 2523 O O . ARG A 1 324 ? -26.454 14.523 19.545 1.00 93.50 324 ARG A O 1
ATOM 2530 N N . VAL A 1 325 ? -28.455 13.517 19.340 1.00 91.06 325 VAL A N 1
ATOM 2531 C CA . VAL A 1 325 ? -28.812 13.584 20.764 1.00 91.06 325 VAL A CA 1
ATOM 2532 C C . VAL A 1 325 ? -27.686 12.972 21.603 1.00 91.06 325 VAL A C 1
ATOM 2534 O O . VAL A 1 325 ? -27.261 11.851 21.343 1.00 91.06 325 VAL A O 1
ATOM 2537 N N . GLY A 1 326 ? -27.212 13.732 22.594 1.00 85.81 326 GLY A N 1
ATOM 2538 C CA . GLY A 1 326 ? -26.100 13.366 23.478 1.00 85.81 326 GLY A CA 1
ATOM 2539 C C . GLY A 1 326 ? -24.727 13.893 23.045 1.00 85.81 326 GLY A C 1
ATOM 2540 O O . GLY A 1 326 ? -23.853 14.041 23.894 1.00 85.81 326 GLY A O 1
ATOM 2541 N N . MET A 1 327 ? -24.547 14.291 21.780 1.00 90.88 327 MET A N 1
ATOM 2542 C CA . MET A 1 327 ? -23.299 14.910 21.326 1.00 90.88 327 MET A CA 1
ATOM 2543 C C . MET A 1 327 ? -23.212 16.391 21.718 1.00 90.88 327 MET A C 1
ATOM 2545 O O . MET A 1 327 ? -24.068 17.205 21.362 1.00 90.88 327 MET A O 1
ATOM 2549 N N . SER A 1 328 ? -22.106 16.776 22.353 1.00 76.31 328 SER A N 1
ATOM 2550 C CA . SER A 1 328 ? -21.705 18.184 22.515 1.00 76.31 328 SER A CA 1
ATOM 2551 C C . SER A 1 328 ? -21.229 18.779 21.178 1.00 76.31 328 SER A C 1
ATOM 2553 O O . SER A 1 328 ? -20.456 18.123 20.475 1.00 76.31 328 SER A O 1
ATOM 2555 N N . GLY A 1 329 ? -21.657 20.006 20.849 1.00 65.94 329 GLY A N 1
ATOM 2556 C CA . GLY A 1 329 ? -21.285 20.746 19.628 1.00 65.94 329 GLY A CA 1
ATOM 2557 C C . GLY A 1 329 ? -22.267 21.879 19.283 1.00 65.94 329 GLY A C 1
ATOM 2558 O O . GLY A 1 329 ? -23.333 21.975 19.898 1.00 65.94 329 GLY A O 1
ATOM 2559 N N . GLU A 1 330 ? -21.932 22.723 18.303 1.00 53.94 330 GLU A N 1
ATOM 2560 C CA . GLU A 1 330 ? -22.805 23.804 17.809 1.00 53.94 330 GLU A CA 1
ATOM 2561 C C . GLU A 1 330 ? -23.897 23.275 16.853 1.00 53.94 330 GLU A C 1
ATOM 2563 O O . GLU A 1 330 ? -23.715 22.263 16.180 1.00 53.94 330 GLU A O 1
ATOM 2568 N N . GLY A 1 331 ? -25.069 23.923 16.841 1.00 58.59 331 GLY A N 1
ATOM 2569 C CA . GLY A 1 331 ? -26.244 23.529 16.046 1.00 58.59 331 GLY A CA 1
ATOM 2570 C C . GLY A 1 331 ? -27.537 23.479 16.872 1.00 58.59 331 GLY A C 1
ATOM 2571 O O . GLY A 1 331 ? -27.547 22.946 17.988 1.00 58.59 331 GLY A O 1
ATOM 2572 N N . SER A 1 332 ? -28.623 24.043 16.325 1.00 57.22 332 SER A N 1
ATOM 2573 C CA . SER A 1 332 ? -29.914 24.227 17.014 1.00 57.22 332 SER A CA 1
ATOM 2574 C C . SER A 1 332 ? -30.786 22.969 17.063 1.00 57.22 332 SER A C 1
ATOM 2576 O O . SER A 1 332 ? -31.660 22.869 17.920 1.00 57.22 332 SER A O 1
ATOM 2578 N N . THR A 1 333 ? -30.545 21.989 16.187 1.00 70.56 333 THR A N 1
ATOM 2579 C CA . THR A 1 333 ? -31.332 20.752 16.096 1.00 70.56 333 THR A CA 1
ATOM 2580 C C . THR A 1 333 ? -30.427 19.525 16.188 1.00 70.56 333 THR A C 1
ATOM 2582 O O . THR A 1 333 ? -29.410 19.426 15.506 1.00 70.56 333 THR A O 1
ATOM 2585 N N . SER A 1 334 ? -30.776 18.596 17.083 1.00 83.38 334 SER A N 1
ATOM 2586 C CA . SER A 1 334 ? -30.075 17.316 17.240 1.00 83.38 334 SER A CA 1
ATOM 2587 C C . SER A 1 334 ? -30.918 16.207 16.623 1.00 83.38 334 SER A C 1
ATOM 2589 O O . SER A 1 334 ? -32.067 16.022 17.021 1.00 83.38 334 SER A O 1
ATOM 2591 N N . LEU A 1 335 ? -30.355 15.456 15.678 1.00 91.50 335 LEU A N 1
ATOM 2592 C CA . LEU A 1 335 ? -30.996 14.244 15.170 1.00 91.50 335 LEU A CA 1
ATOM 2593 C C . LEU A 1 335 ? -31.043 13.159 16.259 1.00 91.50 335 LEU A C 1
ATOM 2595 O O . LEU A 1 335 ? -30.215 13.178 17.174 1.00 91.50 335 LEU A O 1
ATOM 2599 N N . PRO A 1 336 ? -31.942 12.166 16.158 1.00 93.75 336 PRO A N 1
ATOM 2600 C CA . PRO A 1 336 ? -31.902 10.990 17.022 1.00 93.75 336 PRO A CA 1
ATOM 2601 C C . PRO A 1 336 ? -30.532 10.294 17.004 1.00 93.75 336 PRO A C 1
ATOM 2603 O O . PRO A 1 336 ? -29.738 10.465 16.071 1.00 93.75 336 PRO A O 1
ATOM 2606 N N . ALA A 1 337 ? -30.247 9.487 18.027 1.00 94.62 337 ALA A N 1
ATOM 2607 C CA . ALA A 1 337 ? -29.049 8.652 18.040 1.00 94.62 337 ALA A CA 1
ATOM 2608 C C . ALA A 1 337 ? -29.012 7.737 16.801 1.00 94.62 337 ALA A C 1
ATOM 2610 O O . ALA A 1 337 ? -30.042 7.232 16.359 1.00 94.62 337 ALA A O 1
ATOM 2611 N N . SER A 1 338 ? -27.828 7.555 16.216 1.00 96.38 338 SER A N 1
ATOM 2612 C CA . SER A 1 338 ? -27.631 6.637 15.088 1.00 96.38 338 SER A CA 1
ATOM 2613 C C . SER A 1 338 ? -27.752 5.193 15.558 1.00 96.38 338 SER A C 1
ATOM 2615 O O . SER A 1 338 ? -27.143 4.847 16.568 1.00 96.38 338 SER A O 1
ATOM 2617 N N . ASP A 1 339 ? -28.424 4.324 14.804 1.00 96.12 339 ASP A N 1
ATOM 2618 C CA . ASP A 1 339 ? -28.470 2.895 15.142 1.00 96.12 339 ASP A CA 1
ATOM 2619 C C . ASP A 1 339 ? -27.081 2.234 15.112 1.00 96.12 339 ASP A C 1
ATOM 2621 O O . ASP A 1 339 ? -26.862 1.222 15.778 1.00 96.12 339 ASP A O 1
ATOM 2625 N N . GLY A 1 340 ? -26.107 2.815 14.408 1.00 96.44 340 GLY A N 1
ATOM 2626 C CA . GLY A 1 340 ? -24.748 2.298 14.457 1.00 96.44 340 GLY A CA 1
ATOM 2627 C C . GLY A 1 340 ? -23.635 3.325 14.393 1.00 96.44 340 GLY A C 1
ATOM 2628 O O . GLY A 1 340 ? -23.872 4.523 14.220 1.00 96.44 340 GLY A O 1
ATOM 2629 N N . ILE A 1 341 ? -22.421 2.806 14.531 1.00 98.25 341 ILE A N 1
ATOM 2630 C CA . ILE A 1 341 ? -21.164 3.544 14.617 1.00 98.25 341 ILE A CA 1
ATOM 2631 C C . ILE A 1 341 ? -20.061 2.820 13.839 1.00 98.25 341 ILE A C 1
ATOM 2633 O O . ILE A 1 341 ? -20.030 1.587 13.792 1.00 98.25 341 ILE A O 1
ATOM 2637 N N . LEU A 1 342 ? -19.159 3.597 13.239 1.00 98.62 342 LEU A N 1
ATOM 2638 C CA . LEU A 1 342 ? -17.912 3.093 12.671 1.00 98.62 342 LEU A CA 1
ATOM 2639 C C . LEU A 1 342 ? -16.766 3.344 13.660 1.00 98.62 342 LEU A C 1
ATOM 2641 O O . LEU A 1 342 ? -16.452 4.494 13.961 1.00 98.62 342 LEU A O 1
ATOM 2645 N N . PHE A 1 343 ? -16.145 2.286 14.166 1.00 98.75 343 PHE A N 1
ATOM 2646 C CA . PHE A 1 343 ? -14.951 2.365 15.005 1.00 98.75 343 PHE A CA 1
ATOM 2647 C C . PHE A 1 343 ? -13.716 2.211 14.119 1.00 98.75 343 PHE A C 1
ATOM 2649 O O . PHE A 1 343 ? -13.570 1.208 13.422 1.00 98.75 343 PHE A O 1
ATOM 2656 N N . HIS A 1 344 ? -12.867 3.232 14.089 1.00 98.75 344 HIS A N 1
ATOM 2657 C CA . HIS A 1 344 ? -11.824 3.380 13.085 1.00 98.75 344 HIS A CA 1
ATOM 2658 C C . HIS A 1 344 ? -10.413 3.373 13.685 1.00 98.75 344 HIS A C 1
ATOM 2660 O O . HIS A 1 344 ? -10.146 4.074 14.663 1.00 98.75 344 HIS A O 1
ATOM 2666 N N . CYS A 1 345 ? -9.488 2.652 13.051 1.00 98.44 345 CYS A N 1
ATOM 2667 C CA . CYS A 1 345 ? -8.052 2.743 13.324 1.00 98.44 345 CYS A CA 1
ATOM 2668 C C . CYS A 1 345 ? -7.308 3.097 12.038 1.00 98.44 345 CYS A C 1
ATOM 2670 O O . CYS A 1 345 ? -7.456 2.412 11.029 1.00 98.44 345 CYS A O 1
ATOM 2672 N N . HIS A 1 346 ? -6.510 4.161 12.089 1.00 97.31 346 HIS A N 1
ATOM 2673 C CA . HIS A 1 346 ? -5.765 4.651 10.932 1.00 97.31 346 HIS A CA 1
ATOM 2674 C C . HIS A 1 346 ? -4.556 3.768 10.585 1.00 97.31 346 HIS A C 1
ATOM 2676 O O . HIS A 1 346 ? -4.036 3.057 11.444 1.00 97.31 346 HIS A O 1
ATOM 2682 N N . GLY A 1 347 ? -4.094 3.835 9.336 1.00 94.62 347 GLY A N 1
ATOM 2683 C CA . GLY A 1 347 ? -2.832 3.259 8.877 1.00 94.62 347 GLY A CA 1
ATOM 2684 C C . GLY A 1 347 ? -1.592 4.054 9.306 1.00 94.62 347 GLY A C 1
ATOM 2685 O O . GLY A 1 347 ? -1.625 4.847 10.241 1.00 94.62 347 GLY A O 1
ATOM 2686 N N . GLY A 1 348 ? -0.462 3.829 8.628 1.00 91.06 348 GLY A N 1
ATOM 2687 C CA . GLY A 1 348 ? 0.800 4.542 8.909 1.00 91.06 348 GLY A CA 1
ATOM 2688 C C . GLY A 1 348 ? 1.900 3.689 9.540 1.00 91.06 348 GLY A C 1
ATOM 2689 O O . GLY A 1 348 ? 2.756 4.196 10.268 1.00 91.06 348 GLY A O 1
ATOM 2690 N N . GLY A 1 349 ? 1.875 2.375 9.288 1.00 91.62 349 GLY A N 1
ATOM 2691 C CA . GLY A 1 349 ? 2.957 1.458 9.666 1.00 91.62 349 GLY A CA 1
ATOM 2692 C C . GLY A 1 349 ? 3.240 1.407 11.169 1.00 91.62 349 GLY A C 1
ATOM 2693 O O . GLY A 1 349 ? 4.370 1.138 11.556 1.00 91.62 349 GLY A O 1
ATOM 2694 N N . PHE A 1 350 ? 2.246 1.719 12.008 1.00 94.00 350 PHE A N 1
ATOM 2695 C CA . PHE A 1 350 ? 2.373 1.872 13.465 1.00 94.00 350 PHE A CA 1
ATOM 2696 C C . PHE A 1 350 ? 3.306 3.006 13.931 1.00 94.00 350 PHE A C 1
ATOM 2698 O O . PHE A 1 350 ? 3.484 3.173 15.134 1.00 94.00 350 PHE A O 1
ATOM 2705 N N . VAL A 1 351 ? 3.912 3.781 13.025 1.00 91.50 351 VAL A N 1
ATOM 2706 C CA . VAL A 1 351 ? 4.984 4.747 13.344 1.00 91.50 351 VAL A CA 1
ATOM 2707 C C . VAL A 1 351 ? 4.623 6.195 13.029 1.00 91.50 351 VAL A C 1
ATOM 2709 O O . VAL A 1 351 ? 5.252 7.109 13.570 1.00 91.50 351 VAL A O 1
ATOM 2712 N N . ALA A 1 352 ? 3.634 6.413 12.164 1.00 88.69 352 ALA A N 1
ATOM 2713 C CA . ALA A 1 352 ? 3.245 7.725 11.663 1.00 88.69 352 ALA A CA 1
ATOM 2714 C C . ALA A 1 352 ? 1.721 7.847 11.501 1.00 88.69 352 ALA A C 1
ATOM 2716 O O . ALA A 1 352 ? 0.998 6.857 11.603 1.00 88.69 352 ALA A O 1
ATOM 2717 N N . GLN A 1 353 ? 1.286 9.068 11.167 1.00 88.94 353 GLN A N 1
ATOM 2718 C CA . GLN A 1 353 ? -0.102 9.464 10.899 1.00 88.94 353 GLN A CA 1
ATOM 2719 C C . GLN A 1 353 ? -1.017 9.477 12.134 1.00 88.94 353 GLN A C 1
ATOM 2721 O O . GLN A 1 353 ? -0.603 9.169 13.250 1.00 88.94 353 GLN A O 1
ATOM 2726 N N . SER A 1 354 ? -2.258 9.914 11.920 1.00 91.62 354 SER A N 1
ATOM 2727 C CA . SER A 1 354 ? -3.293 10.075 12.940 1.00 91.62 354 SER A CA 1
ATOM 2728 C C . SER A 1 354 ? -4.692 10.011 12.313 1.00 91.62 354 SER A C 1
ATOM 2730 O O . SER A 1 354 ? -4.852 10.008 11.083 1.00 91.62 354 SER A O 1
ATOM 2732 N N . SER A 1 355 ? -5.739 10.069 13.140 1.00 92.12 355 SER A N 1
ATOM 2733 C CA . SER A 1 355 ? -7.119 10.288 12.680 1.00 92.12 355 SER A CA 1
ATOM 2734 C C . SER A 1 355 ? -7.272 11.551 11.828 1.00 92.12 355 SER A C 1
ATOM 2736 O O . SER A 1 355 ? -8.172 11.629 10.991 1.00 92.12 355 SER A O 1
ATOM 2738 N N . LYS A 1 356 ? -6.403 12.555 12.019 1.00 88.75 356 LYS A N 1
ATOM 2739 C CA . LYS A 1 356 ? -6.476 13.828 11.298 1.00 88.75 356 LYS A CA 1
ATOM 2740 C C . LYS A 1 356 ? -6.053 13.687 9.837 1.00 88.75 356 LYS A C 1
ATOM 2742 O O . LYS A 1 356 ? -6.725 14.249 8.976 1.00 88.75 356 LYS A O 1
ATOM 2747 N N . SER A 1 357 ? -4.990 12.941 9.535 1.00 83.81 357 SER A N 1
ATOM 2748 C CA . SER A 1 357 ? -4.557 12.717 8.141 1.00 83.81 357 SER A CA 1
ATOM 2749 C C . SER A 1 357 ? -5.555 11.874 7.342 1.00 83.81 357 SER A C 1
ATOM 2751 O O . SER A 1 357 ? -5.621 11.995 6.122 1.00 83.81 357 SER A O 1
ATOM 2753 N N . HIS A 1 358 ? -6.380 11.085 8.027 1.00 88.94 358 HIS A N 1
ATOM 2754 C CA . HIS A 1 358 ? -7.408 10.238 7.427 1.00 88.94 358 HIS A CA 1
ATOM 2755 C C . HIS A 1 358 ? -8.785 10.933 7.362 1.00 88.94 358 HIS A C 1
ATOM 2757 O O . HIS A 1 358 ? -9.739 10.395 6.802 1.00 88.94 358 HIS A O 1
ATOM 2763 N N . GLU A 1 359 ? -8.902 12.169 7.870 1.00 89.00 359 GLU A N 1
ATOM 2764 C CA . GLU A 1 359 ? -10.173 12.897 7.959 1.00 89.00 359 GLU A CA 1
ATOM 2765 C C . GLU A 1 359 ? -10.877 13.042 6.600 1.00 89.00 359 GLU A C 1
ATOM 2767 O O . GLU A 1 359 ? -12.104 12.976 6.550 1.00 89.00 359 GLU A O 1
ATOM 2772 N N . THR A 1 360 ? -10.127 13.204 5.503 1.00 85.38 360 THR A N 1
ATOM 2773 C CA . THR A 1 360 ? -10.686 13.421 4.158 1.00 85.38 360 THR A CA 1
ATOM 2774 C C . THR A 1 360 ? -11.706 12.351 3.780 1.00 85.38 360 THR A C 1
ATOM 2776 O O . THR A 1 360 ? -12.848 12.687 3.472 1.00 85.38 360 THR A O 1
ATOM 2779 N N . TYR A 1 361 ? -11.336 11.067 3.849 1.00 89.88 361 TYR A N 1
ATOM 2780 C CA . TYR A 1 361 ? -12.276 9.996 3.510 1.00 89.88 361 TYR A CA 1
ATOM 2781 C C . TYR A 1 361 ? -13.249 9.705 4.654 1.00 89.88 361 TYR A C 1
ATOM 2783 O O . TYR A 1 361 ? -14.381 9.307 4.392 1.00 89.88 361 TYR A O 1
ATOM 2791 N N . LEU A 1 362 ? -12.860 9.939 5.914 1.00 94.69 362 LEU A N 1
ATOM 2792 C CA . LEU A 1 362 ? -13.749 9.722 7.057 1.00 94.69 362 LEU A CA 1
ATOM 2793 C C . LEU A 1 362 ? -14.953 10.670 7.031 1.00 94.69 362 LEU A C 1
ATOM 2795 O O . LEU A 1 362 ? -16.070 10.244 7.311 1.00 94.69 362 LEU A O 1
ATOM 2799 N N . ARG A 1 363 ? -14.770 11.936 6.646 1.00 93.31 363 ARG A N 1
ATOM 2800 C CA . ARG A 1 363 ? -15.885 12.880 6.466 1.00 93.31 363 ARG A CA 1
ATOM 2801 C C . ARG A 1 363 ? -16.850 12.417 5.382 1.00 93.31 363 ARG A C 1
ATOM 2803 O O . ARG A 1 363 ? -18.061 12.428 5.594 1.00 93.31 363 ARG A O 1
ATOM 2810 N N . ASP A 1 364 ? -16.318 11.968 4.252 1.00 91.94 364 ASP A N 1
ATOM 2811 C CA . ASP A 1 364 ? -17.135 11.481 3.143 1.00 91.94 364 ASP A CA 1
ATOM 2812 C C . ASP A 1 364 ? -17.862 10.180 3.499 1.00 91.94 364 ASP A C 1
ATOM 2814 O O . ASP A 1 364 ? -19.019 9.991 3.121 1.00 91.94 364 ASP A O 1
ATOM 2818 N N . TRP A 1 365 ? -17.231 9.291 4.267 1.00 95.44 365 TRP A N 1
ATOM 2819 C CA . TRP A 1 365 ? -17.882 8.093 4.796 1.00 95.44 365 TRP A CA 1
ATOM 2820 C C . TRP A 1 365 ? -18.968 8.441 5.805 1.00 95.44 365 TRP A C 1
ATOM 2822 O O . TRP A 1 365 ? -20.069 7.907 5.703 1.00 95.44 365 TRP A O 1
ATOM 2832 N N . ALA A 1 366 ? -18.712 9.373 6.725 1.00 94.75 366 ALA A N 1
ATOM 2833 C CA . ALA A 1 366 ? -19.726 9.845 7.662 1.00 94.75 366 ALA A CA 1
ATOM 2834 C C . ALA A 1 366 ? -20.941 10.405 6.906 1.00 94.75 366 ALA A C 1
ATOM 2836 O O . ALA A 1 366 ? -22.078 10.151 7.304 1.00 94.75 366 ALA A O 1
ATOM 2837 N N . ALA A 1 367 ? -20.715 11.128 5.801 1.00 92.38 367 ALA A N 1
ATOM 2838 C CA . ALA A 1 367 ? -21.776 11.678 4.960 1.00 92.38 367 ALA A CA 1
ATOM 2839 C C . ALA A 1 367 ? -22.569 10.594 4.232 1.00 92.38 367 ALA A C 1
ATOM 2841 O O . ALA A 1 367 ? -23.797 10.592 4.294 1.00 92.38 367 ALA A O 1
ATOM 2842 N N . LYS A 1 368 ? -21.880 9.645 3.593 1.00 94.38 368 LYS A N 1
ATOM 2843 C CA . LYS A 1 368 ? -22.513 8.557 2.831 1.00 94.38 368 LYS A CA 1
ATOM 2844 C C . LYS A 1 368 ? -23.262 7.567 3.721 1.00 94.38 368 LYS A C 1
ATOM 2846 O O . LYS A 1 368 ? -24.334 7.106 3.348 1.00 94.38 368 LYS A O 1
ATOM 2851 N N . LEU A 1 369 ? -22.702 7.236 4.882 1.00 94.00 369 LEU A N 1
ATOM 2852 C CA . LEU A 1 369 ? -23.290 6.281 5.825 1.00 94.00 369 LEU A CA 1
ATOM 2853 C C . LEU A 1 369 ? -24.331 6.937 6.735 1.00 94.00 369 LEU A C 1
ATOM 2855 O O . LEU A 1 369 ? -25.176 6.252 7.304 1.00 94.00 369 LEU A O 1
ATOM 2859 N N . GLY A 1 370 ? -24.246 8.255 6.930 1.00 92.75 370 GLY A N 1
ATOM 2860 C CA . GLY A 1 370 ? -25.046 8.965 7.920 1.00 92.75 370 GLY A CA 1
ATOM 2861 C C . GLY A 1 370 ? -24.760 8.519 9.357 1.00 92.75 370 GLY A C 1
ATOM 2862 O O . GLY A 1 370 ? -25.586 8.757 10.231 1.00 92.75 370 GLY A O 1
ATOM 2863 N N . MET A 1 371 ? -23.627 7.874 9.637 1.00 94.94 371 MET A N 1
ATOM 2864 C CA . MET A 1 371 ? -23.279 7.318 10.952 1.00 94.94 371 MET A CA 1
ATOM 2865 C C . MET A 1 371 ? -22.135 8.114 11.601 1.00 94.94 371 MET A C 1
ATOM 2867 O O . MET A 1 371 ? -21.277 8.629 10.881 1.00 94.94 371 MET A O 1
ATOM 2871 N N . PRO A 1 372 ? -22.087 8.219 12.944 1.00 97.31 372 PRO A N 1
ATOM 2872 C CA . PRO A 1 372 ? -20.895 8.692 13.631 1.00 97.31 372 PRO A CA 1
ATOM 2873 C C . PRO A 1 372 ? -19.717 7.743 13.395 1.00 97.31 372 PRO A C 1
ATOM 2875 O O . PRO A 1 372 ? -19.885 6.524 13.301 1.00 97.31 372 PRO A O 1
ATOM 2878 N N . ILE A 1 373 ? -18.522 8.320 13.347 1.00 98.44 373 ILE A N 1
ATOM 2879 C CA . ILE A 1 373 ? -17.249 7.611 13.273 1.00 98.44 373 ILE A CA 1
ATOM 2880 C C . ILE A 1 373 ? -16.428 7.991 14.503 1.00 98.44 373 ILE A C 1
ATOM 2882 O O . ILE A 1 373 ? -16.262 9.179 14.789 1.00 98.44 373 ILE A O 1
ATOM 2886 N N . LEU A 1 374 ? -15.898 6.994 15.205 1.00 98.56 374 LEU A N 1
ATOM 2887 C CA . LEU A 1 374 ? -14.948 7.166 16.299 1.00 98.56 374 LEU A CA 1
ATOM 2888 C C . LEU A 1 374 ? -13.585 6.625 15.862 1.00 98.56 374 LEU A C 1
ATOM 2890 O O . LEU A 1 374 ? -13.416 5.416 15.753 1.00 98.56 374 LEU A O 1
ATOM 2894 N N . SER A 1 375 ? -12.627 7.510 15.587 1.00 98.56 375 SER A N 1
ATOM 2895 C CA . SER A 1 375 ? -11.274 7.134 15.162 1.00 98.56 375 SER A CA 1
ATOM 2896 C C . SER A 1 375 ? -10.290 7.208 16.322 1.00 98.56 375 SER A C 1
ATOM 2898 O O . SER A 1 375 ? -10.197 8.247 16.968 1.00 98.56 375 SER A O 1
ATOM 2900 N N . VAL A 1 376 ? -9.520 6.149 16.551 1.00 98.62 376 VAL A N 1
ATOM 2901 C CA . VAL A 1 376 ? -8.531 6.079 17.638 1.00 98.62 376 VAL A CA 1
ATOM 2902 C C . VAL A 1 376 ? -7.209 6.716 17.207 1.00 98.62 376 VAL A C 1
ATOM 2904 O O . VAL A 1 376 ? -6.684 6.348 16.159 1.00 98.62 376 VAL A O 1
ATOM 2907 N N . ASP A 1 377 ? -6.674 7.639 18.011 1.00 97.88 377 ASP A N 1
ATOM 2908 C CA . ASP A 1 377 ? -5.314 8.183 17.871 1.00 97.88 377 ASP A CA 1
ATOM 2909 C C . ASP A 1 377 ? -4.370 7.392 18.792 1.00 97.88 377 ASP A C 1
ATOM 2911 O O . ASP A 1 377 ? -4.005 7.850 19.877 1.00 97.88 377 ASP A O 1
ATOM 2915 N N . TYR A 1 378 ? -4.042 6.162 18.388 1.00 98.06 378 TYR A N 1
ATOM 2916 C CA . TYR A 1 378 ? -3.204 5.256 19.177 1.00 98.06 378 TYR A CA 1
ATOM 2917 C C . TYR A 1 378 ? -1.731 5.700 19.187 1.00 98.06 378 TYR A C 1
ATOM 2919 O O . TYR A 1 378 ? -1.237 6.363 18.273 1.00 98.06 378 TYR A O 1
ATOM 2927 N N . SER A 1 379 ? -1.004 5.304 20.226 1.00 97.12 379 SER A N 1
ATOM 2928 C CA . SER A 1 379 ? 0.404 5.628 20.425 1.00 97.12 379 SER A CA 1
ATOM 2929 C C . SER A 1 379 ? 1.299 4.920 19.405 1.00 97.12 379 SER A C 1
ATOM 2931 O O . SER A 1 379 ? 1.115 3.746 19.086 1.00 97.12 379 SER A O 1
ATOM 2933 N N . LEU A 1 380 ? 2.308 5.639 18.910 1.00 95.56 380 LEU A N 1
ATOM 2934 C CA . LEU A 1 380 ? 3.126 5.212 17.776 1.00 95.56 380 LEU A CA 1
ATOM 2935 C C . LEU A 1 380 ? 4.492 4.657 18.197 1.00 95.56 380 LEU A C 1
ATOM 2937 O O . LEU A 1 380 ? 5.169 5.174 19.091 1.00 95.56 380 LEU A O 1
ATOM 2941 N N . ALA A 1 381 ? 4.962 3.661 17.458 1.00 93.06 381 ALA A N 1
ATOM 2942 C CA . ALA A 1 381 ? 6.336 3.191 17.494 1.00 93.06 381 ALA A CA 1
ATOM 2943 C C . ALA A 1 381 ? 7.324 4.248 16.927 1.00 93.06 381 ALA A C 1
ATOM 2945 O O . ALA A 1 381 ? 6.944 5.135 16.149 1.00 93.06 381 ALA A O 1
ATOM 2946 N N . PRO A 1 382 ? 8.618 4.191 17.296 1.00 90.88 382 PRO A N 1
ATOM 2947 C CA . PRO A 1 382 ? 9.234 3.276 18.266 1.00 90.88 382 PRO A CA 1
ATOM 2948 C C . PRO A 1 382 ? 9.044 3.683 19.739 1.00 90.88 382 PRO A C 1
ATOM 2950 O O . PRO A 1 382 ? 9.537 2.985 20.616 1.00 90.88 382 PRO A O 1
ATOM 2953 N N . GLN A 1 383 ? 8.374 4.805 20.035 1.00 92.00 383 GLN A N 1
ATOM 2954 C CA . GLN A 1 383 ? 8.149 5.264 21.414 1.00 92.00 383 GLN A CA 1
ATOM 2955 C C . GLN A 1 383 ? 7.191 4.341 22.179 1.00 92.00 383 GLN A C 1
ATOM 2957 O O . GLN A 1 383 ? 7.404 4.064 23.355 1.00 92.00 383 GLN A O 1
ATOM 2962 N N . ALA A 1 384 ? 6.161 3.852 21.492 1.00 94.06 384 ALA A N 1
ATOM 2963 C CA . ALA A 1 384 ? 5.151 2.941 22.011 1.00 94.06 384 ALA A CA 1
ATOM 2964 C C . ALA A 1 384 ? 5.026 1.697 21.106 1.00 94.06 384 ALA A C 1
ATOM 2966 O O . ALA A 1 384 ? 4.081 1.592 20.322 1.00 94.06 384 ALA A O 1
ATOM 2967 N N . PRO A 1 385 ? 5.998 0.770 21.159 1.00 94.56 385 PRO A N 1
ATOM 2968 C CA . PRO A 1 385 ? 5.959 -0.463 20.379 1.00 94.56 385 PRO A CA 1
ATOM 2969 C C . PRO A 1 385 ? 4.838 -1.408 20.849 1.00 94.56 385 PRO A C 1
ATOM 2971 O O . PRO A 1 385 ? 4.101 -1.128 21.800 1.00 94.56 385 PRO A O 1
ATOM 2974 N N . PHE A 1 386 ? 4.692 -2.550 20.177 1.00 94.12 386 PHE A N 1
ATOM 2975 C CA . PHE A 1 386 ? 3.787 -3.618 20.596 1.00 94.12 386 PHE A CA 1
ATOM 2976 C C . PHE A 1 386 ? 4.011 -3.967 22.086 1.00 94.12 386 PHE A C 1
ATOM 2978 O O . PHE A 1 386 ? 5.163 -4.045 22.524 1.00 94.12 386 PHE A O 1
ATOM 2985 N N . PRO A 1 387 ? 2.950 -4.162 22.894 1.00 95.38 387 PRO A N 1
ATOM 2986 C CA . PRO A 1 387 ? 1.531 -4.229 22.526 1.00 95.38 387 PRO A CA 1
ATOM 2987 C C . PRO A 1 387 ? 0.750 -2.911 22.675 1.00 95.38 387 PRO A C 1
ATOM 2989 O O . PRO A 1 387 ? -0.475 -2.927 22.554 1.00 95.38 387 PRO A O 1
ATOM 2992 N N . ARG A 1 388 ? 1.409 -1.768 22.920 1.00 96.75 388 ARG A N 1
ATOM 2993 C CA . ARG A 1 388 ? 0.751 -0.541 23.408 1.00 96.75 388 ARG A CA 1
ATOM 2994 C C . ARG A 1 388 ? -0.440 -0.083 22.559 1.00 96.75 388 ARG A C 1
ATOM 2996 O O . ARG A 1 388 ? -1.533 0.073 23.093 1.00 96.75 388 ARG A O 1
ATOM 3003 N N . ALA A 1 389 ? -0.255 0.066 21.247 1.00 97.69 389 ALA A N 1
ATOM 3004 C CA . ALA A 1 389 ? -1.327 0.496 20.345 1.00 97.69 389 ALA A CA 1
ATOM 3005 C C . ALA A 1 389 ? -2.533 -0.464 20.343 1.00 97.69 389 ALA A C 1
ATOM 3007 O O . ALA A 1 389 ? -3.679 -0.028 20.320 1.00 97.69 389 ALA A O 1
ATOM 3008 N N . LEU A 1 390 ? -2.292 -1.780 20.401 1.00 98.25 390 LEU A N 1
ATOM 3009 C CA . LEU A 1 390 ? -3.358 -2.786 20.428 1.00 98.25 390 LEU A CA 1
ATOM 3010 C C . LEU A 1 390 ? -4.170 -2.705 21.728 1.00 98.25 390 LEU A C 1
ATOM 3012 O O . LEU A 1 390 ? -5.395 -2.831 21.710 1.00 98.25 390 LEU A O 1
ATOM 3016 N N . GLU A 1 391 ? -3.495 -2.494 22.856 1.00 98.38 391 GLU A N 1
ATOM 3017 C CA . GLU A 1 391 ? -4.150 -2.312 24.152 1.00 98.38 391 GLU A CA 1
ATOM 3018 C C . GLU A 1 391 ? -4.970 -1.023 24.197 1.00 98.38 391 GLU A C 1
ATOM 3020 O O . GLU A 1 391 ? -6.092 -1.040 24.693 1.00 98.38 391 GLU A O 1
ATOM 3025 N N . GLU A 1 392 ? -4.460 0.071 23.631 1.00 98.69 392 GLU A N 1
ATOM 3026 C CA . GLU A 1 392 ? -5.188 1.339 23.519 1.00 98.69 392 GLU A CA 1
ATOM 3027 C C . GLU A 1 392 ? -6.431 1.224 22.641 1.00 98.69 392 GLU A C 1
ATOM 3029 O O . GLU A 1 392 ? -7.493 1.707 23.024 1.00 98.69 392 GLU A O 1
ATOM 3034 N N . VAL A 1 393 ? -6.346 0.532 21.504 1.00 98.75 393 VAL A N 1
ATOM 3035 C CA . VAL A 1 393 ? -7.511 0.291 20.641 1.00 98.75 393 VAL A CA 1
ATOM 3036 C C . VAL A 1 393 ? -8.576 -0.535 21.371 1.00 98.75 393 VAL A C 1
ATOM 3038 O O . VAL A 1 393 ? -9.756 -0.181 21.341 1.00 98.75 393 VAL A O 1
ATOM 3041 N N . PHE A 1 394 ? -8.177 -1.586 22.094 1.00 98.81 394 PHE A N 1
ATOM 3042 C CA . PHE A 1 394 ? -9.099 -2.365 22.927 1.00 98.81 394 PHE A CA 1
ATOM 3043 C C . PHE A 1 394 ? -9.708 -1.528 24.063 1.00 98.81 394 PHE A C 1
ATOM 3045 O O . PHE A 1 394 ? -10.908 -1.597 24.322 1.00 98.81 394 PHE A O 1
ATOM 3052 N N . TYR A 1 395 ? -8.904 -0.690 24.712 1.00 98.69 395 TYR A N 1
ATOM 3053 C CA . TYR A 1 395 ? -9.356 0.198 25.779 1.00 98.69 395 TYR A CA 1
ATOM 3054 C C . TYR A 1 395 ? -10.348 1.260 25.269 1.00 98.69 395 TYR A C 1
ATOM 3056 O O . TYR A 1 395 ? -11.396 1.471 25.882 1.00 98.69 395 TYR A O 1
ATOM 3064 N N . ALA A 1 396 ? -10.091 1.852 24.097 1.00 98.75 396 ALA A N 1
ATOM 3065 C CA . ALA A 1 396 ? -11.019 2.758 23.420 1.00 98.75 396 ALA A CA 1
ATOM 3066 C C . ALA A 1 396 ? -12.340 2.074 23.044 1.00 98.75 396 ALA A C 1
ATOM 3068 O O . ALA A 1 396 ? -13.398 2.699 23.134 1.00 98.75 396 ALA A O 1
ATOM 3069 N N . TYR A 1 397 ? -12.301 0.796 22.657 1.00 98.75 397 TYR A N 1
ATOM 3070 C CA . TYR A 1 397 ? -13.510 0.016 22.403 1.00 98.75 397 TYR A CA 1
ATOM 3071 C C . TYR A 1 397 ? -14.362 -0.156 23.670 1.00 98.75 397 TYR A C 1
ATOM 3073 O O . TYR A 1 397 ? -15.563 0.123 23.653 1.00 98.75 397 TYR A O 1
ATOM 3081 N N . CYS A 1 398 ? -13.743 -0.550 24.787 1.00 98.50 398 CYS A N 1
ATOM 3082 C CA . CYS A 1 398 ? -14.429 -0.664 26.076 1.00 98.50 398 CYS A CA 1
ATOM 3083 C C . CYS A 1 398 ? -15.021 0.681 26.520 1.00 98.50 398 CYS A C 1
ATOM 3085 O O . CYS A 1 398 ? -16.168 0.741 26.966 1.00 98.50 398 CYS A O 1
ATOM 3087 N N . TRP A 1 399 ? -14.282 1.777 26.328 1.00 98.56 399 TRP A N 1
ATOM 3088 C CA . TRP A 1 399 ? -14.792 3.121 26.590 1.00 98.56 399 TRP A CA 1
ATOM 3089 C C . TRP A 1 399 ? -16.009 3.447 25.717 1.00 98.56 399 TRP A C 1
ATOM 3091 O O . TRP A 1 399 ? -17.027 3.905 26.235 1.00 98.56 399 TRP A O 1
ATOM 3101 N N . MET A 1 400 ? -15.949 3.159 24.415 1.00 98.19 400 MET A N 1
ATOM 3102 C CA . MET A 1 400 ? -17.038 3.424 23.472 1.00 98.19 400 MET A CA 1
ATOM 3103 C C . MET A 1 400 ? -18.350 2.750 23.898 1.00 98.19 400 MET A C 1
ATOM 3105 O O . MET A 1 400 ? -19.396 3.399 23.838 1.00 98.19 400 MET A O 1
ATOM 3109 N N . ILE A 1 401 ? -18.303 1.491 24.359 1.00 96.81 401 ILE A N 1
ATOM 3110 C CA . ILE A 1 401 ? -19.494 0.755 24.829 1.00 96.81 401 ILE A CA 1
ATOM 3111 C C . ILE A 1 401 ? -20.207 1.505 25.961 1.00 96.81 401 ILE A C 1
ATOM 3113 O O . ILE A 1 401 ? -21.434 1.605 25.962 1.00 96.81 401 ILE A O 1
ATOM 3117 N N . ASN A 1 402 ? -19.447 2.084 26.891 1.00 96.00 402 ASN A N 1
ATOM 3118 C CA . ASN A 1 402 ? -20.001 2.820 28.028 1.00 96.00 402 ASN A CA 1
ATOM 3119 C C . ASN A 1 402 ? -20.520 4.221 27.660 1.00 96.00 402 ASN A C 1
ATOM 3121 O O . ASN A 1 402 ? -21.281 4.808 28.425 1.00 96.00 402 ASN A O 1
ATOM 3125 N N . HIS A 1 403 ? -20.153 4.752 26.488 1.00 96.69 403 HIS A N 1
ATOM 3126 C CA . HIS A 1 403 ? -20.385 6.156 26.126 1.00 96.69 403 HIS A CA 1
ATOM 3127 C C . HIS A 1 403 ? -21.208 6.338 24.840 1.00 96.69 403 HIS A C 1
ATOM 3129 O O . HIS A 1 403 ? -21.229 7.434 24.277 1.00 96.69 403 HIS A O 1
ATOM 3135 N N . PHE A 1 404 ? -21.950 5.315 24.385 1.00 96.31 404 PHE A N 1
ATOM 3136 C CA . PHE A 1 404 ? -22.784 5.373 23.168 1.00 96.31 404 PHE A CA 1
ATOM 3137 C C . PHE A 1 404 ? -23.664 6.629 23.072 1.00 96.31 404 PHE A C 1
ATOM 3139 O O . PHE A 1 404 ? -23.750 7.257 22.013 1.00 96.31 404 PHE A O 1
ATOM 3146 N N . LYS A 1 405 ? -24.261 7.045 24.194 1.00 94.38 405 LYS A N 1
ATOM 3147 C CA . LYS A 1 405 ? -25.094 8.250 24.266 1.00 94.38 405 LYS A CA 1
ATOM 3148 C C . LYS A 1 405 ? -24.309 9.517 23.910 1.00 94.38 405 LYS A C 1
ATOM 3150 O O . LYS A 1 405 ? -24.787 10.322 23.120 1.00 94.38 405 LYS A O 1
ATOM 3155 N N . GLU A 1 406 ? -23.112 9.693 24.458 1.00 93.38 406 GLU A N 1
ATOM 3156 C CA . GLU A 1 406 ? -22.289 10.901 24.272 1.00 93.38 406 GLU A CA 1
ATOM 3157 C C . GLU A 1 406 ? -21.708 11.009 22.859 1.00 93.38 406 GLU A C 1
ATOM 3159 O O . GLU A 1 406 ? -21.509 12.105 22.325 1.00 93.38 406 GLU A O 1
ATOM 3164 N N . ILE A 1 407 ? -21.485 9.858 22.227 1.00 95.38 407 ILE A N 1
ATOM 3165 C CA . ILE A 1 407 ? -21.058 9.748 20.830 1.00 95.38 407 ILE A CA 1
ATOM 3166 C C . ILE A 1 407 ? -22.246 9.643 19.858 1.00 95.38 407 ILE A C 1
ATOM 3168 O O . ILE A 1 407 ? -22.045 9.422 18.667 1.00 95.38 407 ILE A O 1
ATOM 3172 N N . GLY A 1 408 ? -23.481 9.811 20.345 1.00 95.81 408 GLY A N 1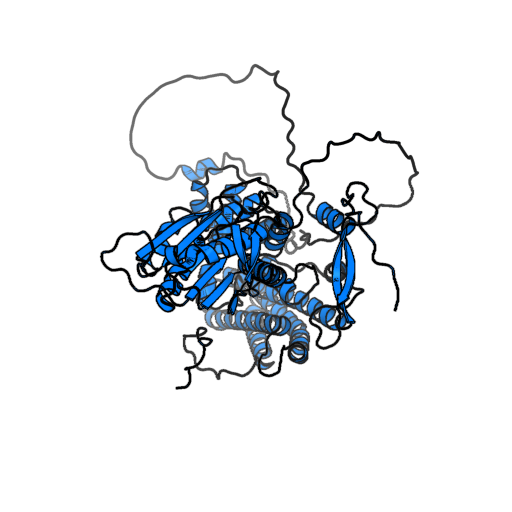
ATOM 3173 C CA . GLY A 1 408 ? -24.705 9.911 19.549 1.00 95.81 408 GLY A CA 1
ATOM 3174 C C . GLY A 1 408 ? -25.076 8.657 18.752 1.00 95.81 408 GLY A C 1
ATOM 3175 O O . GLY A 1 408 ? -25.604 8.773 17.641 1.00 95.81 408 GLY A O 1
ATOM 3176 N N . THR A 1 409 ? -24.830 7.465 19.299 1.00 96.75 409 THR A N 1
ATOM 3177 C CA . THR A 1 409 ? -25.297 6.184 18.744 1.00 96.75 409 THR A CA 1
ATOM 3178 C C . THR A 1 409 ? -26.071 5.365 19.779 1.00 96.75 409 THR A C 1
ATOM 3180 O O . THR A 1 409 ? -25.965 5.594 20.978 1.00 96.75 409 THR A O 1
ATOM 3183 N N . THR A 1 410 ? -26.880 4.412 19.326 1.00 96.38 410 THR A N 1
ATOM 3184 C CA . THR A 1 410 ? -27.472 3.372 20.173 1.00 96.38 410 THR A CA 1
ATOM 3185 C C . THR A 1 410 ? -26.583 2.130 20.273 1.00 96.38 410 THR A C 1
ATOM 3187 O O . THR A 1 410 ? -26.931 1.210 21.005 1.00 96.38 410 THR A O 1
ATOM 3190 N N . GLY A 1 411 ? -25.502 2.044 19.484 1.00 95.44 411 GLY A N 1
ATOM 3191 C CA . GLY A 1 411 ? -24.612 0.880 19.449 1.00 95.44 411 GLY A CA 1
ATOM 3192 C C . GLY A 1 411 ? -25.271 -0.411 18.948 1.00 95.44 411 GLY A C 1
ATOM 3193 O O . GLY A 1 411 ? -24.745 -1.492 19.199 1.00 95.44 411 GLY A O 1
ATOM 3194 N N . LYS 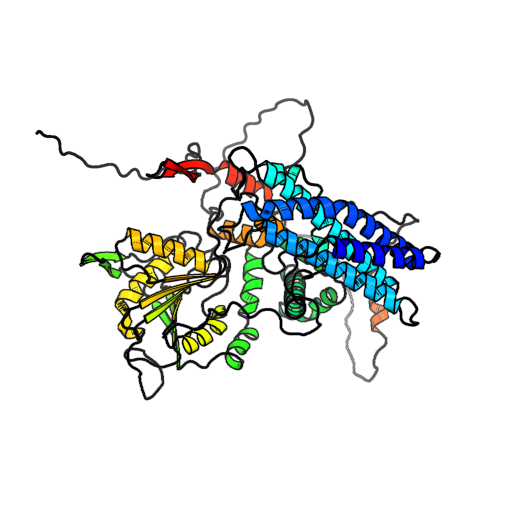A 1 412 ? -26.420 -0.342 18.249 1.00 96.62 412 LYS A N 1
ATOM 3195 C CA . LYS A 1 412 ? -27.091 -1.551 17.724 1.00 96.62 412 LYS A CA 1
ATOM 3196 C C . LYS A 1 412 ? -26.290 -2.200 16.604 1.00 96.62 412 LYS A C 1
ATOM 3198 O O . LYS A 1 412 ? -26.414 -3.408 16.436 1.00 96.62 412 LYS A O 1
ATOM 3203 N N . ARG A 1 413 ? -25.506 -1.415 15.862 1.00 97.75 413 ARG A N 1
ATOM 3204 C CA . ARG A 1 413 ? -24.563 -1.889 14.849 1.00 97.75 413 ARG A CA 1
ATOM 3205 C C . ARG A 1 413 ? -23.195 -1.238 15.041 1.00 97.75 413 ARG A C 1
ATOM 3207 O O . ARG A 1 413 ? -23.087 -0.015 15.009 1.00 97.75 413 ARG A O 1
ATOM 3214 N N . ILE A 1 414 ? -22.155 -2.040 15.197 1.00 98.38 414 ILE A N 1
ATOM 3215 C CA . ILE A 1 414 ? -20.772 -1.590 15.355 1.00 98.38 414 ILE A CA 1
ATOM 3216 C C . ILE A 1 414 ? -19.966 -2.185 14.210 1.00 98.38 414 ILE A C 1
ATOM 3218 O O . ILE A 1 414 ? -19.834 -3.399 14.118 1.00 98.38 414 ILE A O 1
ATOM 3222 N N . VAL A 1 415 ? -19.416 -1.347 13.338 1.00 98.50 415 VAL A N 1
ATOM 3223 C CA . VAL A 1 415 ? -18.501 -1.804 12.285 1.00 98.50 415 VAL A CA 1
ATOM 3224 C C . VAL A 1 415 ? -17.109 -1.305 12.617 1.00 98.50 415 VAL A C 1
ATOM 3226 O O . VAL A 1 415 ? -16.930 -0.138 12.957 1.00 98.50 415 VAL A O 1
ATOM 3229 N N . PHE A 1 416 ? -16.126 -2.186 12.532 1.00 98.75 416 PHE A N 1
ATOM 3230 C CA . PHE A 1 416 ? -14.722 -1.830 12.671 1.00 98.75 416 PHE A CA 1
ATOM 3231 C C . PHE A 1 416 ? -14.144 -1.570 11.285 1.00 98.75 416 PHE A C 1
ATOM 3233 O O . PHE A 1 416 ? -14.377 -2.347 10.360 1.00 98.75 416 PHE A O 1
ATOM 3240 N N . ALA A 1 417 ? -13.397 -0.484 11.132 1.00 98.44 417 ALA A N 1
ATOM 3241 C CA . ALA A 1 417 ? -12.730 -0.143 9.887 1.00 98.44 417 ALA A CA 1
ATOM 3242 C C . ALA A 1 417 ? -11.286 0.271 10.139 1.00 98.44 417 ALA A C 1
ATOM 3244 O O . ALA A 1 417 ? -10.988 1.015 11.068 1.00 98.44 417 ALA A O 1
ATOM 3245 N N . GLY A 1 418 ? -10.384 -0.184 9.288 1.00 97.88 418 GLY A N 1
ATOM 3246 C CA . GLY A 1 418 ? -9.004 0.255 9.339 1.00 97.88 418 GLY A CA 1
ATOM 3247 C C . GLY A 1 418 ? -8.276 -0.079 8.060 1.00 97.88 418 GLY A C 1
ATOM 3248 O O . GLY A 1 418 ? -8.708 -0.930 7.276 1.00 97.88 418 GLY A O 1
ATOM 3249 N N . ASP A 1 419 ? -7.163 0.606 7.860 1.00 96.81 419 ASP A N 1
ATOM 3250 C CA . ASP A 1 419 ? -6.310 0.439 6.700 1.00 96.81 419 ASP A CA 1
ATOM 3251 C C . ASP A 1 419 ? -4.875 0.115 7.127 1.00 96.81 419 ASP A C 1
ATOM 3253 O O . ASP A 1 419 ? -4.392 0.601 8.149 1.00 96.81 419 ASP A O 1
ATOM 3257 N N . SER A 1 420 ? -4.193 -0.759 6.383 1.00 95.38 420 SER A N 1
ATOM 3258 C CA . SER A 1 420 ? -2.813 -1.171 6.668 1.00 95.38 420 SER A CA 1
ATOM 3259 C C . SER A 1 420 ? -2.619 -1.558 8.152 1.00 95.38 420 SER A C 1
ATOM 3261 O O . SER A 1 420 ? -3.319 -2.432 8.661 1.00 95.38 420 SER A O 1
ATOM 3263 N N . ALA A 1 421 ? -1.697 -0.910 8.872 1.00 95.56 421 ALA A N 1
ATOM 3264 C CA . ALA A 1 421 ? -1.466 -1.099 10.305 1.00 95.56 421 ALA A CA 1
ATOM 3265 C C . ALA A 1 421 ? -2.746 -0.982 11.158 1.00 95.56 421 ALA A C 1
ATOM 3267 O O . ALA A 1 421 ? -2.950 -1.787 12.065 1.00 95.56 421 ALA A O 1
ATOM 3268 N N . GLY A 1 422 ? -3.650 -0.055 10.834 1.00 97.75 422 GLY A N 1
ATOM 3269 C CA . GLY A 1 422 ? -4.938 0.089 11.510 1.00 97.75 422 GLY A CA 1
ATOM 3270 C C . GLY A 1 422 ? -5.856 -1.110 11.291 1.00 97.75 422 GLY A C 1
ATOM 3271 O O . GLY A 1 422 ? -6.511 -1.562 12.229 1.00 97.75 422 GLY A O 1
ATOM 3272 N N . ALA A 1 423 ? -5.842 -1.689 10.085 1.00 98.12 423 ALA A N 1
ATOM 3273 C CA . ALA A 1 423 ? -6.564 -2.924 9.778 1.00 98.12 423 ALA A CA 1
ATOM 3274 C C . ALA A 1 423 ? -6.043 -4.113 10.611 1.00 98.12 423 ALA A C 1
ATOM 3276 O O . ALA A 1 423 ? -6.825 -4.931 11.096 1.00 98.12 423 ALA A O 1
ATOM 3277 N N . ASN A 1 424 ? -4.725 -4.186 10.826 1.00 97.62 424 ASN A N 1
ATOM 3278 C CA . ASN A 1 424 ? -4.122 -5.176 11.722 1.00 97.62 424 ASN A CA 1
ATOM 3279 C C . ASN A 1 424 ? -4.575 -4.970 13.183 1.00 97.62 424 ASN A C 1
ATOM 3281 O O . ASN A 1 424 ? -4.985 -5.933 13.835 1.00 97.62 424 ASN A O 1
ATOM 3285 N N . LEU A 1 425 ? -4.589 -3.725 13.676 1.00 98.38 425 LEU A N 1
ATOM 3286 C CA . LEU A 1 425 ? -5.023 -3.412 15.043 1.00 98.38 425 LEU A CA 1
ATOM 3287 C C . LEU A 1 425 ? -6.485 -3.788 15.298 1.00 98.38 425 LEU A C 1
ATOM 32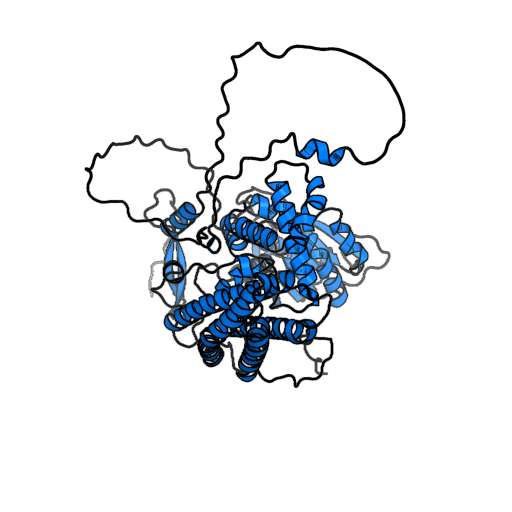89 O O . LEU A 1 425 ? -6.778 -4.372 16.340 1.00 98.38 425 LEU A O 1
ATOM 3293 N N . ILE A 1 426 ? -7.402 -3.510 14.364 1.00 98.50 426 ILE A N 1
ATOM 3294 C CA . ILE A 1 426 ? -8.815 -3.887 14.544 1.00 98.50 426 ILE A CA 1
ATOM 3295 C C . ILE A 1 426 ? -9.018 -5.405 14.508 1.00 98.50 426 ILE A C 1
ATOM 3297 O O . ILE A 1 426 ? -9.871 -5.915 15.238 1.00 98.50 426 ILE A O 1
ATOM 3301 N N . ALA A 1 427 ? -8.218 -6.140 13.727 1.00 98.19 427 ALA A N 1
ATOM 3302 C CA . ALA A 1 427 ? -8.245 -7.599 13.721 1.00 98.19 427 ALA A CA 1
ATOM 3303 C C . ALA A 1 427 ? -7.793 -8.149 15.084 1.00 98.19 427 ALA A C 1
ATOM 3305 O O . ALA A 1 427 ? -8.525 -8.910 15.720 1.00 98.19 427 ALA A O 1
ATOM 3306 N N . GLY A 1 428 ? -6.646 -7.685 15.593 1.00 97.38 428 GLY A N 1
ATOM 3307 C CA . GLY A 1 428 ? -6.155 -8.056 16.924 1.00 97.38 428 GLY A CA 1
ATOM 3308 C C . GLY A 1 428 ? -7.114 -7.651 18.050 1.00 97.38 428 GLY A C 1
ATOM 3309 O O . GLY A 1 428 ? -7.354 -8.426 18.976 1.00 97.38 428 GLY A O 1
ATOM 3310 N N . CYS A 1 429 ? -7.718 -6.464 17.961 1.00 98.50 429 CYS A N 1
ATOM 3311 C CA . CYS A 1 429 ? -8.711 -5.994 18.924 1.00 98.50 429 CYS A CA 1
ATOM 3312 C C . CYS A 1 429 ? -9.951 -6.891 18.923 1.00 98.50 429 CYS A C 1
ATOM 3314 O O . CYS A 1 429 ? -10.454 -7.232 19.990 1.00 98.50 429 CYS A O 1
ATOM 3316 N N . THR A 1 430 ? -10.419 -7.318 17.748 1.00 98.62 430 THR A N 1
ATOM 3317 C CA . THR A 1 430 ? -11.561 -8.236 17.624 1.00 98.62 430 THR A CA 1
ATOM 3318 C C . THR A 1 430 ? -11.277 -9.565 18.321 1.00 98.62 430 THR A C 1
ATOM 3320 O O . THR A 1 430 ? -12.122 -10.051 19.070 1.00 98.62 430 THR A O 1
ATOM 3323 N N . LEU A 1 431 ? -10.068 -10.115 18.170 1.00 98.19 431 LEU A N 1
ATOM 3324 C CA . LEU A 1 431 ? -9.661 -11.325 18.892 1.00 98.19 431 LEU A CA 1
ATOM 3325 C C . LEU A 1 431 ? -9.661 -11.117 20.417 1.00 98.19 431 LEU A C 1
ATOM 3327 O O . LEU A 1 431 ? -10.162 -11.972 21.147 1.00 98.19 431 LEU A O 1
ATOM 3331 N N . LYS A 1 432 ? -9.174 -9.968 20.912 1.00 97.75 432 LYS A N 1
ATOM 3332 C CA . LYS A 1 432 ? -9.234 -9.629 22.350 1.00 97.75 432 LYS A CA 1
ATOM 3333 C C . LYS A 1 432 ? -10.673 -9.487 22.857 1.00 97.75 432 LYS A C 1
ATOM 3335 O O . LYS A 1 432 ? -10.971 -9.954 23.951 1.00 97.75 432 LYS A O 1
ATOM 3340 N N . ILE A 1 433 ? -11.557 -8.871 22.072 1.00 98.31 433 ILE A N 1
ATOM 3341 C CA . ILE A 1 433 ? -12.989 -8.713 22.382 1.00 98.31 433 ILE A CA 1
ATOM 3342 C C . ILE A 1 433 ? -13.661 -10.079 22.531 1.00 98.31 433 ILE A C 1
ATOM 3344 O O . ILE A 1 433 ? -14.339 -10.313 23.531 1.00 98.31 433 ILE A O 1
ATOM 3348 N N . LEU A 1 434 ? -13.423 -10.985 21.577 1.00 97.88 434 LEU A N 1
ATOM 3349 C CA . LEU A 1 434 ? -13.944 -12.352 21.615 1.00 97.88 434 LEU A CA 1
ATOM 3350 C C . LEU A 1 434 ? -13.414 -13.119 22.831 1.00 97.88 434 LEU A C 1
ATOM 3352 O O . LEU A 1 434 ? -14.199 -13.713 23.565 1.00 97.88 434 LEU A O 1
ATOM 3356 N N . GLY A 1 435 ? -12.105 -13.048 23.095 1.00 96.69 435 GLY A N 1
ATOM 3357 C CA . GLY A 1 435 ? -11.489 -13.692 24.260 1.00 96.69 435 GLY A CA 1
ATOM 3358 C C . GLY A 1 435 ? -11.985 -13.149 25.607 1.00 96.69 435 GLY A C 1
ATOM 3359 O O . GLY A 1 435 ? -12.023 -13.887 26.586 1.00 96.69 435 GLY A O 1
ATOM 3360 N N . ALA A 1 436 ? -12.402 -11.882 25.657 1.00 95.94 436 ALA A N 1
ATOM 3361 C CA . ALA A 1 436 ? -12.990 -11.252 26.840 1.00 95.94 436 ALA A CA 1
ATOM 3362 C C . ALA A 1 436 ? -14.509 -11.492 26.981 1.00 95.94 436 ALA A C 1
ATOM 3364 O O . ALA A 1 436 ? -15.109 -11.036 27.954 1.00 95.94 436 ALA A O 1
ATOM 3365 N N . GLY A 1 437 ? -15.155 -12.164 26.019 1.00 97.12 437 GLY A N 1
ATOM 3366 C CA . GLY A 1 437 ? -16.609 -12.371 26.014 1.00 97.12 437 GLY A CA 1
ATOM 3367 C C . GLY A 1 437 ? -17.422 -11.080 25.842 1.00 97.12 437 GLY A C 1
ATOM 3368 O O . GLY A 1 437 ? -18.600 -11.031 26.205 1.00 97.12 437 GLY A O 1
ATOM 3369 N N . LEU A 1 438 ? -16.806 -10.015 25.326 1.00 97.38 438 LEU A N 1
ATOM 3370 C CA . LEU A 1 438 ? -17.472 -8.739 25.063 1.00 97.38 438 LEU A CA 1
ATOM 3371 C C . LEU A 1 438 ? -18.249 -8.799 23.741 1.00 97.38 438 LEU A C 1
ATOM 3373 O O . LEU A 1 438 ? -18.040 -9.689 22.916 1.00 97.38 438 LEU A O 1
ATOM 3377 N N . ARG A 1 439 ? -19.145 -7.830 23.518 1.00 95.62 439 ARG A N 1
ATOM 3378 C CA . ARG A 1 439 ? -19.880 -7.703 22.251 1.00 95.62 439 ARG A CA 1
ATOM 3379 C C . ARG A 1 439 ? -18.886 -7.649 21.076 1.00 95.62 439 ARG A C 1
ATOM 3381 O O . ARG A 1 439 ? -18.057 -6.748 21.084 1.00 95.62 439 ARG A O 1
ATOM 3388 N N . PRO A 1 440 ? -18.931 -8.541 20.074 1.00 97.06 440 PRO A N 1
ATOM 3389 C CA . PRO A 1 440 ? -18.095 -8.408 18.882 1.00 97.06 440 PRO A CA 1
ATOM 3390 C C . PRO A 1 440 ? -18.626 -7.311 17.941 1.00 97.06 440 PRO A C 1
ATOM 3392 O O . PRO A 1 440 ? -19.811 -6.968 18.010 1.00 97.06 440 PRO A O 1
ATOM 3395 N N . PRO A 1 441 ? -17.784 -6.754 17.050 1.00 98.00 441 PRO A N 1
ATOM 3396 C CA . PRO A 1 441 ? -18.275 -5.918 15.963 1.00 98.00 441 PRO A CA 1
ATOM 3397 C C . PRO A 1 441 ? -19.159 -6.734 15.008 1.00 98.00 441 PRO A C 1
ATOM 3399 O O . PRO A 1 441 ? -18.903 -7.906 14.744 1.00 98.00 441 PRO A O 1
ATOM 3402 N N . ASP A 1 442 ? -20.175 -6.087 14.446 1.00 98.38 442 ASP A N 1
ATOM 3403 C CA . ASP A 1 442 ? -21.092 -6.648 13.449 1.00 98.38 442 ASP A CA 1
ATOM 3404 C C . ASP A 1 442 ? -20.434 -6.801 12.060 1.00 98.38 442 ASP A C 1
ATOM 3406 O O . ASP A 1 442 ? -20.981 -7.459 11.177 1.00 98.38 442 ASP A O 1
ATOM 3410 N N . GLY A 1 443 ? -19.267 -6.185 11.840 1.00 97.50 443 GLY A N 1
ATOM 3411 C CA . GLY A 1 443 ? -18.498 -6.324 10.606 1.00 97.50 443 GLY A CA 1
ATOM 3412 C C . GLY A 1 443 ? -17.103 -5.709 10.687 1.00 97.50 443 GLY A C 1
ATOM 3413 O O . GLY A 1 443 ? -16.850 -4.811 11.493 1.00 97.50 443 GLY A O 1
ATOM 3414 N N . LEU A 1 444 ? -16.212 -6.188 9.816 1.00 98.12 444 LEU A N 1
ATOM 3415 C CA . LEU A 1 444 ? -14.839 -5.709 9.667 1.00 98.12 444 LEU A CA 1
ATOM 3416 C C . LEU A 1 444 ? -14.614 -5.217 8.235 1.00 98.12 444 LEU A C 1
ATOM 3418 O O . LEU A 1 444 ? -14.808 -5.965 7.279 1.00 98.12 444 LEU A O 1
ATOM 3422 N N . PHE A 1 445 ? -14.154 -3.978 8.090 1.00 97.62 445 PHE A N 1
ATOM 3423 C CA . PHE A 1 445 ? -13.579 -3.459 6.856 1.00 97.62 445 PHE A CA 1
ATOM 3424 C C . PHE A 1 445 ? -12.065 -3.319 7.034 1.00 97.62 445 PHE A C 1
ATOM 3426 O O . PHE A 1 445 ? -11.592 -2.444 7.758 1.00 97.62 445 PHE A O 1
ATOM 3433 N N . MET A 1 446 ? -11.308 -4.202 6.385 1.00 97.50 446 MET A N 1
ATOM 3434 C CA . MET A 1 446 ? -9.852 -4.284 6.511 1.00 97.50 446 MET A CA 1
ATOM 3435 C C . MET A 1 446 ? -9.197 -3.980 5.166 1.00 97.50 446 MET A C 1
ATOM 3437 O O . MET A 1 446 ? -9.062 -4.863 4.318 1.00 97.50 446 MET A O 1
ATOM 3441 N N . ALA A 1 447 ? -8.790 -2.732 4.953 1.00 95.81 447 ALA A N 1
ATOM 3442 C CA . ALA A 1 447 ? -8.100 -2.357 3.726 1.00 95.81 447 ALA A CA 1
ATOM 3443 C C . ALA A 1 447 ? -6.626 -2.788 3.798 1.00 95.81 447 ALA A C 1
ATOM 3445 O O . ALA A 1 447 ? -5.904 -2.357 4.697 1.00 95.81 447 ALA A O 1
ATOM 3446 N N . TYR A 1 448 ? -6.199 -3.651 2.861 1.00 92.19 448 TYR A N 1
ATOM 3447 C CA . TYR A 1 448 ? -4.800 -4.076 2.654 1.00 92.19 448 TYR A CA 1
ATOM 3448 C C . TYR A 1 448 ? -4.042 -4.400 3.962 1.00 92.19 448 TYR A C 1
ATOM 3450 O O . TYR A 1 448 ? -2.946 -3.902 4.225 1.00 92.19 448 TYR A O 1
ATOM 3458 N N . ALA A 1 449 ? -4.659 -5.227 4.812 1.00 94.25 449 ALA A N 1
ATOM 3459 C CA . ALA A 1 449 ? -4.166 -5.531 6.152 1.00 94.25 449 ALA A CA 1
ATOM 3460 C C . ALA A 1 449 ? -2.882 -6.389 6.143 1.00 94.25 449 ALA A C 1
ATOM 3462 O O . ALA A 1 449 ? -2.868 -7.465 5.537 1.00 94.25 449 ALA A O 1
ATOM 3463 N N . PRO A 1 450 ? -1.823 -5.993 6.873 1.00 91.19 450 PRO A N 1
ATOM 3464 C CA . PRO A 1 450 ? -0.648 -6.825 7.078 1.00 91.19 450 PRO A CA 1
ATOM 3465 C C . PRO A 1 450 ? -0.941 -7.851 8.180 1.00 91.19 450 PRO A C 1
ATOM 3467 O O . PRO A 1 450 ? -0.745 -7.578 9.361 1.00 91.19 450 PRO A O 1
ATOM 3470 N N . LEU A 1 451 ? -1.451 -9.027 7.807 1.00 89.31 451 LEU A N 1
ATOM 3471 C CA . LEU A 1 451 ? -1.785 -10.098 8.763 1.00 89.31 451 LEU A CA 1
ATOM 3472 C C . LEU A 1 451 ? -0.680 -11.155 8.903 1.00 89.31 451 LEU A C 1
ATOM 3474 O O . LEU A 1 451 ? -0.600 -11.821 9.930 1.00 89.31 451 LEU A O 1
ATOM 3478 N N . LEU A 1 452 ? 0.193 -11.285 7.900 1.00 82.81 452 LEU A N 1
ATOM 3479 C CA . LEU A 1 452 ? 1.303 -12.237 7.908 1.00 82.81 452 LEU A CA 1
ATOM 3480 C C . LEU A 1 452 ? 2.630 -11.519 8.170 1.00 82.81 452 LEU A C 1
ATOM 3482 O O . LEU A 1 452 ? 3.195 -10.885 7.276 1.00 82.81 452 LEU A O 1
ATOM 3486 N N . VAL A 1 453 ? 3.136 -11.649 9.396 1.00 74.50 453 VAL A N 1
ATOM 3487 C CA . VAL A 1 453 ? 4.410 -11.042 9.817 1.00 74.50 453 VAL A CA 1
ATOM 3488 C C . VAL A 1 453 ? 5.617 -11.883 9.390 1.00 74.50 453 VAL A C 1
ATOM 3490 O O . VAL A 1 453 ? 6.675 -11.325 9.110 1.00 74.50 453 VAL A O 1
ATOM 3493 N N . SER A 1 454 ? 5.461 -13.207 9.275 1.00 73.94 454 SER A N 1
ATOM 3494 C CA . SER A 1 454 ? 6.543 -14.123 8.898 1.00 73.94 454 SER A CA 1
ATOM 3495 C C . SER A 1 454 ? 7.145 -13.751 7.550 1.00 73.94 454 SER A C 1
ATOM 3497 O O . SER A 1 454 ? 6.406 -13.587 6.574 1.00 73.94 454 SER A O 1
ATOM 3499 N N . PHE A 1 455 ? 8.473 -13.647 7.485 1.00 72.38 455 PHE A N 1
ATOM 3500 C CA . PHE A 1 455 ? 9.210 -13.310 6.270 1.00 72.38 455 PHE A CA 1
ATOM 3501 C C . PHE A 1 455 ? 9.325 -14.532 5.350 1.00 72.38 455 PHE A C 1
ATOM 3503 O O . PHE A 1 455 ? 10.348 -15.190 5.274 1.00 72.38 455 PHE A O 1
ATOM 3510 N N . ILE A 1 456 ? 8.217 -14.862 4.691 1.00 78.38 456 ILE A N 1
ATOM 3511 C CA . ILE A 1 456 ? 8.099 -15.988 3.757 1.00 78.38 456 ILE A CA 1
ATOM 3512 C C . ILE A 1 456 ? 8.124 -15.423 2.334 1.00 78.38 456 ILE A C 1
ATOM 3514 O O . ILE A 1 456 ? 7.351 -14.505 2.049 1.00 78.38 456 ILE A O 1
ATOM 3518 N N . PRO A 1 457 ? 8.963 -15.896 1.410 1.00 79.62 457 PRO A N 1
ATOM 3519 C CA . PRO A 1 457 ? 8.980 -15.307 0.085 1.00 79.62 457 PRO A CA 1
ATOM 3520 C C . PRO A 1 457 ? 7.647 -15.596 -0.626 1.00 79.62 457 PRO A C 1
ATOM 3522 O O . PRO A 1 457 ? 7.028 -16.643 -0.447 1.00 79.62 457 PRO A O 1
ATOM 3525 N N . SER A 1 458 ? 7.148 -14.616 -1.376 1.00 84.69 458 SER A N 1
ATOM 3526 C CA . SER A 1 458 ? 5.894 -14.741 -2.116 1.00 84.69 458 SER A CA 1
ATOM 3527 C C . SER A 1 458 ? 5.906 -13.825 -3.335 1.00 84.69 458 SER A C 1
ATOM 3529 O O . SER A 1 458 ? 6.630 -12.819 -3.338 1.00 84.69 458 SER A O 1
ATOM 3531 N N . PRO A 1 459 ? 5.064 -14.092 -4.348 1.00 88.25 459 PRO A N 1
ATOM 3532 C CA . PRO A 1 459 ? 4.957 -13.201 -5.496 1.00 88.25 459 PRO A CA 1
ATOM 3533 C C . PRO A 1 459 ? 4.602 -11.761 -5.080 1.00 88.25 459 PRO A C 1
ATOM 3535 O O . PRO A 1 459 ? 5.195 -10.801 -5.552 1.00 88.25 459 PRO A O 1
ATOM 3538 N N . ALA A 1 460 ? 3.704 -11.571 -4.109 1.00 84.94 460 ALA A N 1
ATOM 3539 C CA . ALA A 1 460 ? 3.367 -10.226 -3.636 1.00 84.94 460 ALA A CA 1
ATOM 3540 C C . ALA A 1 460 ? 4.570 -9.493 -3.007 1.00 84.94 460 ALA A C 1
ATOM 3542 O O . ALA A 1 460 ? 4.714 -8.289 -3.194 1.00 84.94 460 ALA A O 1
ATOM 3543 N N . ARG A 1 461 ? 5.462 -10.207 -2.307 1.00 82.00 461 ARG A N 1
ATOM 3544 C CA . ARG A 1 461 ? 6.671 -9.622 -1.700 1.00 82.00 461 ARG A CA 1
ATOM 3545 C C . ARG A 1 461 ? 7.725 -9.230 -2.730 1.00 82.00 461 ARG A C 1
ATOM 3547 O O . ARG A 1 461 ? 8.375 -8.205 -2.554 1.00 82.00 461 ARG A O 1
ATOM 3554 N N . LEU A 1 462 ? 7.856 -9.983 -3.821 1.00 84.19 462 LEU A N 1
ATOM 3555 C CA . LEU A 1 462 ? 8.716 -9.591 -4.942 1.00 84.19 462 LEU A CA 1
ATOM 3556 C C . LEU A 1 462 ? 8.184 -8.329 -5.649 1.00 84.19 462 LEU A C 1
ATOM 3558 O O . LEU A 1 462 ? 8.974 -7.476 -6.047 1.00 84.19 462 LEU A O 1
ATOM 3562 N N . LEU A 1 463 ? 6.860 -8.138 -5.734 1.00 87.44 463 LEU A N 1
ATOM 3563 C CA . LEU A 1 463 ? 6.278 -6.891 -6.262 1.00 87.44 463 LEU A CA 1
ATOM 3564 C C . LEU A 1 463 ? 6.605 -5.659 -5.402 1.00 87.44 463 LEU A C 1
ATOM 3566 O O . LEU A 1 463 ? 6.629 -4.546 -5.924 1.00 87.44 463 LEU A O 1
ATOM 3570 N N . CYS A 1 464 ? 6.929 -5.825 -4.116 1.00 83.88 464 CYS A N 1
ATOM 3571 C CA . CYS A 1 464 ? 7.342 -4.705 -3.265 1.00 83.88 464 CYS A CA 1
ATOM 3572 C C . CYS A 1 464 ? 8.670 -4.058 -3.702 1.00 83.88 464 CYS A C 1
ATOM 3574 O O . CYS A 1 464 ? 8.967 -2.945 -3.268 1.00 83.88 464 CYS A O 1
ATOM 3576 N N . LEU A 1 465 ? 9.459 -4.721 -4.560 1.00 79.88 465 LEU A N 1
ATOM 3577 C CA . LEU A 1 465 ? 10.681 -4.162 -5.158 1.00 79.88 465 LEU A CA 1
ATOM 3578 C C . LEU A 1 465 ? 10.399 -3.028 -6.154 1.00 79.88 465 LEU A C 1
ATOM 3580 O O . LEU A 1 465 ? 11.296 -2.254 -6.474 1.00 79.88 465 LEU A O 1
ATOM 3584 N N . MET A 1 466 ? 9.165 -2.945 -6.653 1.00 86.19 466 MET A N 1
ATOM 3585 C CA . MET A 1 466 ? 8.719 -1.930 -7.609 1.00 86.19 466 MET A CA 1
ATOM 3586 C C . MET A 1 466 ? 7.546 -1.098 -7.073 1.00 86.19 466 MET A C 1
ATOM 3588 O O . MET A 1 466 ? 6.844 -0.447 -7.851 1.00 86.19 466 MET A O 1
ATOM 3592 N N . ASP A 1 467 ? 7.311 -1.127 -5.755 1.00 87.25 467 ASP A N 1
ATOM 3593 C CA . ASP A 1 467 ? 6.247 -0.348 -5.126 1.00 87.25 467 ASP A CA 1
ATOM 3594 C C . ASP A 1 467 ? 6.669 1.133 -5.026 1.00 87.25 467 ASP A C 1
ATOM 3596 O O . ASP A 1 467 ? 7.690 1.448 -4.401 1.00 87.25 467 ASP A O 1
ATOM 3600 N N . PRO A 1 468 ? 5.921 2.061 -5.651 1.00 83.19 468 PRO A N 1
ATOM 3601 C CA . PRO A 1 468 ? 6.266 3.479 -5.665 1.00 83.19 468 PRO A CA 1
ATOM 3602 C C . PRO A 1 468 ? 5.954 4.214 -4.351 1.00 83.19 468 PRO A C 1
ATOM 3604 O O . PRO A 1 468 ? 6.377 5.361 -4.203 1.00 83.19 468 PRO A O 1
ATOM 3607 N N . ILE A 1 469 ? 5.206 3.600 -3.427 1.00 82.12 469 ILE A N 1
ATOM 3608 C CA . ILE A 1 469 ? 4.699 4.225 -2.193 1.00 82.12 469 ILE A CA 1
ATOM 3609 C C . ILE A 1 469 ? 5.283 3.547 -0.951 1.00 82.12 469 ILE A C 1
ATOM 3611 O O . ILE A 1 469 ? 5.770 4.234 -0.054 1.00 82.12 469 ILE A O 1
ATOM 3615 N N . LEU A 1 470 ? 5.255 2.216 -0.891 1.00 80.31 470 LEU A N 1
ATOM 3616 C CA . LEU A 1 470 ? 5.715 1.414 0.243 1.00 80.31 470 LEU A CA 1
ATOM 3617 C C . LEU A 1 470 ? 6.856 0.474 -0.171 1.00 80.31 470 LEU A C 1
ATOM 3619 O O . LEU A 1 470 ? 6.666 -0.745 -0.204 1.00 80.31 470 LEU A O 1
ATOM 3623 N N . PRO A 1 471 ? 8.066 1.005 -0.448 1.00 77.62 471 PRO A N 1
ATOM 3624 C CA . PRO A 1 471 ? 9.225 0.166 -0.707 1.00 77.62 471 PRO A CA 1
ATOM 3625 C C . PRO A 1 471 ? 9.436 -0.847 0.417 1.00 77.62 471 PRO A C 1
ATOM 3627 O O . PRO A 1 471 ? 9.258 -0.536 1.600 1.00 77.62 471 PRO A O 1
ATOM 3630 N N . PHE A 1 472 ? 9.884 -2.046 0.057 1.00 77.31 472 PHE A N 1
ATOM 3631 C CA . PHE A 1 472 ? 10.056 -3.150 0.999 1.00 77.31 472 PHE A CA 1
ATOM 3632 C C . PHE A 1 472 ? 10.832 -2.768 2.277 1.00 77.31 472 PHE A C 1
ATOM 3634 O O . PHE A 1 472 ? 10.399 -3.066 3.394 1.00 77.31 472 PHE A O 1
ATOM 3641 N N . GLY A 1 473 ? 11.932 -2.023 2.140 1.00 77.06 473 GLY A N 1
ATOM 3642 C CA . GLY A 1 473 ? 12.722 -1.589 3.291 1.00 77.06 473 GLY A CA 1
ATOM 3643 C C . GLY A 1 473 ? 11.964 -0.669 4.257 1.00 77.06 473 GLY A C 1
ATOM 3644 O O . GLY A 1 473 ? 12.245 -0.679 5.456 1.00 77.06 473 GLY A O 1
ATOM 3645 N N . PHE A 1 474 ? 10.994 0.127 3.799 1.00 80.94 474 PHE A N 1
ATOM 3646 C CA . PHE A 1 474 ? 10.171 0.950 4.698 1.00 80.94 474 PHE A CA 1
ATOM 3647 C C . PHE A 1 474 ? 9.275 0.076 5.569 1.00 80.94 474 PHE A C 1
ATOM 3649 O O . PHE A 1 474 ? 9.199 0.289 6.782 1.00 80.94 474 PHE A O 1
ATOM 3656 N N . MET A 1 475 ? 8.654 -0.944 4.974 1.00 81.94 475 MET A N 1
ATOM 3657 C CA . MET A 1 475 ? 7.823 -1.894 5.712 1.00 81.94 475 MET A CA 1
ATOM 3658 C C . MET A 1 475 ? 8.630 -2.621 6.791 1.00 81.94 475 MET A C 1
ATOM 3660 O O . MET A 1 475 ? 8.172 -2.724 7.927 1.00 81.94 475 MET A O 1
ATOM 3664 N N . MET A 1 476 ? 9.853 -3.059 6.476 1.00 81.56 476 MET A N 1
ATOM 3665 C CA . MET A 1 476 ? 10.718 -3.746 7.445 1.00 81.56 476 MET A CA 1
ATOM 3666 C C . MET A 1 476 ? 11.118 -2.854 8.623 1.00 81.56 476 MET A C 1
ATOM 3668 O O . MET A 1 476 ? 11.168 -3.318 9.760 1.00 81.56 476 MET A O 1
ATOM 3672 N N . ARG A 1 477 ? 11.337 -1.554 8.398 1.00 84.38 477 ARG A N 1
ATOM 3673 C CA . ARG A 1 477 ? 11.631 -0.606 9.488 1.00 84.38 477 ARG A CA 1
ATOM 3674 C C . ARG A 1 477 ? 10.425 -0.337 10.370 1.00 84.38 477 ARG A C 1
ATOM 3676 O O . ARG A 1 477 ? 10.578 -0.280 11.586 1.00 84.38 477 ARG A O 1
ATOM 3683 N N . CYS A 1 478 ? 9.243 -0.202 9.771 1.00 87.50 478 CYS A N 1
ATOM 3684 C CA . CYS A 1 478 ? 7.989 -0.089 10.512 1.00 87.50 478 CYS A CA 1
ATOM 3685 C C . CYS A 1 478 ? 7.775 -1.325 11.393 1.00 87.50 478 CYS A C 1
ATOM 3687 O O . CYS A 1 478 ? 7.523 -1.199 12.590 1.00 87.50 478 CYS A O 1
ATOM 3689 N N . LEU A 1 479 ? 7.975 -2.518 10.823 1.00 86.56 479 LEU A N 1
ATOM 3690 C CA . LEU A 1 479 ? 7.877 -3.776 11.554 1.00 86.56 479 LEU A CA 1
ATOM 3691 C C . LEU A 1 479 ? 8.900 -3.856 12.693 1.00 86.56 479 LEU A C 1
ATOM 3693 O O . LEU A 1 479 ? 8.522 -4.166 13.818 1.00 86.56 479 LEU A O 1
ATOM 3697 N N . LYS A 1 480 ? 10.171 -3.519 12.439 1.00 84.12 480 LYS A N 1
ATOM 3698 C CA . LYS A 1 480 ? 11.215 -3.488 13.475 1.00 84.12 480 LYS A CA 1
ATOM 3699 C C . LYS A 1 480 ? 10.854 -2.525 14.603 1.00 84.12 480 LYS A C 1
ATOM 3701 O O . LYS A 1 480 ? 10.928 -2.898 15.768 1.00 84.12 480 LYS A O 1
ATOM 3706 N N . ALA A 1 481 ? 10.433 -1.308 14.270 1.00 88.62 481 ALA A N 1
ATOM 3707 C CA . ALA A 1 481 ? 10.058 -0.302 15.257 1.00 88.62 481 ALA A CA 1
ATOM 3708 C C . ALA A 1 481 ? 8.875 -0.749 16.124 1.00 88.62 481 ALA A C 1
ATOM 3710 O O . ALA A 1 481 ? 8.850 -0.440 17.313 1.00 88.62 481 ALA A O 1
ATOM 3711 N N . TYR A 1 482 ? 7.912 -1.465 15.539 1.00 91.06 482 TYR A N 1
ATOM 3712 C CA . TYR A 1 482 ? 6.717 -1.922 16.237 1.00 91.06 482 TYR A CA 1
ATOM 3713 C C . TYR A 1 482 ? 6.935 -3.209 17.041 1.00 91.06 482 TYR A C 1
ATOM 3715 O O . TYR A 1 482 ? 6.558 -3.258 18.207 1.00 91.06 482 TYR A O 1
ATOM 3723 N N . ALA A 1 483 ? 7.535 -4.241 16.447 1.00 86.62 483 ALA A N 1
ATOM 3724 C CA . ALA A 1 483 ? 7.586 -5.593 17.010 1.00 86.62 483 ALA A CA 1
ATOM 3725 C C . ALA A 1 483 ? 8.943 -5.977 17.626 1.00 86.62 483 ALA A C 1
ATOM 3727 O O . ALA A 1 483 ? 9.005 -6.921 18.406 1.00 86.62 483 ALA A O 1
ATOM 3728 N N . SER A 1 484 ? 10.029 -5.269 17.299 1.00 76.50 484 SER A N 1
ATOM 3729 C CA . SER A 1 484 ? 11.378 -5.567 17.805 1.00 76.50 484 SER A CA 1
ATOM 3730 C C . SER A 1 484 ? 12.174 -4.284 18.096 1.00 76.50 484 SER A C 1
ATOM 3732 O O . SER A 1 484 ? 13.238 -4.058 17.501 1.00 76.50 484 SER A O 1
ATOM 3734 N N . PRO A 1 485 ? 11.678 -3.408 18.991 1.00 69.00 485 PRO A N 1
ATOM 3735 C CA . PRO A 1 485 ? 12.404 -2.206 19.375 1.00 69.00 485 PRO A CA 1
ATOM 3736 C C . PRO A 1 485 ? 13.736 -2.594 20.037 1.00 69.00 485 PRO A C 1
ATOM 3738 O O . PRO A 1 485 ? 13.803 -3.537 20.825 1.00 69.00 485 PRO A O 1
ATOM 3741 N N . ASN A 1 486 ? 14.812 -1.861 19.738 1.00 58.56 486 ASN A N 1
ATOM 3742 C CA . ASN A 1 486 ? 16.083 -2.051 20.438 1.00 58.56 486 ASN A CA 1
ATOM 3743 C C . ASN A 1 486 ? 15.855 -1.845 21.944 1.00 58.56 486 ASN A C 1
ATOM 3745 O O . ASN A 1 486 ? 15.441 -0.761 22.362 1.00 58.56 486 ASN A O 1
ATOM 3749 N N . VAL A 1 487 ? 16.140 -2.869 22.754 1.00 43.41 487 VAL A N 1
ATOM 3750 C CA . VAL A 1 487 ? 16.058 -2.801 24.218 1.00 43.41 487 VAL A CA 1
ATOM 3751 C C . VAL A 1 487 ? 17.126 -1.827 24.718 1.00 43.41 487 VAL A C 1
ATOM 3753 O O . VAL A 1 487 ? 18.274 -2.197 24.951 1.00 43.41 487 VAL A O 1
ATOM 3756 N N . LYS A 1 488 ? 16.779 -0.549 24.879 1.00 43.31 488 LYS A N 1
ATOM 3757 C CA . LYS A 1 488 ? 17.592 0.378 25.672 1.00 43.31 488 LYS A CA 1
ATOM 3758 C C . LYS A 1 488 ? 17.328 0.069 27.146 1.00 43.31 488 LYS A C 1
ATOM 3760 O O . LYS A 1 488 ? 16.333 0.539 27.686 1.00 43.31 488 LYS A O 1
ATOM 3765 N N . GLY A 1 489 ? 18.180 -0.739 27.786 1.00 35.03 489 GLY A N 1
ATOM 3766 C CA . GLY A 1 489 ? 18.006 -1.013 29.219 1.00 35.03 489 GLY A CA 1
ATOM 3767 C C . GLY A 1 489 ? 18.872 -2.074 29.908 1.00 35.03 489 GLY A C 1
ATOM 3768 O O . GLY A 1 489 ? 18.655 -2.297 31.093 1.00 35.03 489 GLY A O 1
ATOM 3769 N N . GLY A 1 490 ? 19.840 -2.715 29.249 1.00 26.69 490 GLY A N 1
ATOM 3770 C CA . GLY A 1 490 ? 20.836 -3.546 29.938 1.00 26.69 490 GLY A CA 1
ATOM 3771 C C . GLY A 1 490 ? 22.119 -2.751 30.155 1.00 26.69 490 GLY A C 1
ATOM 3772 O O . GLY A 1 490 ? 22.670 -2.234 29.187 1.00 26.69 490 GLY A O 1
ATOM 3773 N N . LYS A 1 491 ? 22.592 -2.622 31.400 1.00 29.05 491 LYS A N 1
ATOM 3774 C CA . LYS A 1 491 ? 23.965 -2.167 31.665 1.00 29.05 491 LYS A CA 1
ATOM 3775 C C . LYS A 1 491 ? 24.915 -3.044 30.847 1.00 29.05 491 LYS A C 1
ATOM 3777 O O . LYS A 1 491 ? 24.799 -4.264 30.898 1.00 29.05 491 LYS A O 1
ATOM 3782 N N . GLU A 1 492 ? 25.833 -2.427 30.110 1.00 28.36 492 GLU A N 1
ATOM 3783 C CA . GLU A 1 492 ? 27.001 -3.119 29.572 1.00 28.36 492 GLU A CA 1
ATOM 3784 C C . GLU A 1 492 ? 27.808 -3.672 30.752 1.00 28.36 492 GLU A C 1
ATOM 3786 O O . GLU A 1 492 ? 28.650 -2.983 31.334 1.00 28.36 492 GLU A O 1
ATOM 3791 N N . ASP A 1 493 ? 27.530 -4.913 31.143 1.00 26.56 493 ASP A N 1
ATOM 3792 C CA . ASP A 1 493 ? 28.443 -5.667 31.984 1.00 26.56 493 ASP A CA 1
ATOM 3793 C C . ASP A 1 493 ? 29.676 -5.974 31.134 1.00 26.56 493 ASP A C 1
ATOM 3795 O O . ASP A 1 493 ? 29.682 -6.845 30.262 1.00 26.56 493 ASP A O 1
ATOM 3799 N N . LYS A 1 494 ? 30.738 -5.204 31.383 1.00 29.19 494 LYS A N 1
ATOM 3800 C CA . LYS A 1 494 ? 32.096 -5.505 30.937 1.00 29.19 494 LYS A CA 1
ATOM 3801 C C . LYS A 1 494 ? 32.484 -6.889 31.460 1.00 29.19 494 LYS A C 1
ATOM 3803 O O . LYS A 1 494 ? 32.956 -7.011 32.588 1.00 29.19 494 LYS A O 1
ATOM 3808 N N . CYS A 1 495 ? 32.325 -7.925 30.644 1.00 21.91 495 CYS A N 1
ATOM 3809 C CA . CYS A 1 495 ? 33.005 -9.193 30.874 1.00 21.91 495 CYS A CA 1
ATOM 3810 C C . CYS A 1 495 ? 34.385 -9.129 30.190 1.00 21.91 495 CYS A C 1
ATOM 3812 O O . CYS A 1 495 ? 34.459 -8.748 29.019 1.00 21.91 495 CYS A O 1
ATOM 3814 N N . PRO A 1 496 ? 35.489 -9.416 30.904 1.00 24.89 496 PRO A N 1
ATOM 3815 C CA . PRO A 1 496 ? 36.835 -9.175 30.408 1.00 24.89 496 PRO A CA 1
ATOM 3816 C C . PRO A 1 496 ? 37.194 -10.160 29.293 1.00 24.89 496 PRO A C 1
ATOM 3818 O O . PRO A 1 496 ? 36.978 -11.368 29.403 1.00 24.89 496 PRO A O 1
ATOM 3821 N N . SER A 1 497 ? 37.785 -9.621 28.232 1.00 25.44 497 SER A N 1
ATOM 3822 C CA . SER A 1 497 ? 38.380 -10.350 27.119 1.00 25.44 497 SER A CA 1
ATOM 3823 C C . SER A 1 497 ? 39.375 -11.401 27.617 1.00 25.44 497 SER A C 1
ATOM 3825 O O . SER A 1 497 ? 40.445 -11.057 28.122 1.00 25.44 497 SER A O 1
ATOM 3827 N N . LYS A 1 498 ? 39.048 -12.685 27.439 1.00 24.25 498 LYS A N 1
ATOM 3828 C CA . LYS A 1 498 ? 40.062 -13.736 27.355 1.00 24.25 498 LYS A CA 1
ATOM 3829 C C . LYS A 1 498 ? 40.498 -13.844 25.902 1.00 24.25 498 LYS A C 1
ATOM 3831 O O . LYS A 1 498 ? 39.728 -14.288 25.055 1.00 24.25 498 LYS A O 1
ATOM 3836 N N . GLU A 1 499 ? 41.730 -13.421 25.648 1.00 26.17 499 GLU A N 1
ATOM 3837 C CA . GLU A 1 499 ? 42.491 -13.810 24.468 1.00 26.17 499 GLU A CA 1
ATOM 3838 C C . GLU A 1 499 ? 42.452 -15.336 24.329 1.00 26.17 499 GLU A C 1
ATOM 3840 O O . GLU A 1 499 ? 42.917 -16.071 25.202 1.00 26.17 499 GLU A O 1
ATOM 3845 N N . LEU A 1 500 ? 41.881 -15.807 23.226 1.00 23.09 500 LEU A N 1
ATOM 3846 C CA . LEU A 1 500 ? 42.102 -17.151 22.717 1.00 23.09 500 LEU A CA 1
ATOM 3847 C C . LEU A 1 500 ? 42.765 -16.986 21.356 1.00 23.09 500 LEU A C 1
ATOM 3849 O O . LEU A 1 500 ? 42.128 -16.825 20.320 1.00 23.09 500 LEU A O 1
ATOM 3853 N N . THR A 1 501 ? 44.089 -16.965 21.412 1.00 23.72 501 THR A N 1
ATOM 3854 C CA . THR A 1 501 ? 44.991 -17.196 20.294 1.00 23.72 501 THR A CA 1
ATOM 3855 C C . THR A 1 501 ? 44.669 -18.558 19.684 1.00 23.72 501 THR A C 1
ATOM 3857 O O . THR A 1 501 ? 44.927 -19.591 20.300 1.00 23.72 501 THR A O 1
ATOM 3860 N N . LEU A 1 502 ? 44.147 -18.573 18.455 1.00 23.42 502 LEU A N 1
ATOM 3861 C CA . LEU A 1 502 ? 44.242 -19.744 17.591 1.00 23.42 502 LEU A CA 1
ATOM 3862 C C . LEU A 1 502 ? 44.669 -19.332 16.175 1.00 23.42 502 LEU A C 1
ATOM 3864 O O . LEU A 1 502 ? 43.991 -18.598 15.467 1.00 23.42 502 LEU A O 1
ATOM 3868 N N . SER A 1 503 ? 45.872 -19.802 15.869 1.00 22.64 503 SER A N 1
ATOM 3869 C CA . SER A 1 503 ? 46.649 -19.853 14.632 1.00 22.64 503 SER A CA 1
ATOM 3870 C C . SER A 1 503 ? 45.948 -19.644 13.285 1.00 22.64 503 SER A C 1
ATOM 3872 O O . SER A 1 503 ? 44.965 -20.303 12.960 1.00 22.64 503 SER A O 1
ATOM 3874 N N . ASN A 1 504 ? 46.631 -18.861 12.445 1.00 24.66 504 ASN A N 1
ATOM 3875 C CA . ASN A 1 504 ? 46.502 -18.792 10.991 1.00 24.66 504 ASN A CA 1
ATOM 3876 C C . ASN A 1 504 ? 46.359 -20.173 10.326 1.00 24.66 504 ASN A C 1
ATOM 3878 O O . ASN A 1 504 ? 47.337 -20.914 10.226 1.00 24.66 504 ASN A O 1
ATOM 3882 N N . ALA A 1 505 ? 45.178 -20.448 9.773 1.00 22.97 505 ALA A N 1
ATOM 3883 C CA . ALA A 1 505 ? 45.003 -21.240 8.560 1.00 22.97 505 ALA A CA 1
ATOM 3884 C C . ALA A 1 505 ? 43.632 -20.924 7.935 1.00 22.97 505 ALA A C 1
ATOM 3886 O O . ALA A 1 505 ? 42.599 -21.087 8.575 1.00 22.97 505 ALA A O 1
ATOM 3887 N N . THR A 1 506 ? 43.666 -20.529 6.659 1.00 23.95 506 THR A N 1
ATOM 3888 C CA . THR A 1 506 ? 42.556 -20.360 5.697 1.00 23.95 506 THR A CA 1
ATOM 3889 C C . THR A 1 506 ? 41.564 -19.199 5.891 1.00 23.95 506 THR A C 1
ATOM 3891 O O . THR A 1 506 ? 41.021 -18.954 6.959 1.00 23.95 506 THR A O 1
ATOM 3894 N N . SER A 1 507 ? 41.388 -18.469 4.788 1.00 22.88 507 SER A N 1
ATOM 3895 C CA . SER A 1 507 ? 40.656 -17.219 4.566 1.00 22.88 507 SER A CA 1
ATOM 3896 C C . SER A 1 507 ? 39.216 -17.199 5.106 1.00 22.88 507 SER A C 1
ATOM 3898 O O . SER A 1 507 ? 38.519 -18.205 4.973 1.00 22.88 507 SER A O 1
ATOM 3900 N N . PRO A 1 508 ? 38.720 -16.063 5.640 1.00 23.19 508 PRO A N 1
ATOM 3901 C CA . PRO A 1 508 ? 37.324 -15.943 6.030 1.00 23.19 508 PRO A CA 1
ATOM 3902 C C . PRO A 1 508 ? 36.424 -15.796 4.799 1.00 23.19 508 PRO A C 1
ATOM 3904 O O . PRO A 1 508 ? 36.661 -14.977 3.911 1.00 23.19 508 PRO A O 1
ATOM 3907 N N . ILE A 1 509 ? 35.408 -16.652 4.799 1.00 23.41 509 ILE A N 1
ATOM 3908 C CA . ILE A 1 509 ? 34.300 -16.779 3.857 1.00 23.41 509 ILE A CA 1
ATOM 3909 C C . ILE A 1 509 ? 33.502 -15.468 3.800 1.00 23.41 509 ILE A C 1
ATOM 3911 O O . ILE A 1 509 ? 33.302 -14.794 4.811 1.00 23.41 509 ILE A O 1
ATOM 3915 N N . GLU A 1 510 ? 33.116 -15.118 2.575 1.00 26.03 510 GLU A N 1
ATOM 3916 C CA . GLU A 1 510 ? 32.478 -13.877 2.146 1.00 26.03 510 GLU A CA 1
ATOM 3917 C C . GLU A 1 510 ? 31.113 -13.616 2.801 1.00 26.03 510 GLU A C 1
ATOM 3919 O O . GLU A 1 510 ? 30.453 -14.510 3.327 1.00 26.03 510 GLU A O 1
ATOM 3924 N N . GLY A 1 511 ? 30.731 -12.337 2.795 1.00 26.97 511 GLY A N 1
ATOM 3925 C CA . GLY A 1 511 ? 29.688 -11.754 3.628 1.00 26.97 511 GLY A CA 1
ATOM 3926 C C . GLY A 1 511 ? 28.250 -12.109 3.251 1.00 26.97 511 GLY A C 1
ATOM 3927 O O . GLY A 1 511 ? 27.917 -12.376 2.100 1.00 26.97 511 GLY A O 1
ATOM 3928 N N . ASN A 1 512 ? 27.385 -12.030 4.262 1.00 28.89 512 ASN A N 1
ATOM 3929 C CA . ASN A 1 512 ? 25.957 -12.303 4.170 1.00 28.89 512 ASN A CA 1
ATOM 3930 C C . ASN A 1 512 ? 25.257 -11.391 3.143 1.00 28.89 512 ASN A C 1
ATOM 3932 O O . ASN A 1 512 ? 25.324 -10.159 3.188 1.00 28.89 512 ASN A O 1
ATOM 3936 N N . GLY A 1 513 ? 24.575 -12.024 2.190 1.00 29.80 513 GLY A N 1
ATOM 3937 C CA . GLY A 1 513 ? 23.815 -11.376 1.133 1.00 29.80 513 GLY A CA 1
ATOM 3938 C C . GLY A 1 513 ? 22.472 -10.852 1.634 1.00 29.80 513 GLY A C 1
ATOM 3939 O O . GLY A 1 513 ? 21.530 -11.608 1.835 1.00 29.80 513 GLY A O 1
ATOM 3940 N N . PHE A 1 514 ? 22.359 -9.532 1.759 1.00 32.19 514 PHE A N 1
ATOM 3941 C CA . PHE A 1 514 ? 21.076 -8.834 1.735 1.00 32.19 514 PHE A CA 1
ATOM 3942 C C . PHE A 1 514 ? 21.230 -7.621 0.816 1.00 32.19 514 PHE A C 1
ATOM 3944 O O . PHE A 1 514 ? 21.941 -6.678 1.163 1.00 32.19 514 PHE A O 1
ATOM 3951 N N . LEU A 1 515 ? 20.634 -7.723 -0.381 1.00 36.47 515 LEU A N 1
ATOM 3952 C CA . LEU A 1 515 ? 20.537 -6.731 -1.466 1.00 36.47 515 LEU A CA 1
ATOM 3953 C C . LEU A 1 515 ? 21.551 -5.578 -1.390 1.00 36.47 515 LEU A C 1
ATOM 3955 O O . LEU A 1 515 ? 21.206 -4.430 -1.101 1.00 36.47 515 LEU A O 1
ATOM 3959 N N . LYS A 1 516 ? 22.810 -5.886 -1.707 1.00 29.64 516 LYS A N 1
ATOM 3960 C CA . LYS A 1 516 ? 23.803 -4.875 -2.066 1.00 29.64 516 LYS A CA 1
ATOM 3961 C C . LYS A 1 516 ? 23.726 -4.679 -3.576 1.00 29.64 516 LYS A C 1
ATOM 3963 O O . LYS A 1 516 ? 23.896 -5.630 -4.331 1.00 29.64 516 LYS A O 1
ATOM 3968 N N . VAL A 1 517 ? 23.476 -3.452 -4.020 1.00 32.75 517 VAL A N 1
ATOM 3969 C CA . VAL A 1 517 ? 23.630 -3.110 -5.436 1.00 32.75 517 VAL A CA 1
ATOM 3970 C C . VAL A 1 517 ? 25.119 -3.184 -5.784 1.00 32.75 517 VAL A C 1
ATOM 3972 O O . VAL A 1 517 ? 25.919 -2.465 -5.186 1.00 32.75 517 VAL A O 1
ATOM 3975 N N . SER A 1 518 ? 25.497 -4.029 -6.746 1.00 28.23 518 SER A N 1
ATOM 3976 C CA . SER A 1 518 ? 26.844 -4.004 -7.328 1.00 28.23 518 SER A CA 1
ATOM 3977 C C . SER A 1 518 ? 27.053 -2.698 -8.113 1.00 28.23 518 SER A C 1
ATOM 3979 O O . SER A 1 518 ? 26.230 -2.390 -8.976 1.00 28.23 518 SER A O 1
ATOM 3981 N N . PRO A 1 519 ? 28.141 -1.935 -7.882 1.00 28.80 519 PRO A N 1
ATOM 3982 C CA . PRO A 1 519 ? 28.480 -0.753 -8.687 1.00 28.80 519 PRO A CA 1
ATOM 3983 C C . PRO A 1 519 ? 28.921 -1.084 -10.123 1.00 28.80 519 PRO A C 1
ATOM 3985 O O . PRO A 1 519 ? 29.083 -0.192 -10.947 1.00 28.80 519 PRO A O 1
ATOM 3988 N N . SER A 1 520 ? 29.161 -2.355 -10.438 1.00 30.62 520 SER A N 1
ATOM 3989 C CA . SER A 1 520 ? 29.827 -2.777 -11.668 1.00 30.62 520 SER A CA 1
ATOM 3990 C C . SER A 1 520 ? 28.845 -3.054 -12.809 1.00 30.62 520 SER A C 1
ATOM 3992 O O . SER A 1 520 ? 28.623 -4.210 -13.155 1.00 30.62 520 SER A O 1
ATOM 3994 N N . GLN A 1 521 ? 28.280 -1.998 -13.396 1.00 33.22 521 GLN A N 1
ATOM 3995 C CA . GLN A 1 521 ? 27.897 -1.950 -14.818 1.00 33.22 521 GLN A CA 1
ATOM 3996 C C . GLN A 1 521 ? 28.079 -0.516 -15.346 1.00 33.22 521 GLN A C 1
ATOM 3998 O O . GLN A 1 521 ? 27.176 0.093 -15.912 1.00 33.22 521 GLN A O 1
ATOM 4003 N N . GLU A 1 522 ? 29.272 0.039 -15.138 1.00 32.81 522 GLU A N 1
ATOM 4004 C CA . GLU A 1 522 ? 29.815 1.081 -16.008 1.00 32.81 522 GLU A CA 1
ATOM 4005 C C . GLU A 1 522 ? 30.750 0.383 -16.990 1.00 32.81 522 GLU A C 1
ATOM 4007 O O . GLU A 1 522 ? 31.753 -0.204 -16.591 1.00 32.81 522 GLU A O 1
ATOM 4012 N N . GLY A 1 523 ? 30.396 0.373 -18.271 1.00 24.77 523 GLY A N 1
ATOM 4013 C CA . GLY A 1 523 ? 31.249 -0.259 -19.264 1.00 24.77 523 GLY A CA 1
ATOM 4014 C C . GLY A 1 523 ? 30.646 -0.310 -20.651 1.00 24.77 523 GLY A C 1
ATOM 4015 O O . GLY A 1 523 ? 30.357 -1.402 -21.110 1.00 24.77 523 GLY A O 1
ATOM 4016 N N . ILE A 1 524 ? 30.502 0.851 -21.304 1.00 24.19 524 ILE A N 1
ATOM 4017 C CA . ILE A 1 524 ? 30.933 1.050 -22.702 1.00 24.19 524 ILE A CA 1
ATOM 4018 C C . ILE A 1 524 ? 31.376 2.516 -22.850 1.00 24.19 524 ILE A C 1
ATOM 4020 O O . ILE A 1 524 ? 30.537 3.399 -23.000 1.00 24.19 524 ILE A O 1
ATOM 4024 N N . SER A 1 525 ? 32.688 2.762 -22.757 1.00 25.02 525 SER A N 1
ATOM 4025 C CA . SER A 1 525 ? 33.464 3.766 -23.516 1.00 25.02 525 SER A CA 1
ATOM 4026 C C . SER A 1 525 ? 34.818 3.991 -22.824 1.00 25.02 525 SER A C 1
ATOM 4028 O O . SER A 1 525 ? 34.947 4.868 -21.974 1.00 25.02 525 SER A O 1
ATOM 4030 N N . GLU A 1 526 ? 35.840 3.212 -23.188 1.00 24.17 526 GLU A N 1
ATOM 4031 C CA . GLU A 1 526 ? 37.232 3.534 -22.841 1.00 24.17 526 GLU A CA 1
ATOM 4032 C C . GLU A 1 526 ? 37.827 4.545 -23.840 1.00 24.17 526 GLU A C 1
ATOM 4034 O O . GLU A 1 526 ? 37.798 4.330 -25.052 1.00 24.17 526 GLU A O 1
ATOM 4039 N N . GLY A 1 527 ? 38.406 5.631 -23.316 1.00 21.23 527 GLY A N 1
ATOM 4040 C CA . GLY A 1 527 ? 39.254 6.607 -24.017 1.00 21.23 527 GLY A CA 1
ATOM 4041 C C . GLY A 1 527 ? 39.717 7.725 -23.056 1.00 21.23 527 GLY A C 1
ATOM 4042 O O . GLY A 1 527 ? 38.965 8.052 -22.145 1.00 21.23 527 GLY A O 1
ATOM 4043 N N . PRO A 1 528 ? 40.953 8.261 -23.160 1.00 26.86 528 PRO A N 1
ATOM 4044 C CA . PRO A 1 528 ? 41.844 8.352 -21.999 1.00 26.86 528 PRO A CA 1
ATOM 4045 C C . PRO A 1 528 ? 41.920 9.717 -21.288 1.00 26.86 528 PRO A C 1
ATOM 4047 O O . PRO A 1 528 ? 41.665 10.770 -21.862 1.00 26.86 528 PRO A O 1
ATOM 4050 N N . SER A 1 529 ? 42.468 9.644 -20.069 1.00 23.09 529 SER A N 1
ATOM 4051 C CA . SER A 1 529 ? 43.098 10.691 -19.242 1.00 23.09 529 SER A CA 1
ATOM 4052 C C . SER A 1 529 ? 42.201 11.577 -18.358 1.00 23.09 529 SER A C 1
ATOM 4054 O O . SER A 1 529 ? 41.404 12.378 -18.826 1.00 23.09 529 SER A O 1
ATOM 4056 N N . SER A 1 530 ? 42.395 11.381 -17.045 1.00 29.53 530 SER A N 1
ATOM 4057 C CA . SER A 1 530 ? 42.341 12.349 -15.936 1.00 29.53 530 SER A CA 1
ATOM 4058 C C . SER A 1 530 ? 41.551 13.644 -16.157 1.00 29.53 530 SER A C 1
ATOM 4060 O O . SER A 1 530 ? 42.029 14.544 -16.843 1.00 29.53 530 SER A O 1
ATOM 4062 N N . PHE A 1 531 ? 40.427 13.793 -15.452 1.00 23.38 531 PHE A N 1
ATOM 4063 C CA . PHE A 1 531 ? 39.812 15.100 -15.228 1.00 23.38 531 PHE A CA 1
ATOM 4064 C C . PHE A 1 531 ? 39.958 15.509 -13.762 1.00 23.38 531 PHE A C 1
ATOM 4066 O O . PHE A 1 531 ? 39.502 14.813 -12.855 1.00 23.38 531 PHE A O 1
ATOM 4073 N N . GLU A 1 532 ? 40.662 16.623 -13.579 1.00 26.83 532 GLU A N 1
ATOM 4074 C CA . GLU A 1 532 ? 40.885 17.348 -12.332 1.00 26.83 532 GLU A CA 1
ATOM 4075 C C . GLU A 1 532 ? 39.567 17.876 -11.743 1.00 26.83 532 GLU A C 1
ATOM 4077 O O . GLU A 1 532 ? 38.621 18.207 -12.463 1.00 26.83 532 GLU A O 1
ATOM 4082 N N . GLU A 1 533 ? 39.519 17.962 -10.412 1.00 28.09 533 GLU A N 1
ATOM 4083 C CA . GLU A 1 533 ? 38.447 18.613 -9.660 1.00 28.09 533 GLU A CA 1
ATOM 4084 C C . GLU A 1 533 ? 38.293 20.077 -10.097 1.00 28.09 533 GLU A C 1
ATOM 4086 O O . GLU A 1 533 ? 39.234 20.868 -10.039 1.00 28.09 533 GLU A O 1
ATOM 4091 N N . VAL A 1 534 ? 37.080 20.455 -10.506 1.00 26.55 534 VAL A N 1
ATOM 4092 C CA . VAL A 1 534 ? 36.750 21.846 -10.831 1.00 26.55 534 VAL A CA 1
ATOM 4093 C C . VAL A 1 534 ? 36.749 22.670 -9.543 1.00 26.55 534 VAL A C 1
ATOM 4095 O O . VAL A 1 534 ? 35.961 22.426 -8.626 1.00 26.55 534 VAL A O 1
ATOM 4098 N N . SER A 1 535 ? 37.646 23.653 -9.488 1.00 29.88 535 SER A N 1
ATOM 4099 C CA . SER A 1 535 ? 37.810 24.572 -8.363 1.00 29.88 535 SER A CA 1
ATOM 4100 C C . SER A 1 535 ? 36.574 25.476 -8.181 1.00 29.88 535 SER A C 1
ATOM 4102 O O . SER A 1 535 ? 35.993 25.942 -9.165 1.00 29.88 535 SER A O 1
ATOM 4104 N N . PRO A 1 536 ? 36.204 25.830 -6.932 1.00 32.72 536 PRO A N 1
ATOM 4105 C CA . PRO A 1 536 ? 35.121 26.770 -6.612 1.00 32.72 536 PRO A CA 1
ATOM 4106 C C . PRO A 1 536 ? 35.244 28.173 -7.240 1.00 32.72 536 PRO A C 1
ATOM 4108 O O . PRO A 1 536 ? 34.296 28.955 -7.167 1.00 32.72 536 PRO A O 1
ATOM 4111 N N . SER A 1 537 ? 36.389 28.510 -7.842 1.00 33.38 537 SER A N 1
ATOM 4112 C CA . SER A 1 537 ? 36.627 29.769 -8.559 1.00 33.38 537 SER A CA 1
ATOM 4113 C C . SER A 1 537 ? 35.878 29.871 -9.892 1.00 33.38 537 SER A C 1
ATOM 4115 O O . SER A 1 537 ? 35.451 30.965 -10.257 1.00 33.38 537 SER A O 1
ATOM 4117 N N . ASP A 1 538 ? 35.631 28.754 -10.577 1.00 32.84 538 ASP A N 1
ATOM 4118 C CA . ASP A 1 538 ? 35.083 28.772 -11.946 1.00 32.84 538 ASP A CA 1
ATOM 4119 C C . ASP A 1 538 ? 33.546 28.888 -11.951 1.00 32.84 538 ASP A C 1
ATOM 4121 O O . ASP A 1 538 ? 32.923 29.315 -12.923 1.00 32.84 538 ASP A O 1
ATOM 4125 N N . LEU A 1 539 ? 32.917 28.596 -10.807 1.00 34.75 539 LEU A N 1
ATOM 4126 C CA . LEU A 1 539 ? 31.492 28.830 -10.559 1.00 34.75 539 LEU A CA 1
ATOM 4127 C C . LEU A 1 539 ? 31.158 30.306 -10.276 1.00 34.75 539 LEU A C 1
ATOM 4129 O O . LEU A 1 539 ? 29.993 30.695 -10.391 1.00 34.75 539 LEU A O 1
ATOM 4133 N N . ALA A 1 540 ? 32.152 31.134 -9.937 1.00 34.53 540 ALA A N 1
ATOM 4134 C CA . ALA A 1 540 ? 31.943 32.550 -9.639 1.00 34.53 540 ALA A CA 1
ATOM 4135 C C . ALA A 1 540 ? 31.876 33.430 -10.905 1.00 34.53 540 ALA A C 1
ATOM 4137 O O . ALA A 1 540 ? 31.182 34.449 -10.902 1.00 34.53 540 ALA A O 1
ATOM 4138 N N . GLU A 1 541 ? 32.506 33.029 -12.015 1.00 32.19 541 GLU A N 1
ATOM 4139 C CA . GLU A 1 541 ? 32.472 33.797 -13.273 1.00 32.19 541 GLU A CA 1
ATOM 4140 C C . GLU A 1 541 ? 31.153 33.639 -14.055 1.00 32.19 541 GLU A C 1
ATOM 4142 O O . GLU A 1 541 ? 30.752 34.539 -14.795 1.00 32.19 541 GLU A O 1
ATOM 4147 N N . LEU A 1 542 ? 30.390 32.566 -13.817 1.00 31.81 542 LEU A N 1
ATOM 4148 C CA . LEU A 1 542 ? 29.076 32.339 -14.443 1.00 31.81 542 LEU A CA 1
ATOM 4149 C C . LEU A 1 542 ? 27.924 33.147 -13.811 1.00 31.81 542 LEU A C 1
ATOM 4151 O O . LEU A 1 542 ? 26.825 33.187 -14.369 1.00 31.81 542 LEU A O 1
ATOM 4155 N N . GLN A 1 543 ? 28.155 33.826 -12.682 1.00 33.12 543 GLN A N 1
ATOM 4156 C CA . GLN A 1 543 ? 27.140 34.636 -11.989 1.00 33.12 543 GLN A CA 1
ATOM 4157 C C . GLN A 1 543 ? 27.252 36.152 -12.252 1.00 33.12 543 GLN A C 1
ATOM 4159 O O . GLN A 1 543 ? 26.388 36.909 -11.811 1.00 33.12 543 GLN A O 1
ATOM 4164 N N . ALA A 1 544 ? 28.245 36.618 -13.020 1.00 29.03 544 ALA A N 1
ATOM 4165 C CA . ALA A 1 544 ? 28.526 38.051 -13.187 1.00 29.03 544 ALA A CA 1
ATOM 4166 C C . ALA A 1 544 ? 27.815 38.757 -14.368 1.00 29.03 544 ALA A C 1
ATOM 4168 O O . ALA A 1 544 ? 27.960 39.969 -14.531 1.00 29.03 544 ALA A O 1
ATOM 4169 N N . HIS A 1 545 ? 26.989 38.072 -15.165 1.00 30.73 545 HIS A N 1
ATOM 4170 C CA . HIS A 1 545 ? 26.205 38.712 -16.233 1.00 30.73 545 HIS A CA 1
ATOM 4171 C C . HIS A 1 545 ? 24.700 38.680 -15.954 1.00 30.73 545 HIS A C 1
ATOM 4173 O O . HIS A 1 545 ? 23.958 37.932 -16.588 1.00 30.73 545 HIS A O 1
ATOM 4179 N N . LYS A 1 546 ? 24.229 39.543 -15.044 1.00 29.64 546 LYS A N 1
ATOM 4180 C CA . LYS A 1 546 ? 22.874 40.125 -15.102 1.00 29.64 546 LYS A CA 1
ATOM 4181 C C . LYS A 1 546 ? 22.726 41.332 -14.164 1.00 29.64 546 LYS A C 1
ATOM 4183 O O . LYS A 1 546 ? 22.887 41.228 -12.958 1.00 29.64 546 LYS A O 1
ATOM 4188 N N . SER A 1 547 ? 22.323 42.447 -14.777 1.00 28.09 547 SER A N 1
ATOM 4189 C CA . SER A 1 547 ? 21.813 43.709 -14.214 1.00 28.09 547 SER A CA 1
ATOM 4190 C C . SER A 1 547 ? 22.776 44.610 -13.430 1.00 28.09 547 SER A C 1
ATOM 4192 O O . SER A 1 547 ? 23.240 44.284 -12.345 1.00 28.09 547 SER A O 1
ATOM 4194 N N . GLY A 1 548 ? 23.004 45.806 -13.982 1.00 22.86 548 GLY A N 1
ATOM 4195 C CA . GLY A 1 548 ? 23.569 46.946 -13.270 1.00 22.86 548 GLY A CA 1
ATOM 4196 C C . GLY A 1 548 ? 22.495 47.822 -12.621 1.00 22.86 548 GLY A C 1
ATOM 4197 O O . GLY A 1 548 ? 21.349 47.825 -13.061 1.00 22.86 548 GLY A O 1
ATOM 4198 N N . SER A 1 549 ? 22.895 48.573 -11.590 1.00 24.30 549 SER A N 1
ATOM 4199 C CA . SER A 1 549 ? 22.677 50.022 -11.413 1.00 24.30 549 SER A CA 1
ATOM 4200 C C . SER A 1 549 ? 22.832 50.429 -9.933 1.00 24.30 549 SER A C 1
ATOM 4202 O O . SER A 1 549 ? 22.077 49.994 -9.077 1.00 24.30 549 SER A O 1
ATOM 4204 N N . GLU A 1 550 ? 23.802 51.320 -9.698 1.00 25.14 550 GLU A N 1
ATOM 4205 C CA . GLU A 1 550 ? 23.898 52.369 -8.661 1.00 25.14 550 GLU A CA 1
ATOM 4206 C C . GLU A 1 550 ? 24.052 52.081 -7.136 1.00 25.14 550 GLU A C 1
ATOM 4208 O O . GLU A 1 550 ? 23.114 51.787 -6.410 1.00 25.14 550 GLU A O 1
ATOM 4213 N N . ARG A 1 551 ? 25.259 52.453 -6.651 1.00 23.28 551 ARG A N 1
ATOM 4214 C CA . ARG A 1 551 ? 25.583 53.375 -5.522 1.00 23.28 551 ARG A CA 1
ATOM 4215 C C . ARG A 1 551 ? 25.141 53.040 -4.072 1.00 23.28 551 ARG A C 1
ATOM 4217 O O . ARG A 1 551 ? 24.043 53.405 -3.677 1.00 23.28 551 ARG A O 1
ATOM 4224 N N . ARG A 1 552 ? 26.110 52.719 -3.183 1.00 23.39 552 ARG A N 1
ATOM 4225 C CA . ARG A 1 552 ? 26.775 53.652 -2.213 1.00 23.39 552 ARG A CA 1
ATOM 4226 C C . ARG A 1 552 ? 27.678 52.947 -1.163 1.00 23.39 552 ARG A C 1
ATOM 4228 O O . ARG A 1 552 ? 27.207 52.148 -0.375 1.00 23.39 552 ARG A O 1
ATOM 4235 N N . LYS A 1 553 ? 28.949 53.382 -1.168 1.00 22.25 553 LYS A N 1
ATOM 4236 C CA . LYS A 1 553 ? 29.957 53.660 -0.106 1.00 22.25 553 LYS A CA 1
ATOM 4237 C C . LYS A 1 553 ? 30.104 52.821 1.190 1.00 22.25 553 LYS A C 1
ATOM 4239 O O . LYS A 1 553 ? 29.218 52.834 2.030 1.00 22.25 553 LYS A O 1
ATOM 4244 N N . SER A 1 554 ? 31.375 52.402 1.369 1.00 22.38 554 SER A N 1
ATOM 4245 C CA . SER A 1 554 ? 32.286 52.427 2.548 1.00 22.38 554 SER A CA 1
ATOM 4246 C C . SER A 1 554 ? 31.899 51.611 3.791 1.00 22.38 554 SER A C 1
ATOM 4248 O O . SER A 1 554 ? 30.751 51.637 4.196 1.00 22.38 554 SER A O 1
ATOM 4250 N N . SER A 1 555 ? 32.804 50.929 4.496 1.00 24.02 555 SER A N 1
ATOM 4251 C CA . SER A 1 555 ? 34.219 51.245 4.741 1.00 24.02 555 SER A CA 1
ATOM 4252 C C . SER A 1 555 ? 35.019 50.034 5.246 1.00 24.02 555 SER A C 1
ATOM 4254 O O . SER A 1 555 ? 34.488 49.202 5.974 1.00 24.02 555 SER A O 1
ATOM 4256 N N . ASP A 1 556 ? 36.296 50.030 4.863 1.00 21.41 556 ASP A N 1
ATOM 4257 C CA . ASP A 1 556 ? 37.503 49.420 5.441 1.00 21.41 556 ASP A CA 1
ATOM 4258 C C . ASP A 1 556 ? 37.407 48.642 6.767 1.00 21.41 556 ASP A C 1
ATOM 4260 O O . ASP A 1 556 ? 36.980 49.170 7.792 1.00 21.41 556 ASP A O 1
ATOM 4264 N N . THR A 1 557 ? 38.005 47.446 6.799 1.00 23.42 557 THR A N 1
ATOM 4265 C CA . THR A 1 557 ? 39.284 47.210 7.508 1.00 23.42 557 THR A CA 1
ATOM 4266 C C . THR A 1 557 ? 39.842 45.814 7.208 1.00 23.42 557 THR A C 1
ATOM 4268 O O . THR A 1 557 ? 39.113 44.851 6.986 1.00 23.42 557 THR A O 1
ATOM 4271 N N . THR A 1 558 ? 41.168 45.743 7.152 1.00 21.22 558 THR A N 1
ATOM 4272 C CA . THR A 1 558 ? 41.978 44.693 6.526 1.00 21.22 558 THR A CA 1
ATOM 4273 C C . THR A 1 558 ? 42.821 43.955 7.586 1.00 21.22 558 THR A C 1
ATOM 4275 O O . THR A 1 558 ? 43.308 44.607 8.504 1.00 21.22 558 THR A O 1
ATOM 4278 N N . ILE A 1 559 ? 43.113 42.660 7.342 1.00 22.50 559 ILE A N 1
ATOM 4279 C CA . ILE A 1 559 ? 44.228 41.819 7.881 1.00 22.50 559 ILE A CA 1
ATOM 4280 C C . ILE A 1 559 ? 44.064 41.404 9.373 1.00 22.50 559 ILE A C 1
ATOM 4282 O O . ILE A 1 559 ? 43.676 42.210 10.200 1.00 22.50 559 ILE A O 1
ATOM 4286 N N . SER A 1 560 ? 44.291 40.170 9.848 1.00 21.77 560 SER A N 1
ATOM 4287 C CA . SER A 1 560 ? 45.170 39.071 9.428 1.00 21.77 560 SER A CA 1
ATOM 4288 C C . SER A 1 560 ? 44.616 37.718 9.870 1.00 21.77 560 SER A C 1
ATOM 4290 O O . SER A 1 560 ? 44.111 37.584 10.983 1.00 21.77 560 SER A O 1
ATOM 4292 N N . ALA A 1 561 ? 44.846 36.694 9.052 1.00 22.88 561 ALA A N 1
ATOM 4293 C CA . ALA A 1 561 ? 44.910 35.312 9.504 1.00 22.88 561 ALA A CA 1
ATOM 4294 C C . ALA A 1 561 ? 46.227 35.038 10.261 1.00 22.88 561 ALA A C 1
ATOM 4296 O O . ALA A 1 561 ? 47.215 35.753 10.090 1.00 22.88 561 ALA A O 1
ATOM 4297 N N . ALA A 1 562 ? 46.213 33.941 11.019 1.00 22.20 562 ALA A N 1
ATOM 4298 C CA . ALA A 1 562 ? 47.327 33.289 11.708 1.00 22.20 562 ALA A CA 1
ATOM 4299 C C . ALA A 1 562 ? 47.779 33.913 13.039 1.00 22.20 562 ALA A C 1
ATOM 4301 O O . ALA A 1 562 ? 48.751 34.657 13.110 1.00 22.20 562 ALA A O 1
ATOM 4302 N N . SER A 1 563 ? 47.124 33.490 14.124 1.00 21.34 563 SER A N 1
ATOM 4303 C CA . SER A 1 563 ? 47.774 32.763 15.228 1.00 21.34 563 SER A CA 1
ATOM 4304 C C . SER A 1 563 ? 46.725 32.371 16.264 1.00 21.34 563 SER A C 1
ATOM 4306 O O . SER A 1 563 ? 46.131 33.251 16.876 1.00 21.34 563 SER A O 1
ATOM 4308 N N . LEU A 1 564 ? 46.496 31.064 16.424 1.00 21.77 564 LEU A N 1
ATOM 4309 C CA . LEU A 1 564 ? 46.367 30.343 17.702 1.00 21.77 564 LEU A CA 1
ATOM 4310 C C . LEU A 1 564 ? 45.833 28.933 17.412 1.00 21.77 564 LEU A C 1
ATOM 4312 O O . LEU A 1 564 ? 44.639 28.700 17.243 1.00 21.77 564 LEU A O 1
ATOM 4316 N N . GLN A 1 565 ? 46.775 27.995 17.307 1.00 22.34 565 GLN A N 1
ATOM 4317 C CA . GLN A 1 565 ? 46.526 26.591 17.606 1.00 22.34 565 GLN A CA 1
ATOM 4318 C C . GLN A 1 565 ? 46.366 26.408 19.125 1.00 22.34 565 GLN A C 1
ATOM 4320 O O . GLN A 1 565 ? 46.883 27.206 19.899 1.00 22.34 565 GLN A O 1
ATOM 4325 N N . SER A 1 566 ? 45.715 25.291 19.469 1.00 23.08 566 SER A N 1
ATOM 4326 C CA . SER A 1 566 ? 45.561 24.637 20.778 1.00 23.08 566 SER A CA 1
ATOM 4327 C C . SER A 1 566 ? 44.554 25.244 21.760 1.00 23.08 566 SER A C 1
ATOM 4329 O O . SER A 1 566 ? 44.869 26.154 22.512 1.00 23.08 566 SER A O 1
ATOM 4331 N N . GLU A 1 567 ? 43.349 24.673 21.791 1.00 22.48 567 GLU A N 1
ATOM 4332 C CA . GLU A 1 567 ? 42.874 23.763 22.852 1.00 22.48 567 GLU A CA 1
ATOM 4333 C C . GLU A 1 567 ? 41.343 23.693 22.790 1.00 22.48 567 GLU A C 1
ATOM 4335 O O . GLU A 1 567 ? 40.663 24.660 23.095 1.00 22.48 567 GLU A O 1
ATOM 4340 N N . HIS A 1 568 ? 40.808 22.553 22.342 1.00 23.75 568 HIS A N 1
ATOM 4341 C CA . HIS A 1 568 ? 39.648 21.875 22.933 1.00 23.75 568 HIS A CA 1
ATOM 4342 C C . HIS A 1 568 ? 39.383 20.580 22.157 1.00 23.75 568 HIS A C 1
ATOM 4344 O O . HIS A 1 568 ? 38.586 20.493 21.227 1.00 23.75 568 HIS A O 1
ATOM 4350 N N . THR A 1 569 ? 40.087 19.535 22.576 1.00 23.56 569 THR A N 1
ATOM 4351 C CA . THR A 1 569 ? 39.601 18.159 22.513 1.00 23.56 569 THR A CA 1
ATOM 4352 C C . THR A 1 569 ? 38.320 18.027 23.333 1.00 23.56 569 THR A C 1
ATOM 4354 O O . THR A 1 569 ? 38.346 18.327 24.524 1.00 23.56 569 THR A O 1
ATOM 4357 N N . ALA A 1 570 ? 37.245 17.541 22.706 1.00 26.84 570 ALA A N 1
ATOM 4358 C CA . ALA A 1 570 ? 36.368 16.459 23.182 1.00 26.84 570 ALA A CA 1
ATOM 4359 C C . ALA A 1 570 ? 34.950 16.613 22.611 1.00 26.84 570 ALA A C 1
ATOM 4361 O O . ALA A 1 570 ? 34.115 17.317 23.160 1.00 26.84 570 ALA A O 1
ATOM 4362 N N . THR A 1 571 ? 34.672 15.918 21.512 1.00 24.55 571 THR A N 1
ATOM 4363 C CA . THR A 1 571 ? 33.440 15.137 21.294 1.00 24.55 571 THR A CA 1
ATOM 4364 C C . THR A 1 571 ? 33.657 14.339 20.012 1.00 24.55 571 THR A C 1
ATOM 4366 O O . THR A 1 571 ? 33.312 14.751 18.911 1.00 24.55 571 THR A O 1
ATOM 4369 N N . GLY A 1 572 ? 34.322 13.192 20.155 1.00 27.94 572 GLY A N 1
ATOM 4370 C CA . GLY A 1 572 ? 34.329 12.181 19.109 1.00 27.94 572 GLY A CA 1
ATOM 4371 C C . GLY A 1 572 ? 32.921 11.615 18.977 1.00 27.94 572 GLY A C 1
ATOM 4372 O O . GLY A 1 572 ? 32.486 10.846 19.828 1.00 27.94 572 GLY A O 1
ATOM 4373 N N . ILE A 1 573 ? 32.212 12.014 17.927 1.00 23.33 573 ILE A N 1
ATOM 4374 C CA . ILE A 1 573 ? 31.063 11.278 17.407 1.00 23.33 573 ILE A CA 1
ATOM 4375 C C . ILE A 1 573 ? 31.396 10.993 15.948 1.00 23.33 573 ILE A C 1
ATOM 4377 O O . ILE A 1 573 ? 31.214 11.831 15.068 1.00 23.33 573 ILE A O 1
ATOM 4381 N N . THR A 1 574 ? 31.956 9.813 15.707 1.00 23.70 574 THR A N 1
ATOM 4382 C CA . THR A 1 574 ? 31.958 9.200 14.381 1.00 23.70 574 THR A CA 1
ATOM 4383 C C . THR A 1 574 ? 30.508 8.876 13.994 1.00 23.70 574 THR A C 1
ATOM 4385 O O . THR A 1 574 ? 29.726 8.482 14.865 1.00 23.70 574 THR A O 1
ATOM 4388 N N . PRO A 1 575 ? 30.102 9.036 12.720 1.00 26.89 575 PRO A N 1
ATOM 4389 C CA . PRO A 1 575 ? 28.785 8.594 12.275 1.00 26.89 575 PRO A CA 1
ATOM 4390 C C . PRO A 1 575 ? 28.666 7.087 12.520 1.00 26.89 575 PRO A C 1
ATOM 4392 O O . PRO A 1 575 ? 29.533 6.325 12.096 1.00 26.89 575 PRO A O 1
ATOM 4395 N N . ALA A 1 576 ? 27.630 6.662 13.243 1.00 33.22 576 ALA A N 1
ATOM 4396 C CA . ALA A 1 576 ? 27.399 5.252 13.521 1.00 33.22 576 ALA A CA 1
ATOM 4397 C C . ALA A 1 576 ? 27.170 4.492 12.205 1.00 33.22 576 ALA A C 1
ATOM 4399 O O . ALA A 1 576 ? 26.245 4.807 11.457 1.00 33.22 576 ALA A O 1
ATOM 4400 N N . GLU A 1 577 ? 28.014 3.497 11.937 1.00 33.91 577 GLU A N 1
ATOM 4401 C CA . GLU A 1 577 ? 27.820 2.536 10.855 1.00 33.91 577 GLU A CA 1
ATOM 4402 C C . GLU A 1 577 ? 26.478 1.807 11.039 1.00 33.91 577 GLU A C 1
ATOM 4404 O O . GLU A 1 577 ? 26.182 1.259 12.106 1.00 33.91 577 GLU A O 1
ATOM 4409 N N . ASP A 1 578 ? 25.649 1.823 9.996 1.00 42.12 578 ASP A N 1
ATOM 4410 C CA . ASP A 1 578 ? 24.331 1.193 9.973 1.00 42.12 578 ASP A CA 1
ATOM 4411 C C . ASP A 1 578 ? 24.467 -0.340 9.900 1.00 42.12 578 ASP A C 1
ATOM 4413 O O . ASP A 1 578 ? 24.687 -0.930 8.842 1.00 42.12 578 ASP A O 1
ATOM 4417 N N . LYS A 1 579 ? 24.339 -0.996 11.058 1.00 36.69 579 LYS A N 1
ATOM 4418 C CA . LYS A 1 579 ? 24.440 -2.455 11.264 1.00 36.69 579 LYS A CA 1
ATOM 4419 C C . LYS A 1 579 ? 23.172 -3.229 10.864 1.00 36.69 579 LYS A C 1
ATOM 4421 O O . LYS A 1 579 ? 22.854 -4.259 11.458 1.00 36.69 579 LYS A O 1
ATOM 4426 N N . SER A 1 580 ? 22.427 -2.741 9.872 1.00 36.88 580 SER A N 1
ATOM 4427 C CA . SER A 1 580 ? 21.136 -3.279 9.405 1.00 36.88 580 SER A CA 1
ATOM 4428 C C . SER A 1 580 ? 21.107 -4.807 9.245 1.00 36.88 580 SER A C 1
ATOM 4430 O O . SER A 1 580 ? 20.170 -5.446 9.724 1.00 36.88 580 SER A O 1
ATOM 4432 N N . GLN A 1 581 ? 22.153 -5.397 8.665 1.00 34.31 581 GLN A N 1
ATOM 4433 C CA . GLN A 1 581 ? 22.253 -6.846 8.474 1.00 34.31 581 GLN A CA 1
ATOM 4434 C C . GLN A 1 581 ? 22.566 -7.633 9.751 1.00 34.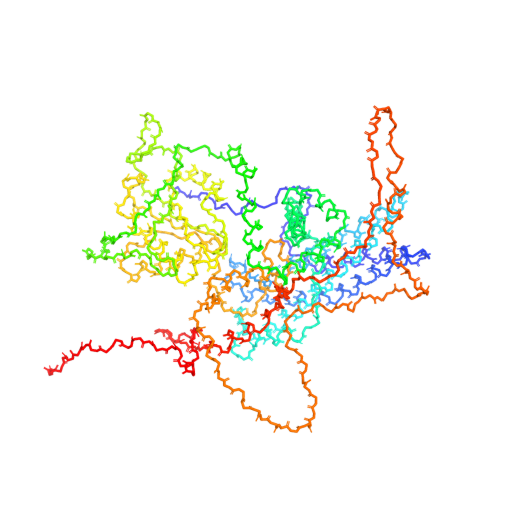31 581 GLN A C 1
ATOM 4436 O O . GLN A 1 581 ? 22.037 -8.726 9.943 1.00 34.31 581 GLN A O 1
ATOM 4441 N N . GLN A 1 582 ? 23.362 -7.063 10.658 1.00 38.06 582 GLN A N 1
ATOM 4442 C CA . GLN A 1 582 ? 23.665 -7.687 11.946 1.00 38.06 582 GLN A CA 1
ATOM 4443 C C . GLN A 1 582 ? 22.389 -7.816 12.790 1.00 38.06 582 GLN A C 1
ATOM 4445 O O . GLN A 1 582 ? 22.178 -8.818 13.454 1.00 38.06 582 GLN A O 1
ATOM 4450 N N . TYR A 1 583 ? 21.465 -6.860 12.666 1.00 42.88 583 TYR A N 1
ATOM 4451 C CA . TYR A 1 583 ? 20.184 -6.902 13.371 1.00 42.88 583 TYR A CA 1
ATOM 4452 C C . TYR A 1 583 ? 19.201 -7.958 12.858 1.00 42.88 583 TYR A C 1
ATOM 4454 O O . TYR A 1 583 ? 18.374 -8.429 13.636 1.00 42.88 583 TYR A O 1
ATOM 4462 N N . VAL A 1 584 ? 19.245 -8.296 11.566 1.00 39.75 584 VAL A N 1
ATOM 4463 C CA . VAL A 1 584 ? 18.436 -9.396 11.013 1.00 39.75 584 VAL A CA 1
ATOM 4464 C C . VAL A 1 584 ? 18.987 -10.726 11.522 1.00 39.75 584 VAL A C 1
ATOM 4466 O O . VAL A 1 584 ? 18.208 -11.551 11.990 1.00 39.75 584 VAL A O 1
ATOM 4469 N N . SER A 1 585 ? 20.317 -10.872 11.548 1.00 42.34 585 SER A N 1
ATOM 4470 C CA . SER A 1 585 ? 20.993 -12.020 12.168 1.00 42.34 585 SER A CA 1
ATOM 4471 C C . SER A 1 585 ? 20.620 -12.155 13.647 1.00 42.34 585 SER A C 1
ATOM 4473 O O . SER A 1 585 ? 20.119 -13.195 14.056 1.00 42.34 585 SER A O 1
ATOM 4475 N N . ASP A 1 586 ? 20.727 -11.075 14.430 1.00 45.03 586 ASP A N 1
ATOM 4476 C CA . ASP A 1 586 ? 20.391 -11.071 15.860 1.00 45.03 586 ASP A CA 1
ATOM 4477 C C . ASP A 1 586 ? 18.915 -11.428 16.127 1.00 45.03 586 ASP A C 1
ATOM 4479 O O . ASP A 1 586 ? 18.592 -12.039 17.145 1.00 45.03 586 ASP A O 1
ATOM 4483 N N . PHE A 1 587 ? 17.991 -11.018 15.248 1.00 42.69 587 PHE A N 1
ATOM 4484 C CA . PHE A 1 587 ? 16.570 -11.363 15.366 1.00 42.69 587 PHE A CA 1
ATOM 4485 C C . PHE A 1 587 ? 16.334 -12.854 15.100 1.00 42.69 587 PHE A C 1
ATOM 4487 O O . PHE A 1 587 ? 15.648 -13.509 15.885 1.00 42.69 587 PHE A O 1
ATOM 4494 N N . LEU A 1 588 ? 16.929 -13.387 14.030 1.00 44.31 588 LEU A N 1
ATOM 4495 C CA . LEU A 1 588 ? 16.847 -14.807 13.678 1.00 44.31 588 LEU A CA 1
ATOM 4496 C C . LEU A 1 588 ? 17.551 -15.701 14.716 1.00 44.31 588 LEU A C 1
ATOM 4498 O O . LEU A 1 588 ? 17.119 -16.824 14.947 1.00 44.31 588 LEU A O 1
ATOM 4502 N N . GLU A 1 589 ? 18.584 -15.197 15.398 1.00 45.31 589 GLU A N 1
ATOM 4503 C CA . GLU A 1 589 ? 19.270 -15.904 16.491 1.00 45.31 589 GLU A CA 1
ATOM 4504 C C . GLU A 1 589 ? 18.487 -15.884 17.819 1.00 45.31 589 GLU A C 1
ATOM 4506 O O . GLU A 1 589 ? 18.529 -16.849 18.594 1.00 45.31 589 GLU A O 1
ATOM 4511 N N . ARG A 1 590 ? 17.755 -14.795 18.103 1.00 39.09 590 ARG A N 1
ATOM 4512 C CA . ARG A 1 590 ? 16.969 -14.631 19.344 1.00 39.09 590 ARG A CA 1
ATOM 4513 C C . ARG A 1 590 ? 15.629 -15.349 19.327 1.00 39.09 590 ARG A C 1
ATOM 4515 O O . ARG A 1 590 ? 15.101 -15.644 20.402 1.00 39.09 590 ARG A O 1
ATOM 4522 N N . TYR A 1 591 ? 15.080 -15.629 18.152 1.00 38.06 591 TYR A N 1
ATOM 4523 C CA . TYR A 1 591 ? 13.769 -16.246 18.018 1.00 38.06 591 TYR A CA 1
ATOM 4524 C C . TYR A 1 591 ? 13.827 -17.492 17.143 1.00 38.06 591 TYR A C 1
ATOM 4526 O O . TYR A 1 591 ? 14.226 -17.440 15.986 1.00 38.06 591 TYR A O 1
ATOM 4534 N N . VAL A 1 592 ? 13.377 -18.617 17.696 1.00 43.12 592 VAL A N 1
ATOM 4535 C CA . VAL A 1 592 ? 13.247 -19.873 16.958 1.00 43.12 592 VAL A CA 1
ATOM 4536 C C . VAL A 1 592 ? 11.868 -19.902 16.310 1.00 43.12 592 VAL A C 1
ATOM 4538 O O . VAL A 1 592 ? 10.851 -19.719 16.990 1.00 43.12 592 VAL A O 1
ATOM 4541 N N . PHE A 1 593 ? 11.839 -20.142 15.000 1.00 40.72 593 PHE A N 1
ATOM 4542 C CA . PHE A 1 593 ? 10.618 -20.529 14.305 1.00 40.72 593 PHE A CA 1
ATOM 4543 C C . PHE A 1 593 ? 10.273 -21.959 14.715 1.00 40.72 593 PHE A C 1
ATOM 4545 O O . PHE A 1 593 ? 11.004 -22.896 14.408 1.00 40.72 593 PHE A O 1
ATOM 4552 N N . ASP A 1 594 ? 9.184 -22.101 15.459 1.00 42.38 594 ASP A N 1
ATOM 4553 C CA . ASP A 1 594 ? 8.626 -23.387 15.867 1.00 42.38 594 ASP A CA 1
ATOM 4554 C C . ASP A 1 594 ? 7.228 -23.527 15.248 1.00 42.38 594 ASP A C 1
ATOM 4556 O O . ASP A 1 594 ? 6.638 -22.545 14.788 1.00 42.38 594 ASP A O 1
ATOM 4560 N N . SER A 1 595 ? 6.683 -24.735 15.221 1.00 38.25 595 SER A N 1
ATOM 4561 C CA . SER A 1 595 ? 5.326 -24.997 14.736 1.00 38.25 595 SER A CA 1
ATOM 4562 C C . SER A 1 595 ? 4.461 -25.479 15.893 1.00 38.25 595 SER A C 1
ATOM 4564 O O . SER A 1 595 ? 4.828 -26.445 16.562 1.00 38.25 595 SER A O 1
ATOM 4566 N N . ASP A 1 596 ? 3.318 -24.839 16.126 1.00 40.38 596 ASP A N 1
ATOM 4567 C CA . ASP A 1 596 ? 2.291 -25.354 17.037 1.00 40.38 596 ASP A CA 1
ATOM 4568 C C . ASP A 1 596 ? 1.135 -25.953 16.237 1.00 40.38 596 ASP A C 1
ATOM 4570 O O . ASP A 1 596 ? 1.033 -25.722 15.033 1.00 40.38 596 ASP A O 1
ATOM 4574 N N . THR A 1 597 ? 0.288 -26.753 16.877 1.00 43.53 597 THR A N 1
ATOM 4575 C CA . THR A 1 597 ? -0.816 -27.456 16.211 1.00 43.53 597 THR A CA 1
ATOM 4576 C C . THR A 1 597 ? -2.148 -27.067 16.841 1.00 43.53 597 THR A C 1
ATOM 4578 O O . THR A 1 597 ? -2.298 -27.130 18.059 1.00 43.53 597 THR A O 1
ATOM 4581 N N . ASP A 1 598 ? -3.120 -26.651 16.027 1.00 42.19 598 ASP A N 1
ATOM 4582 C CA . ASP A 1 598 ? -4.453 -26.309 16.530 1.00 42.19 598 ASP A CA 1
ATOM 4583 C C . ASP A 1 598 ? -5.270 -27.561 16.907 1.00 42.19 598 ASP A C 1
ATOM 4585 O O . ASP A 1 598 ? -4.855 -28.703 16.693 1.00 42.19 598 ASP A O 1
ATOM 4589 N N . SER A 1 599 ? -6.465 -27.354 17.468 1.00 35.12 599 SER A N 1
ATOM 4590 C CA . SER A 1 599 ? -7.384 -28.438 17.847 1.00 35.12 599 SER A CA 1
ATOM 4591 C C . SER A 1 599 ? -7.857 -29.301 16.669 1.00 35.12 599 SER A C 1
ATOM 4593 O O . SER A 1 599 ? -8.451 -30.353 16.895 1.00 35.12 599 SER A O 1
ATOM 4595 N N . GLU A 1 600 ? -7.612 -28.867 15.431 1.00 39.72 600 GLU A N 1
ATOM 4596 C CA . GLU A 1 600 ? -7.943 -29.576 14.191 1.00 39.72 600 GLU A CA 1
ATOM 4597 C C . GLU A 1 600 ? -6.706 -30.218 13.535 1.00 39.72 600 GLU A C 1
ATOM 4599 O O . GLU A 1 600 ? -6.807 -30.773 12.441 1.00 39.72 600 GLU A O 1
ATOM 4604 N N . GLY A 1 601 ? -5.541 -30.190 14.191 1.00 30.41 601 GLY A N 1
ATOM 4605 C CA . GLY A 1 601 ? -4.322 -30.816 13.682 1.00 30.41 601 GLY A CA 1
ATOM 4606 C C . GLY A 1 601 ? -3.539 -29.967 12.675 1.00 30.41 601 GLY A C 1
ATOM 4607 O O . GLY A 1 601 ? -2.591 -30.474 12.071 1.00 30.41 601 GLY A O 1
ATOM 4608 N N . ARG A 1 602 ? -3.895 -28.692 12.469 1.00 37.31 602 ARG A N 1
ATOM 4609 C CA . ARG A 1 602 ? -3.199 -27.803 11.526 1.00 37.31 602 ARG A CA 1
ATOM 4610 C C . ARG A 1 602 ? -1.992 -27.161 12.191 1.00 37.31 602 ARG A C 1
ATOM 4612 O O . ARG A 1 602 ? -2.121 -26.527 13.238 1.00 37.31 602 ARG A O 1
ATOM 4619 N N . ARG A 1 603 ? -0.825 -27.295 11.556 1.00 33.56 603 ARG A N 1
ATOM 4620 C CA . ARG A 1 603 ? 0.403 -26.636 12.006 1.00 33.56 603 ARG A CA 1
ATOM 4621 C C . ARG A 1 603 ? 0.384 -25.154 11.649 1.00 33.56 603 ARG A C 1
ATOM 4623 O O . ARG A 1 603 ? 0.097 -24.803 10.507 1.00 33.56 603 ARG A O 1
ATOM 4630 N N . PHE A 1 604 ? 0.738 -24.294 12.595 1.00 33.69 604 PHE A N 1
ATOM 4631 C CA . PHE A 1 604 ? 0.941 -22.868 12.360 1.00 33.69 604 PHE A CA 1
ATOM 4632 C C . PHE A 1 604 ? 2.268 -22.401 12.975 1.00 33.69 604 PHE A C 1
ATOM 4634 O O . PHE A 1 604 ? 2.652 -22.864 14.053 1.00 33.69 604 PHE A O 1
ATOM 4641 N N . PRO A 1 605 ? 2.996 -21.498 12.295 1.00 33.38 605 PRO A N 1
ATOM 4642 C CA . PRO A 1 605 ? 4.282 -21.027 12.774 1.00 33.38 605 PRO A CA 1
ATOM 4643 C C . PRO A 1 605 ? 4.093 -20.114 13.984 1.00 33.38 605 PRO A C 1
ATOM 4645 O O . PRO A 1 605 ? 3.265 -19.200 13.981 1.00 33.38 605 PRO A O 1
ATOM 4648 N N . ILE A 1 606 ? 4.906 -20.336 15.004 1.00 35.81 606 ILE A N 1
ATOM 4649 C CA . ILE A 1 606 ? 4.981 -19.520 16.208 1.00 35.81 606 ILE A CA 1
ATOM 4650 C C . ILE A 1 606 ? 6.420 -19.052 16.416 1.00 35.81 606 ILE A C 1
ATOM 4652 O O . ILE A 1 606 ? 7.386 -19.770 16.168 1.00 35.81 606 ILE A O 1
ATOM 4656 N N . VAL A 1 607 ? 6.560 -17.816 16.882 1.00 36.81 607 VAL A N 1
ATOM 4657 C CA . VAL A 1 607 ? 7.858 -17.214 17.189 1.00 36.81 607 VAL A CA 1
ATOM 4658 C C . VAL A 1 607 ? 8.102 -17.401 18.683 1.00 36.81 607 VAL A C 1
ATOM 4660 O O . VAL A 1 607 ? 7.434 -16.766 19.501 1.00 36.81 607 VAL A O 1
ATOM 4663 N N . LYS A 1 608 ? 9.023 -18.296 19.056 1.00 40.72 608 LYS A N 1
ATOM 4664 C CA . LYS A 1 608 ? 9.408 -18.519 20.460 1.00 40.72 608 LYS A CA 1
ATOM 4665 C C . LYS A 1 608 ? 10.769 -17.875 20.745 1.00 40.72 608 LYS A C 1
ATOM 4667 O O . LYS A 1 608 ? 11.675 -18.013 19.926 1.00 40.72 608 LYS A O 1
ATOM 4672 N N . PRO A 1 609 ? 10.957 -17.208 21.897 1.00 42.34 609 PRO A N 1
ATOM 4673 C CA . PRO A 1 609 ? 12.285 -16.770 22.313 1.00 42.34 609 PRO A CA 1
ATOM 4674 C C . PRO A 1 609 ? 13.204 -17.984 22.514 1.00 42.34 609 PRO A C 1
ATOM 4676 O O . PRO A 1 609 ? 12.776 -19.029 23.019 1.00 42.34 609 PRO A O 1
ATOM 4679 N N . ASN A 1 610 ? 14.464 -17.857 22.105 1.00 42.97 610 ASN A N 1
ATOM 4680 C CA . ASN A 1 610 ? 15.464 -18.910 22.223 1.00 42.97 610 ASN A CA 1
ATOM 4681 C C . ASN A 1 610 ? 15.731 -19.220 23.712 1.00 42.97 610 ASN A C 1
ATOM 4683 O O . ASN A 1 610 ? 16.138 -18.350 24.482 1.00 42.97 610 ASN A O 1
ATOM 4687 N N . LYS A 1 611 ? 15.493 -20.469 24.140 1.00 44.00 611 LYS A N 1
ATOM 4688 C CA . LYS A 1 611 ? 15.531 -20.899 25.557 1.00 44.00 611 LYS A CA 1
ATOM 4689 C C . LYS A 1 611 ? 16.916 -20.800 26.223 1.00 44.00 611 LYS A C 1
ATOM 4691 O O . LYS A 1 611 ? 17.028 -21.095 27.411 1.00 44.00 611 LYS A O 1
ATOM 4696 N N . GLN A 1 612 ? 17.960 -20.432 25.481 1.00 42.69 612 GLN A N 1
ATOM 4697 C CA . GLN A 1 612 ? 19.328 -20.279 25.985 1.00 42.69 612 GLN A CA 1
ATOM 4698 C C . GLN A 1 612 ? 19.673 -18.849 26.438 1.00 42.69 612 GLN A C 1
ATOM 4700 O O . GLN A 1 612 ? 20.764 -18.650 26.966 1.00 42.69 612 GLN A O 1
ATOM 4705 N N . ASP A 1 613 ? 18.769 -17.871 26.295 1.00 41.28 613 ASP A N 1
ATOM 4706 C CA . ASP A 1 613 ? 18.972 -16.510 26.812 1.00 41.28 613 ASP A CA 1
ATOM 4707 C C . ASP A 1 613 ? 18.572 -16.412 28.308 1.00 41.28 613 ASP A C 1
ATOM 4709 O O . ASP A 1 613 ? 17.386 -16.509 28.644 1.00 41.28 613 ASP A O 1
ATOM 4713 N N . PRO A 1 614 ? 19.527 -16.214 29.241 1.00 36.50 614 PRO A N 1
ATOM 4714 C CA . PRO A 1 614 ? 19.252 -16.170 30.678 1.00 36.50 614 PRO A CA 1
ATOM 4715 C C . PRO A 1 614 ? 18.509 -14.901 31.140 1.00 36.50 614 PRO A C 1
ATOM 4717 O O . PRO A 1 614 ? 18.152 -14.815 32.319 1.00 36.50 614 PRO A O 1
ATOM 4720 N N . SER A 1 615 ? 18.261 -13.924 30.256 1.00 39.75 615 SER A N 1
ATOM 4721 C CA . SER A 1 615 ? 17.567 -12.665 30.579 1.00 39.75 615 SER A CA 1
ATOM 4722 C C . SER A 1 615 ? 16.033 -12.775 30.628 1.00 39.75 615 SER A C 1
ATOM 4724 O O . SER A 1 615 ? 15.371 -11.891 31.176 1.00 39.75 615 SER A O 1
ATOM 4726 N N . TYR A 1 616 ? 15.457 -13.887 30.154 1.00 35.44 616 TYR A N 1
ATOM 4727 C CA . TYR A 1 616 ? 14.019 -14.166 30.208 1.00 35.44 616 TYR A CA 1
ATOM 4728 C C . TYR A 1 616 ? 13.686 -15.220 31.276 1.00 35.44 616 TYR A C 1
ATOM 4730 O O . TYR A 1 616 ? 13.641 -16.421 31.013 1.00 35.44 616 TYR A O 1
ATOM 4738 N N . ARG A 1 617 ? 13.367 -14.779 32.499 1.00 29.16 617 ARG A N 1
ATOM 4739 C CA . ARG A 1 617 ? 12.555 -15.582 33.429 1.00 29.16 617 ARG A CA 1
ATOM 4740 C C . ARG A 1 617 ? 11.118 -15.076 33.383 1.00 29.16 617 ARG A C 1
ATOM 4742 O O . ARG A 1 617 ? 10.832 -13.994 33.884 1.00 29.16 617 ARG A O 1
ATOM 4749 N N . TYR A 1 618 ? 10.209 -15.871 32.821 1.00 28.52 618 TYR A N 1
ATOM 4750 C CA . TYR A 1 618 ? 8.783 -15.722 33.118 1.00 28.52 618 TYR A CA 1
ATOM 4751 C C . TYR A 1 618 ? 8.586 -15.793 34.643 1.00 28.52 618 TYR A C 1
ATOM 4753 O O . TYR A 1 618 ? 9.174 -16.677 35.279 1.00 28.52 618 TYR A O 1
ATOM 4761 N N . PRO A 1 619 ? 7.732 -14.956 35.255 1.00 26.61 619 PRO A N 1
ATOM 4762 C CA . PRO A 1 619 ? 7.137 -15.330 36.520 1.00 26.61 619 PRO A CA 1
ATOM 4763 C C . PRO A 1 619 ? 6.212 -16.516 36.232 1.00 26.61 619 PRO A C 1
ATOM 4765 O O . PRO A 1 619 ? 5.119 -16.362 35.691 1.00 26.61 619 PRO A O 1
ATOM 4768 N N . MET A 1 620 ? 6.690 -17.720 36.548 1.00 25.16 620 MET A N 1
ATOM 4769 C CA . MET A 1 620 ? 5.842 -18.895 36.707 1.00 25.16 620 MET A CA 1
ATOM 4770 C C . MET A 1 620 ? 4.742 -18.535 37.710 1.00 25.16 620 MET A C 1
ATOM 4772 O O . MET A 1 620 ? 5.031 -18.296 38.882 1.00 25.16 620 MET A O 1
ATOM 4776 N N . CYS A 1 621 ? 3.487 -18.500 37.260 1.00 24.95 621 CYS A N 1
ATOM 4777 C CA . CYS A 1 621 ? 2.349 -18.635 38.161 1.00 24.95 621 CYS A CA 1
ATOM 4778 C C . CYS A 1 621 ? 2.383 -20.059 38.728 1.00 24.95 621 CYS A C 1
ATOM 4780 O O . CYS A 1 621 ? 1.859 -20.993 38.127 1.00 24.95 621 CYS A O 1
ATOM 4782 N N . HIS A 1 622 ? 3.059 -20.226 39.861 1.00 25.98 622 HIS A N 1
ATOM 4783 C CA . HIS A 1 622 ? 2.832 -21.344 40.762 1.00 25.98 622 HIS A CA 1
ATOM 4784 C C . HIS A 1 622 ? 1.756 -20.961 41.784 1.00 25.98 622 HIS A C 1
ATOM 4786 O O . HIS A 1 622 ? 1.719 -19.819 42.238 1.00 25.98 622 HIS A O 1
ATOM 4792 N N . ASP A 1 623 ? 0.976 -21.982 42.156 1.00 28.17 623 ASP A N 1
ATOM 4793 C CA . ASP A 1 623 ? -0.003 -22.094 43.249 1.00 28.17 623 ASP A CA 1
ATOM 4794 C C . ASP A 1 623 ? -1.444 -21.652 42.939 1.00 28.17 623 ASP A C 1
ATOM 4796 O O . ASP A 1 623 ? -1.683 -20.515 42.559 1.00 28.17 623 ASP A O 1
ATOM 4800 N N . ARG A 1 624 ? -2.498 -22.470 43.113 1.00 28.48 624 ARG A N 1
ATOM 4801 C CA . ARG A 1 624 ? -2.764 -23.805 43.730 1.00 28.48 624 ARG A CA 1
ATOM 4802 C C . ARG A 1 624 ? -4.095 -24.302 43.113 1.00 28.48 624 ARG A C 1
ATOM 4804 O O . ARG A 1 624 ? -4.886 -23.474 42.691 1.00 28.48 624 ARG A O 1
ATOM 4811 N N . GLY A 1 625 ? -4.482 -25.572 43.016 1.00 23.61 625 GLY A N 1
ATOM 4812 C CA . GLY A 1 625 ? -4.187 -26.762 43.807 1.00 23.61 625 GLY A CA 1
ATOM 4813 C C . GLY A 1 625 ? -5.517 -27.464 44.154 1.00 23.61 625 GLY A C 1
ATOM 4814 O O . GLY A 1 625 ? -6.466 -26.801 44.550 1.00 23.61 625 GLY A O 1
ATOM 4815 N N . LEU A 1 626 ? -5.534 -28.798 44.044 1.00 25.11 626 LEU A N 1
ATOM 4816 C CA . LEU A 1 626 ? -6.393 -29.748 44.777 1.00 25.11 626 LEU A CA 1
ATOM 4817 C C . LEU A 1 626 ? -7.918 -29.743 44.527 1.00 25.11 626 LEU A C 1
ATOM 4819 O O . LEU A 1 626 ? -8.677 -29.031 45.173 1.00 25.11 626 LEU A O 1
ATOM 4823 N N . CYS A 1 627 ? -8.372 -30.728 43.747 1.00 24.44 627 CYS A N 1
ATOM 4824 C CA . CYS A 1 627 ? -9.520 -31.563 44.120 1.00 24.44 627 CYS A CA 1
ATOM 4825 C C . CYS A 1 627 ? -9.258 -33.003 43.662 1.00 24.44 627 CYS A C 1
ATOM 4827 O O . CYS A 1 627 ? -9.530 -33.387 42.529 1.00 24.44 627 CYS A O 1
ATOM 4829 N N . SER A 1 628 ? -8.679 -33.791 44.564 1.00 25.44 628 SER A N 1
ATOM 4830 C CA . SER A 1 628 ? -8.788 -35.247 44.584 1.00 25.44 628 SER A CA 1
ATOM 4831 C C . SER A 1 628 ? -10.033 -35.621 45.389 1.00 25.44 628 SER A C 1
ATOM 4833 O O . SER A 1 628 ? -10.108 -35.216 46.550 1.00 25.44 628 SER A O 1
ATOM 4835 N N . ASN A 1 629 ? -10.973 -36.370 44.800 1.00 25.39 629 ASN A N 1
ATOM 4836 C CA . ASN A 1 629 ? -11.575 -37.588 45.375 1.00 25.39 629 ASN A CA 1
ATOM 4837 C C . ASN A 1 629 ? -12.843 -38.044 44.617 1.00 25.39 629 ASN A C 1
ATOM 4839 O O . ASN A 1 629 ? -13.828 -37.319 44.545 1.00 25.39 629 ASN A O 1
ATOM 4843 N N . SER A 1 630 ? -12.762 -39.281 44.106 1.00 26.50 630 SER A N 1
ATOM 4844 C CA . SER A 1 630 ? -13.791 -40.343 44.084 1.00 26.50 630 SER A CA 1
ATOM 4845 C C . SER A 1 630 ? -15.242 -40.028 43.673 1.00 26.50 630 SER A C 1
ATOM 4847 O O . SER A 1 630 ? -16.057 -39.641 44.507 1.00 26.50 630 SER A O 1
ATOM 4849 N N . CYS A 1 631 ? -15.621 -40.403 42.446 1.00 30.17 631 CYS A N 1
ATOM 4850 C CA . CYS A 1 631 ? -16.349 -41.637 42.075 1.00 30.17 631 CYS A CA 1
ATOM 4851 C C . CYS A 1 631 ? -16.496 -41.701 40.552 1.00 30.17 631 CYS A C 1
ATOM 4853 O O . CYS A 1 631 ? -16.704 -40.626 39.947 1.00 30.17 631 CYS A O 1
#